Protein 4KQW (pdb70)

Organism: Slackia exigua (strain ATCC 700122 / DSM 15923 / CIP 105133 / JCM 11022 / KCTC 5966 / S-7) (NCBI:txid649764)

Structure (mmCIF, N/CA/C/O backbone):
data_4KQW
#
_entry.id   4KQW
#
_cell.length_a   52.205
_cell.length_b   118.934
_cell.length_c   62.158
_cell.angle_alpha   90.00
_cell.angle_beta   101.17
_cell.angle_gamma   90.00
#
_symmetry.space_group_name_H-M   'P 1 21 1'
#
loop_
_entity.id
_entity.type
_entity.pdbx_description
1 polymer 'Ketol-acid reductoisomerase'
2 non-polymer 'NADP NICOTINAMIDE-ADENINE-DINUCLEOTIDE PHOSPHATE'
3 non-polymer 'L(+)-TARTARIC ACID'
4 non-polymer 'MAGNESIUM ION'
5 water water
#
loop_
_atom_site.group_PDB
_atom_site.id
_atom_site.type_symbol
_atom_site.label_atom_id
_atom_site.label_alt_id
_atom_site.label_comp_id
_atom_site.label_asym_id
_atom_site.label_entity_id
_atom_site.label_seq_id
_atom_site.pdbx_PDB_ins_code
_atom_site.Cartn_x
_atom_site.Cartn_y
_atom_site.Cartn_z
_atom_site.occupancy
_atom_site.B_iso_or_equiv
_atom_site.auth_seq_id
_atom_site.auth_comp_id
_atom_site.auth_asym_id
_atom_site.auth_atom_id
_atom_site.pdbx_PDB_model_num
ATOM 1 N N . THR A 1 13 ? 2.940 -13.606 6.964 1.00 33.17 13 THR A N 1
ATOM 2 C CA . THR A 1 13 ? 3.025 -13.305 5.595 1.00 26.71 13 THR A CA 1
ATOM 3 C C . THR A 1 13 ? 1.494 -12.976 5.279 1.00 22.65 13 THR A C 1
ATOM 4 O O . THR A 1 13 ? 1.255 -11.942 4.650 1.00 27.50 13 THR A O 1
ATOM 8 N N . ILE A 1 14 ? 0.537 -13.894 5.544 1.00 15.59 14 ILE A N 1
ATOM 9 C CA . ILE A 1 14 ? -0.812 -13.591 5.050 1.00 13.96 14 ILE A CA 1
ATOM 10 C C . ILE A 1 14 ? -1.625 -13.222 6.245 1.00 13.37 14 ILE A C 1
ATOM 11 O O . ILE A 1 14 ? -1.591 -13.854 7.340 1.00 15.42 14 ILE A O 1
ATOM 16 N N . LEU A 1 15 ? -2.432 -12.165 6.050 1.00 11.73 15 LEU A N 1
ATOM 17 C CA . LEU A 1 15 ? -3.358 -11.663 7.117 1.00 12.26 15 LEU A CA 1
ATOM 18 C C . LEU A 1 15 ? -4.772 -11.981 6.887 1.00 12.29 15 LEU A C 1
ATOM 19 O O . LEU A 1 15 ? -5.227 -12.026 5.730 1.00 12.69 15 LEU A O 1
ATOM 24 N N . TYR A 1 16 ? -5.539 -12.209 7.930 1.00 12.35 16 TYR A N 1
ATOM 25 C CA . TYR A 1 16 ? -6.924 -12.662 7.894 1.00 12.26 16 TYR A CA 1
ATOM 26 C C . TYR A 1 16 ? -7.796 -11.768 8.787 1.00 13.02 16 TYR A C 1
ATOM 27 O O . TYR A 1 16 ? -7.319 -10.689 9.247 1.00 14.13 16 TYR A O 1
ATOM 36 N N . GLU A 1 17 ? -9.031 -12.166 9.074 1.00 14.89 17 GLU A N 1
ATOM 37 C CA . GLU A 1 17 ? -9.978 -11.312 9.732 1.00 18.33 17 GLU A CA 1
ATOM 38 C C . GLU A 1 17 ? -9.487 -10.885 11.128 1.00 16.48 17 GLU A C 1
ATOM 39 O O . GLU A 1 17 ? -9.574 -9.712 11.489 1.00 17.37 17 GLU A O 1
ATOM 45 N N . GLN A 1 18 ? -8.834 -11.810 11.845 1.00 18.12 18 GLN A N 1
ATOM 46 C CA . GLN A 1 18 ? -8.277 -11.427 13.168 1.00 19.04 18 GLN A CA 1
ATOM 47 C C . GLN A 1 18 ? -7.161 -10.404 13.137 1.00 18.74 18 GLN A C 1
ATOM 48 O O . GLN A 1 18 ? -6.854 -9.758 14.193 1.00 21.25 18 GLN A O 1
ATOM 54 N N . ASP A 1 19 ? -6.543 -10.078 12.009 1.00 15.48 19 ASP A N 1
ATOM 55 C CA . ASP A 1 19 ? -5.503 -9.172 11.867 1.00 16.33 19 ASP A CA 1
ATOM 56 C C . ASP A 1 19 ? -5.918 -7.724 11.411 1.00 15.08 19 ASP A C 1
ATOM 57 O O . ASP A 1 19 ? -5.035 -6.892 11.163 1.00 20.11 19 ASP A O 1
ATOM 62 N N . VAL A 1 20 ? -7.200 -7.589 11.145 1.00 15.04 20 VAL A N 1
ATOM 63 C CA . VAL A 1 20 ? -7.692 -6.307 10.623 1.00 16.47 20 VAL A CA 1
ATOM 64 C C . VAL A 1 20 ? -8.757 -5.744 11.565 1.00 14.76 20 VAL A C 1
ATOM 65 O O . VAL A 1 20 ? -9.317 -6.523 12.367 1.00 17.04 20 VAL A O 1
ATOM 69 N N . ASP A 1 21 ? -9.031 -4.464 11.434 1.00 13.79 21 ASP A N 1
ATOM 70 C CA . ASP A 1 21 ? -10.140 -3.868 12.336 1.00 13.41 21 ASP A CA 1
ATOM 71 C C . ASP A 1 21 ? -11.206 -3.306 11.368 1.00 13.06 21 ASP A C 1
ATOM 72 O O . ASP A 1 21 ? -10.980 -2.179 10.864 1.00 12.33 21 ASP A O 1
ATOM 77 N N . PRO A 1 22 ? -12.390 -3.900 11.259 1.00 12.16 22 PRO A N 1
ATOM 78 C CA . PRO A 1 22 ? -13.463 -3.429 10.370 1.00 13.13 22 PRO A CA 1
ATOM 79 C C . PRO A 1 22 ? -13.902 -2.037 10.747 1.00 12.13 22 PRO A C 1
ATOM 80 O O . PRO A 1 22 ? -14.366 -1.286 9.894 1.00 12.53 22 PRO A O 1
ATOM 84 N N . LYS A 1 23 ? -13.815 -1.695 12.067 1.00 11.97 23 LYS A N 1
ATOM 85 C CA . LYS A 1 23 ? -14.316 -0.378 12.500 1.00 11.77 23 LYS A CA 1
ATOM 86 C C . LYS A 1 23 ? -13.597 0.784 11.883 1.00 13.10 23 LYS A C 1
ATOM 87 O O . LYS A 1 23 ? -14.148 1.910 11.751 1.00 14.17 23 LYS A O 1
ATOM 93 N N . VAL A 1 24 ? -12.341 0.591 11.411 1.00 11.53 24 VAL A N 1
ATOM 94 C CA . VAL A 1 24 ? -11.588 1.727 10.922 1.00 11.82 24 VAL A CA 1
ATOM 95 C C . VAL A 1 24 ? -12.250 2.201 9.624 1.00 11.72 24 VAL A C 1
ATOM 96 O O . VAL A 1 24 ? -12.603 3.405 9.488 1.00 12.62 24 VAL A O 1
ATOM 100 N N . ILE A 1 25 ? -12.518 1.315 8.640 1.00 10.41 25 ILE A N 1
ATOM 101 C CA . ILE A 1 25 ? -13.160 1.775 7.424 1.00 11.79 25 ILE A CA 1
ATOM 102 C C . ILE A 1 25 ? -14.646 2.094 7.597 1.00 11.50 25 ILE A C 1
ATOM 103 O O . ILE A 1 25 ? -15.168 3.031 6.936 1.00 12.15 25 ILE A O 1
ATOM 108 N N . GLN A 1 26 ? -15.270 1.451 8.555 1.00 10.80 26 GLN A N 1
ATOM 109 C CA . GLN A 1 26 ? -16.656 1.765 8.902 1.00 11.87 26 GLN A CA 1
ATOM 110 C C . GLN A 1 26 ? -16.740 3.196 9.447 1.00 13.23 26 GLN A C 1
ATOM 111 O O . GLN A 1 26 ? -17.849 3.719 9.354 1.00 19.64 26 GLN A O 1
ATOM 117 N N . GLY A 1 27 ? -15.690 3.775 9.953 1.00 12.16 27 GLY A N 1
ATOM 118 C CA . GLY A 1 27 ? -15.797 5.139 10.475 1.00 13.49 27 GLY A CA 1
ATOM 119 C C . GLY A 1 27 ? -15.368 6.176 9.464 1.00 14.38 27 GLY A C 1
ATOM 120 O O . GLY A 1 27 ? -15.298 7.337 9.785 1.00 17.56 27 GLY A O 1
ATOM 121 N N . LEU A 1 28 ? -15.141 5.831 8.207 1.00 13.16 28 LEU A N 1
ATOM 122 C CA . LEU A 1 28 ? -14.652 6.802 7.195 1.00 13.46 28 LEU A CA 1
ATOM 123 C C . LEU A 1 28 ? -15.586 6.858 6.027 1.00 13.19 28 LEU A C 1
ATOM 124 O O . LEU A 1 28 ? -16.090 5.833 5.532 1.00 14.43 28 LEU A O 1
ATOM 129 N N . LYS A 1 29 ? -15.802 8.002 5.411 1.00 11.34 29 LYS A N 1
ATOM 130 C CA . LYS A 1 29 ? -16.561 8.102 4.193 1.00 11.16 29 LYS A CA 1
ATOM 131 C C . LYS A 1 29 ? -15.728 7.811 2.977 1.00 10.47 29 LYS A C 1
ATOM 132 O O . LYS A 1 29 ? -14.606 8.317 2.878 1.00 11.60 29 LYS A O 1
ATOM 138 N N . VAL A 1 30 ? -16.199 6.888 2.182 1.00 10.72 30 VAL A N 1
ATOM 139 C CA . VAL A 1 30 ? -15.450 6.453 0.976 1.00 10.20 30 VAL A CA 1
ATOM 140 C C . VAL A 1 30 ? -16.101 7.005 -0.270 1.00 10.94 30 VAL A C 1
ATOM 141 O O . VAL A 1 30 ? -17.337 6.911 -0.406 1.00 11.20 30 VAL A O 1
ATOM 145 N N . GLY A 1 31 ? -15.291 7.542 -1.151 1.00 10.00 31 GLY A N 1
ATOM 146 C CA . GLY A 1 31 ? -15.710 7.973 -2.474 1.00 10.66 31 GLY A CA 1
ATOM 147 C C . GLY A 1 31 ? -15.072 7.058 -3.509 1.00 9.97 31 GLY A C 1
ATOM 148 O O . GLY A 1 31 ? -13.787 6.992 -3.550 1.00 12.26 31 GLY A O 1
ATOM 149 N N . ILE A 1 32 ? -15.882 6.363 -4.285 1.00 10.12 32 ILE A N 1
ATOM 150 C CA . ILE A 1 32 ? -15.325 5.528 -5.379 1.00 9.71 32 ILE A CA 1
ATOM 151 C C . ILE A 1 32 ? -15.496 6.288 -6.642 1.00 9.47 32 ILE A C 1
ATOM 152 O O . ILE A 1 32 ? -16.637 6.623 -7.039 1.00 11.27 32 ILE A O 1
ATOM 157 N N . ILE A 1 33 ? -14.397 6.636 -7.339 1.00 9.74 33 ILE A N 1
ATOM 158 C CA . ILE A 1 33 ? -14.466 7.402 -8.573 1.00 10.69 33 ILE A CA 1
ATOM 159 C C . ILE A 1 33 ? -14.471 6.340 -9.718 1.00 11.20 33 ILE A C 1
ATOM 160 O O . ILE A 1 33 ? -13.480 5.609 -9.902 1.00 12.22 33 ILE A O 1
ATOM 165 N N . GLY A 1 34 ? -15.566 6.352 -10.452 1.00 11.03 34 GLY A N 1
ATOM 166 C CA . GLY A 1 34 ? -15.786 5.330 -11.462 1.00 10.89 34 GLY A CA 1
ATOM 167 C C . GLY A 1 34 ? -16.684 4.257 -11.017 1.00 10.73 34 GLY A C 1
ATOM 168 O O . GLY A 1 34 ? -16.861 3.977 -9.841 1.00 13.08 34 GLY A O 1
ATOM 169 N N . TYR A 1 35 ? -17.277 3.516 -11.976 1.00 10.56 35 TYR A N 1
ATOM 170 C CA . TYR A 1 35 ? -18.172 2.408 -11.697 1.00 10.78 35 TYR A CA 1
ATOM 171 C C . TYR A 1 35 ? -17.993 1.360 -12.744 1.00 11.86 35 TYR A C 1
ATOM 172 O O . TYR A 1 35 ? -19.022 0.838 -13.295 1.00 14.65 35 TYR A O 1
ATOM 181 N N . GLY A 1 36 ? -16.761 1.049 -13.034 1.00 11.51 36 GLY A N 1
ATOM 182 C CA . GLY A 1 36 ? -16.486 -0.080 -14.026 1.00 12.01 36 GLY A CA 1
ATOM 183 C C . GLY A 1 36 ? -16.289 -1.365 -13.258 1.00 10.52 36 GLY A C 1
ATOM 184 O O . GLY A 1 36 ? -16.992 -1.691 -12.281 1.00 11.58 36 GLY A O 1
ATOM 185 N N . SER A 1 37 ? -15.453 -2.202 -13.797 1.00 9.77 37 SER A N 1
ATOM 186 C CA . SER A 1 37 ? -15.289 -3.530 -13.274 1.00 9.54 37 SER A CA 1
ATOM 187 C C . SER A 1 37 ? -14.941 -3.544 -11.812 1.00 10.88 37 SER A C 1
ATOM 188 O O . SER A 1 37 ? -15.598 -4.148 -10.996 1.00 10.51 37 SER A O 1
ATOM 191 N N . GLN A 1 38 ? -13.831 -2.880 -11.416 1.00 9.35 38 GLN A N 1
ATOM 192 C CA . GLN A 1 38 ? -13.521 -2.808 -9.972 1.00 10.06 38 GLN A CA 1
ATOM 193 C C . GLN A 1 38 ? -14.502 -1.865 -9.229 1.00 9.00 38 GLN A C 1
ATOM 194 O O . GLN A 1 38 ? -14.826 -2.085 -8.070 1.00 9.81 38 GLN A O 1
ATOM 200 N N . GLY A 1 39 ? -14.809 -0.693 -9.863 1.00 10.02 39 GLY A N 1
ATOM 201 C CA . GLY A 1 39 ? -15.657 0.294 -9.156 1.00 9.51 39 GLY A CA 1
ATOM 202 C C . GLY A 1 39 ? -16.918 -0.273 -8.641 1.00 9.83 39 GLY A C 1
ATOM 203 O O . GLY A 1 39 ? -17.249 -0.028 -7.451 1.00 10.46 39 GLY A O 1
ATOM 204 N N . HIS A 1 40 ? -17.672 -1.063 -9.435 1.00 9.52 40 HIS A N 1
ATOM 205 C CA . HIS A 1 40 ? -18.906 -1.570 -8.895 1.00 9.06 40 HIS A CA 1
ATOM 206 C C . HIS A 1 40 ? -18.637 -2.546 -7.802 1.00 9.29 40 HIS A C 1
ATOM 207 O O . HIS A 1 40 ? -19.432 -2.655 -6.838 1.00 10.90 40 HIS A O 1
ATOM 214 N N . ALA A 1 41 ? -17.609 -3.391 -7.919 1.00 9.27 41 ALA A N 1
ATOM 215 C CA . ALA A 1 41 ? -17.337 -4.339 -6.875 1.00 8.44 41 ALA A CA 1
ATOM 216 C C . ALA A 1 41 ? -16.939 -3.759 -5.570 1.00 9.82 41 ALA A C 1
ATOM 217 O O . ALA A 1 41 ? -17.430 -4.150 -4.487 1.00 10.56 41 ALA A O 1
ATOM 219 N N . HIS A 1 42 ? -16.050 -2.752 -5.629 1.00 9.39 42 HIS A N 1
ATOM 220 C CA . HIS A 1 42 ? -15.629 -2.094 -4.361 1.00 9.13 42 HIS A CA 1
ATOM 221 C C . HIS A 1 42 ? -16.853 -1.374 -3.728 1.00 8.91 42 HIS A C 1
ATOM 222 O O . HIS A 1 42 ? -17.029 -1.437 -2.519 1.00 9.57 42 HIS A O 1
ATOM 229 N N . ALA A 1 43 ? -17.567 -0.606 -4.573 1.00 9.39 43 ALA A N 1
ATOM 230 C CA . ALA A 1 43 ? -18.669 0.193 -3.986 1.00 9.82 43 ALA A CA 1
ATOM 231 C C . ALA A 1 43 ? -19.687 -0.694 -3.342 1.00 8.85 43 ALA A C 1
ATOM 232 O O . ALA A 1 43 ? -20.128 -0.478 -2.193 1.00 10.92 43 ALA A O 1
ATOM 234 N N . LEU A 1 44 ? -20.094 -1.768 -4.029 1.00 9.14 44 LEU A N 1
ATOM 235 C CA . LEU A 1 44 ? -21.168 -2.625 -3.442 1.00 9.08 44 LEU A CA 1
ATOM 236 C C . LEU A 1 44 ? -20.700 -3.475 -2.287 1.00 9.76 44 LEU A C 1
ATOM 237 O O . LEU A 1 44 ? -21.389 -3.675 -1.315 1.00 11.19 44 LEU A O 1
ATOM 242 N N . ASN A 1 45 ? -19.452 -3.982 -2.323 1.00 9.09 45 ASN A N 1
ATOM 243 C CA . ASN A 1 45 ? -18.962 -4.772 -1.192 1.00 8.59 45 ASN A CA 1
ATOM 244 C C . ASN A 1 45 ? -18.778 -3.884 -0.006 1.00 9.67 45 ASN A C 1
ATOM 245 O O . ASN A 1 45 ? -19.181 -4.286 1.112 1.00 9.38 45 ASN A O 1
ATOM 250 N N . LEU A 1 46 ? -18.266 -2.651 -0.178 1.00 9.36 46 LEU A N 1
ATOM 251 C CA . LEU A 1 46 ? -18.132 -1.741 0.998 1.00 9.79 46 LEU A CA 1
ATOM 252 C C . LEU A 1 46 ? -19.533 -1.345 1.554 1.00 9.97 46 LEU A C 1
ATOM 253 O O . LEU A 1 46 ? -19.689 -1.362 2.769 1.00 10.14 46 LEU A O 1
ATOM 258 N N . MET A 1 47 ? -20.478 -1.068 0.681 1.00 10.41 47 MET A N 1
ATOM 259 C CA A MET A 1 47 ? -21.869 -0.758 1.139 0.60 11.60 47 MET A CA 1
ATOM 260 C CA B MET A 1 47 ? -21.762 -0.730 1.282 0.40 10.98 47 MET A CA 1
ATOM 261 C C . MET A 1 47 ? -22.397 -1.920 1.970 1.00 11.82 47 MET A C 1
ATOM 262 O O . MET A 1 47 ? -22.936 -1.720 3.081 1.00 14.80 47 MET A O 1
ATOM 271 N N . ASP A 1 48 ? -22.219 -3.160 1.458 1.00 11.83 48 ASP A N 1
ATOM 272 C CA . ASP A 1 48 ? -22.729 -4.317 2.214 1.00 13.00 48 ASP A CA 1
ATOM 273 C C . ASP A 1 48 ? -21.970 -4.538 3.500 1.00 13.87 48 ASP A C 1
ATOM 274 O O . ASP A 1 48 ? -22.544 -5.191 4.464 1.00 16.57 48 ASP A O 1
ATOM 279 N N . SER A 1 49 ? -20.733 -4.019 3.654 1.00 11.19 49 SER A N 1
ATOM 280 C CA . SER A 1 49 ? -19.895 -4.152 4.842 1.00 10.90 49 SER A CA 1
ATOM 281 C C . SER A 1 49 ? -20.142 -3.000 5.848 1.00 12.56 49 SER A C 1
ATOM 282 O O . SER A 1 49 ? -19.380 -2.846 6.782 1.00 13.74 49 SER A O 1
ATOM 285 N N . GLY A 1 50 ? -21.152 -2.164 5.598 1.00 11.94 50 GLY A N 1
ATOM 286 C CA . GLY A 1 50 ? -21.565 -1.106 6.532 1.00 13.12 50 GLY A CA 1
ATOM 287 C C . GLY A 1 50 ? -20.796 0.181 6.359 1.00 14.01 50 GLY A C 1
ATOM 288 O O . GLY A 1 50 ? -20.810 1.017 7.261 1.00 15.71 50 GLY A O 1
ATOM 289 N N . VAL A 1 51 ? -20.126 0.357 5.225 1.00 11.88 51 VAL A N 1
ATOM 290 C CA . VAL A 1 51 ? -19.386 1.617 5.013 1.00 11.58 51 VAL A CA 1
ATOM 291 C C . VAL A 1 51 ? -20.298 2.669 4.343 1.00 10.90 51 VAL A C 1
ATOM 292 O O . VAL A 1 51 ? -21.091 2.308 3.473 1.00 12.98 51 VAL A O 1
ATOM 296 N N . ASP A 1 52 ? -20.018 3.924 4.684 1.00 10.09 52 ASP A N 1
ATOM 297 C CA . ASP A 1 52 ? -20.702 5.063 4.011 1.00 10.71 52 ASP A CA 1
ATOM 298 C C . ASP A 1 52 ? -19.959 5.343 2.704 1.00 10.63 52 ASP A C 1
ATOM 299 O O . ASP A 1 52 ? -18.880 5.933 2.735 1.00 12.66 52 ASP A O 1
ATOM 304 N N . VAL A 1 53 ? -20.521 4.886 1.622 1.00 11.41 53 VAL A N 1
ATOM 305 C CA A VAL A 1 53 ? -19.918 4.973 0.237 0.73 11.34 53 VAL A CA 1
ATOM 306 C CA B VAL A 1 53 ? -19.870 5.043 0.334 0.27 11.27 53 VAL A CA 1
ATOM 307 C C . VAL A 1 53 ? -20.694 5.911 -0.631 1.00 12.73 53 VAL A C 1
ATOM 308 O O . VAL A 1 53 ? -21.986 5.939 -0.552 1.00 13.01 53 VAL A O 1
ATOM 315 N N . ARG A 1 54 ? -20.018 6.594 -1.529 1.00 11.64 54 ARG A N 1
ATOM 316 C CA . ARG A 1 54 ? -20.698 7.215 -2.622 1.00 10.83 54 ARG A CA 1
ATOM 317 C C . ARG A 1 54 ? -19.886 7.009 -3.823 1.00 11.49 54 ARG A C 1
ATOM 318 O O . ARG A 1 54 ? -18.659 6.828 -3.711 1.00 13.24 54 ARG A O 1
ATOM 326 N N . VAL A 1 55 ? -20.530 6.962 -4.998 1.00 10.76 55 VAL A N 1
ATOM 327 C CA . VAL A 1 55 ? -19.845 6.750 -6.304 1.00 11.13 55 VAL A CA 1
ATOM 328 C C . VAL A 1 55 ? -19.834 8.073 -7.037 1.00 10.61 55 VAL A C 1
ATOM 329 O O . VAL A 1 55 ? -20.860 8.768 -7.090 1.00 13.01 55 VAL A O 1
ATOM 333 N N . GLY A 1 56 ? -18.703 8.454 -7.533 1.00 10.99 56 GLY A N 1
ATOM 334 C CA . GLY A 1 56 ? -18.603 9.654 -8.347 1.00 11.82 56 GLY A CA 1
ATOM 335 C C . GLY A 1 56 ? -18.459 9.359 -9.861 1.00 12.34 56 GLY A C 1
ATOM 336 O O . GLY A 1 56 ? -17.602 8.544 -10.291 1.00 12.57 56 GLY A O 1
ATOM 337 N N . LEU A 1 57 ? -19.368 9.956 -10.657 1.00 11.61 57 LEU A N 1
ATOM 338 C CA . LEU A 1 57 ? -19.526 9.698 -12.126 1.00 12.85 57 LEU A CA 1
ATOM 339 C C . LEU A 1 57 ? -19.695 11.013 -12.853 1.00 14.88 57 LEU A C 1
ATOM 340 O O . LEU A 1 57 ? -20.103 12.035 -12.241 1.00 15.42 57 LEU A O 1
ATOM 345 N N . ARG A 1 58 ? -19.379 10.989 -14.133 1.00 13.25 58 ARG A N 1
ATOM 346 C CA . ARG A 1 58 ? -19.834 12.155 -14.976 1.00 16.50 58 ARG A CA 1
ATOM 347 C C . ARG A 1 58 ? -21.372 12.207 -15.004 1.00 13.67 58 ARG A C 1
ATOM 348 O O . ARG A 1 58 ? -22.043 11.235 -15.163 1.00 15.68 58 ARG A O 1
ATOM 356 N N . GLU A 1 59 ? -21.891 13.486 -14.879 1.00 19.63 59 GLU A N 1
ATOM 357 C CA . GLU A 1 59 ? -23.293 13.691 -15.174 1.00 21.51 59 GLU A CA 1
ATOM 358 C C . GLU A 1 59 ? -23.757 13.117 -16.492 1.00 22.68 59 GLU A C 1
ATOM 359 O O . GLU A 1 59 ? -23.040 13.210 -17.445 1.00 24.06 59 GLU A O 1
ATOM 365 N N . GLY A 1 60 ? -24.869 12.449 -16.425 1.00 21.97 60 GLY A N 1
ATOM 366 C CA . GLY A 1 60 ? -25.497 11.771 -17.571 1.00 26.71 60 GLY A CA 1
ATOM 367 C C . GLY A 1 60 ? -24.837 10.452 -17.950 1.00 26.36 60 GLY A C 1
ATOM 368 O O . GLY A 1 60 ? -25.196 9.844 -18.942 1.00 26.41 60 GLY A O 1
ATOM 369 N N . SER A 1 61 ? -23.866 9.959 -17.163 1.00 21.62 61 SER A N 1
ATOM 370 C CA . SER A 1 61 ? -23.328 8.618 -17.454 1.00 18.88 61 SER A CA 1
ATOM 371 C C . SER A 1 61 ? -24.370 7.545 -17.417 1.00 16.93 61 SER A C 1
ATOM 372 O O . SER A 1 61 ? -25.242 7.584 -16.538 1.00 18.98 61 SER A O 1
ATOM 375 N N . SER A 1 62 ? -24.290 6.547 -18.322 1.00 21.09 62 SER A N 1
ATOM 376 C CA . SER A 1 62 ? -25.207 5.408 -18.276 1.00 23.91 62 SER A CA 1
ATOM 377 C C . SER A 1 62 ? -25.020 4.566 -17.057 1.00 24.36 62 SER A C 1
ATOM 378 O O . SER A 1 62 ? -25.961 3.849 -16.674 1.00 24.17 62 SER A O 1
ATOM 381 N N . SER A 1 63 ? -23.849 4.717 -16.392 1.00 16.51 63 SER A N 1
ATOM 382 C CA . SER A 1 63 ? -23.668 3.902 -15.198 1.00 16.87 63 SER A CA 1
ATOM 383 C C . SER A 1 63 ? -24.364 4.520 -13.958 1.00 14.81 63 SER A C 1
ATOM 384 O O . SER A 1 63 ? -24.504 3.864 -12.969 1.00 16.75 63 SER A O 1
ATOM 387 N N . TRP A 1 64 ? -24.817 5.763 -14.077 1.00 16.28 64 TRP A N 1
ATOM 388 C CA . TRP A 1 64 ? -25.512 6.437 -12.951 1.00 15.67 64 TRP A CA 1
ATOM 389 C C . TRP A 1 64 ? -26.697 5.702 -12.476 1.00 18.25 64 TRP A C 1
ATOM 390 O O . TRP A 1 64 ? -26.876 5.363 -11.287 1.00 16.75 64 TRP A O 1
ATOM 401 N N . LYS A 1 65 ? -27.573 5.397 -13.432 1.00 20.28 65 LYS A N 1
ATOM 402 C CA . LYS A 1 65 ? -28.756 4.778 -13.045 1.00 20.39 65 LYS A CA 1
ATOM 403 C C . LYS A 1 65 ? -28.496 3.344 -12.538 1.00 18.21 65 LYS A C 1
ATOM 404 O O . LYS A 1 65 ? -29.197 2.821 -11.674 1.00 20.03 65 LYS A O 1
ATOM 410 N N . THR A 1 66 ? -27.480 2.655 -13.117 1.00 17.83 66 THR A N 1
ATOM 411 C CA . THR A 1 66 ? -27.167 1.291 -12.704 1.00 17.77 66 THR A CA 1
ATOM 412 C C . THR A 1 66 ? -26.745 1.253 -11.187 1.00 14.02 66 THR A C 1
ATOM 413 O O . THR A 1 66 ? -27.206 0.463 -10.359 1.00 15.55 66 THR A O 1
ATOM 417 N N . ALA A 1 67 ? -25.861 2.189 -10.865 1.00 14.23 67 ALA A N 1
ATOM 418 C CA . ALA A 1 67 ? -25.408 2.312 -9.473 1.00 13.82 67 ALA A CA 1
ATOM 419 C C . ALA A 1 67 ? -26.502 2.697 -8.505 1.00 13.35 67 ALA A C 1
ATOM 420 O O . ALA A 1 67 ? -26.632 2.099 -7.419 1.00 13.84 67 ALA A O 1
ATOM 422 N N . GLU A 1 68 ? -27.319 3.664 -8.979 1.00 15.55 68 GLU A N 1
ATOM 423 C CA . GLU A 1 68 ? -28.488 4.015 -8.159 1.00 15.04 68 GLU A CA 1
ATOM 424 C C . GLU A 1 68 ? -29.418 2.900 -7.964 1.00 16.31 68 GLU A C 1
ATOM 425 O O . GLU A 1 68 ? -29.935 2.665 -6.835 1.00 16.62 68 GLU A O 1
ATOM 431 N N . GLU A 1 69 ? -29.631 2.138 -9.046 1.00 16.87 69 GLU A N 1
ATOM 432 C CA . GLU A 1 69 ? -30.567 0.994 -8.862 1.00 18.82 69 GLU A CA 1
ATOM 433 C C . GLU A 1 69 ? -30.086 -0.120 -7.998 1.00 20.29 69 GLU A C 1
ATOM 434 O O . GLU A 1 69 ? -30.856 -0.835 -7.346 1.00 23.00 69 GLU A O 1
ATOM 440 N N . ALA A 1 70 ? -28.737 -0.126 -7.809 1.00 16.05 70 ALA A N 1
ATOM 441 C CA . ALA A 1 70 ? -28.122 -1.106 -6.926 1.00 18.73 70 ALA A CA 1
ATOM 442 C C . ALA A 1 70 ? -28.093 -0.603 -5.450 1.00 16.83 70 ALA A C 1
ATOM 443 O O . ALA A 1 70 ? -27.584 -1.320 -4.523 1.00 21.80 70 ALA A O 1
ATOM 445 N N . GLY A 1 71 ? -28.676 0.603 -5.187 1.00 16.51 71 GLY A N 1
ATOM 446 C CA . GLY A 1 71 ? -28.763 1.097 -3.828 1.00 17.12 71 GLY A CA 1
ATOM 447 C C . GLY A 1 71 ? -27.688 2.035 -3.378 1.00 15.79 71 GLY A C 1
ATOM 448 O O . GLY A 1 71 ? -27.646 2.420 -2.222 1.00 17.40 71 GLY A O 1
ATOM 449 N N . LEU A 1 72 ? -26.815 2.416 -4.311 1.00 13.96 72 LEU A N 1
ATOM 450 C CA . LEU A 1 72 ? -25.742 3.300 -3.930 1.00 12.28 72 LEU A CA 1
ATOM 451 C C . LEU A 1 72 ? -26.072 4.790 -4.058 1.00 12.43 72 LEU A C 1
ATOM 452 O O . LEU A 1 72 ? -26.863 5.170 -4.932 1.00 16.94 72 LEU A O 1
ATOM 457 N N . LYS A 1 73 ? -25.433 5.621 -3.248 1.00 11.91 73 LYS A N 1
ATOM 458 C CA . LYS A 1 73 ? -25.466 7.069 -3.429 1.00 13.35 73 LYS A CA 1
ATOM 459 C C . LYS A 1 73 ? -24.526 7.452 -4.601 1.00 12.89 73 LYS A C 1
ATOM 460 O O . LYS A 1 73 ? -23.351 6.930 -4.611 1.00 14.55 73 LYS A O 1
ATOM 466 N N . VAL A 1 74 ? -24.955 8.186 -5.587 1.00 12.12 74 VAL A N 1
ATOM 467 C CA . VAL A 1 74 ? -24.193 8.539 -6.760 1.00 12.31 74 VAL A CA 1
ATOM 468 C C . VAL A 1 74 ? -24.172 10.075 -6.829 1.00 13.98 74 VAL A C 1
ATOM 469 O O . VAL A 1 74 ? -25.258 10.763 -6.611 1.00 16.17 74 VAL A O 1
ATOM 473 N N . THR A 1 75 ? -23.050 10.622 -7.126 1.00 12.44 75 THR A N 1
ATOM 474 C CA . THR A 1 75 ? -22.896 12.072 -7.326 1.00 13.69 75 THR A CA 1
ATOM 475 C C . THR A 1 75 ? -21.863 12.363 -8.360 1.00 12.72 75 THR A C 1
ATOM 476 O O . THR A 1 75 ? -21.255 11.405 -8.919 1.00 13.32 75 THR A O 1
ATOM 480 N N . ASP A 1 76 ? -21.628 13.620 -8.672 1.00 12.95 76 ASP A N 1
ATOM 481 C CA . ASP A 1 76 ? -20.562 13.937 -9.625 1.00 13.73 76 ASP A CA 1
ATOM 482 C C . ASP A 1 76 ? -19.204 13.680 -8.990 1.00 12.18 76 ASP A C 1
ATOM 483 O O . ASP A 1 76 ? -19.090 13.527 -7.709 1.00 13.33 76 ASP A O 1
ATOM 488 N N . MET A 1 77 ? -18.149 13.594 -9.808 1.00 12.63 77 MET A N 1
ATOM 489 C CA . MET A 1 77 ? -16.860 13.156 -9.235 1.00 13.79 77 MET A CA 1
ATOM 490 C C . MET A 1 77 ? -16.342 14.174 -8.275 1.00 12.90 77 MET A C 1
ATOM 491 O O . MET A 1 77 ? -15.694 13.776 -7.258 1.00 13.96 77 MET A O 1
ATOM 496 N N . ASP A 1 78 ? -16.462 15.485 -8.558 1.00 13.80 78 ASP A N 1
ATOM 497 C CA . ASP A 1 78 ? -15.964 16.516 -7.644 1.00 15.82 78 ASP A CA 1
ATOM 498 C C . ASP A 1 78 ? -16.669 16.412 -6.337 1.00 15.07 78 ASP A C 1
ATOM 499 O O . ASP A 1 78 ? -15.972 16.536 -5.302 1.00 15.82 78 ASP A O 1
ATOM 504 N N . THR A 1 79 ? -17.983 16.231 -6.304 1.00 14.90 79 THR A N 1
ATOM 505 C CA . THR A 1 79 ? -18.735 16.128 -5.043 1.00 14.84 79 THR A CA 1
ATOM 506 C C . THR A 1 79 ? -18.278 14.873 -4.258 1.00 13.19 79 THR A C 1
ATOM 507 O O . THR A 1 79 ? -18.076 14.954 -3.016 1.00 14.07 79 THR A O 1
ATOM 511 N N . ALA A 1 80 ? -18.057 13.731 -4.932 1.00 14.97 80 ALA A N 1
ATOM 512 C CA . ALA A 1 80 ? -17.638 12.526 -4.243 1.00 14.37 80 ALA A CA 1
ATOM 513 C C . ALA A 1 80 ? -16.305 12.758 -3.643 1.00 12.68 80 ALA A C 1
ATOM 514 O O . ALA A 1 80 ? -16.098 12.351 -2.486 1.00 13.70 80 ALA A O 1
ATOM 516 N N . ALA A 1 81 ? -15.358 13.391 -4.358 1.00 11.47 81 ALA A N 1
ATOM 517 C CA . ALA A 1 81 ? -14.025 13.670 -3.815 1.00 13.42 81 ALA A CA 1
ATOM 518 C C . ALA A 1 81 ? -14.063 14.670 -2.659 1.00 13.81 81 ALA A C 1
ATOM 519 O O . ALA A 1 81 ? -13.272 14.501 -1.715 1.00 15.16 81 ALA A O 1
ATOM 521 N N . GLU A 1 82 ? -14.947 15.680 -2.706 1.00 13.03 82 GLU A N 1
ATOM 522 C CA . GLU A 1 82 ? -14.998 16.665 -1.618 1.00 14.50 82 GLU A CA 1
ATOM 523 C C . GLU A 1 82 ? -15.613 16.018 -0.387 1.00 15.55 82 GLU A C 1
ATOM 524 O O . GLU A 1 82 ? -15.099 16.277 0.738 1.00 18.09 82 GLU A O 1
ATOM 530 N N . GLU A 1 83 ? -16.564 15.162 -0.500 1.00 13.19 83 GLU A N 1
ATOM 531 C CA . GLU A 1 83 ? -17.275 14.546 0.651 1.00 15.17 83 GLU A CA 1
ATOM 532 C C . GLU A 1 83 ? -16.410 13.482 1.328 1.00 14.50 83 GLU A C 1
ATOM 533 O O . GLU A 1 83 ? -16.545 13.255 2.528 1.00 16.71 83 GLU A O 1
ATOM 539 N N . ALA A 1 84 ? -15.575 12.789 0.568 1.00 13.56 84 ALA A N 1
ATOM 540 C CA . ALA A 1 84 ? -15.009 11.559 1.101 1.00 11.86 84 ALA A CA 1
ATOM 541 C C . ALA A 1 84 ? -13.751 11.813 1.965 1.00 11.39 84 ALA A C 1
ATOM 542 O O . ALA A 1 84 ? -12.974 12.784 1.762 1.00 15.00 84 ALA A O 1
ATOM 544 N N . ASP A 1 85 ? -13.490 10.933 2.921 1.00 10.56 85 ASP A N 1
ATOM 545 C CA . ASP A 1 85 ? -12.184 10.832 3.541 1.00 11.95 85 ASP A CA 1
ATOM 546 C C . ASP A 1 85 ? -11.254 9.939 2.789 1.00 11.51 85 ASP A C 1
ATOM 547 O O . ASP A 1 85 ? -10.048 10.192 2.742 1.00 12.06 85 ASP A O 1
ATOM 552 N N . VAL A 1 86 ? -11.719 8.828 2.171 1.00 10.23 86 VAL A N 1
ATOM 553 C CA . VAL A 1 86 ? -10.913 7.863 1.370 1.00 9.76 86 VAL A CA 1
ATOM 554 C C . VAL A 1 86 ? -11.430 8.006 -0.041 1.00 9.64 86 VAL A C 1
ATOM 555 O O . VAL A 1 86 ? -12.625 7.749 -0.332 1.00 11.23 86 VAL A O 1
ATOM 559 N N . ILE A 1 87 ? -10.577 8.436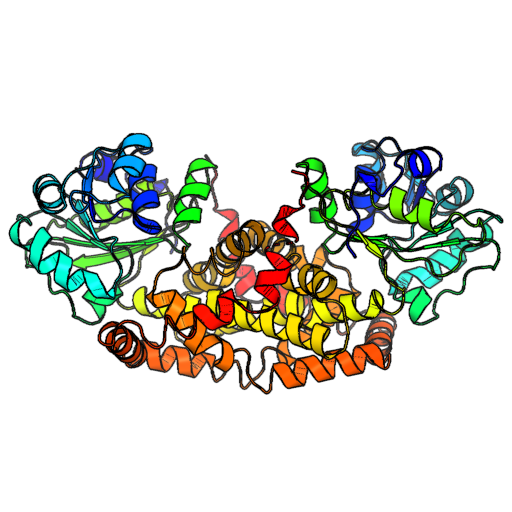 -0.991 1.00 8.49 87 ILE A N 1
ATOM 560 C CA A ILE A 1 87 ? -10.964 8.575 -2.425 0.70 11.28 87 ILE A CA 1
ATOM 561 C CA B ILE A 1 87 ? -10.955 8.589 -2.399 0.30 10.22 87 ILE A CA 1
ATOM 562 C C . ILE A 1 87 ? -10.267 7.475 -3.164 1.00 8.88 87 ILE A C 1
ATOM 563 O O . ILE A 1 87 ? -9.015 7.498 -3.303 1.00 10.40 87 ILE A O 1
ATOM 572 N N . MET A 1 88 ? -11.017 6.543 -3.704 1.00 9.48 88 MET A N 1
ATOM 573 C CA . MET A 1 88 ? -10.437 5.364 -4.420 1.00 7.93 88 MET A CA 1
ATOM 574 C C . MET A 1 88 ? -10.697 5.516 -5.862 1.00 9.21 88 MET A C 1
ATOM 575 O O . MET A 1 88 ? -11.808 5.791 -6.332 1.00 10.69 88 MET A O 1
ATOM 580 N N . VAL A 1 89 ? -9.597 5.460 -6.651 1.00 10.12 89 VAL A N 1
ATOM 581 C CA . VAL A 1 89 ? -9.623 5.899 -8.048 1.00 11.02 89 VAL A CA 1
ATOM 582 C C . VAL A 1 89 ? -9.795 4.681 -8.917 1.00 10.64 89 VAL A C 1
ATOM 583 O O . VAL A 1 89 ? -8.814 3.853 -9.037 1.00 12.12 89 VAL A O 1
ATOM 587 N N . LEU A 1 90 ? -10.961 4.495 -9.524 1.00 9.69 90 LEU A N 1
ATOM 588 C CA . LEU A 1 90 ? -11.232 3.235 -10.275 1.00 9.10 90 LEU A CA 1
ATOM 589 C C . LEU A 1 90 ? -11.778 3.530 -11.636 1.00 9.69 90 LEU A C 1
ATOM 590 O O . LEU A 1 90 ? -12.764 3.074 -12.115 1.00 10.08 90 LEU A O 1
ATOM 595 N N . VAL A 1 91 ? -11.034 4.403 -12.302 1.00 10.87 91 VAL A N 1
ATOM 596 C CA . VAL A 1 91 ? -11.172 4.675 -13.779 1.00 10.76 91 VAL A CA 1
ATOM 597 C C . VAL A 1 91 ? -9.992 4.022 -14.450 1.00 10.23 91 VAL A C 1
ATOM 598 O O . VAL A 1 91 ? -9.056 3.584 -13.742 1.00 10.88 91 VAL A O 1
ATOM 602 N N . PRO A 1 92 ? -9.970 3.854 -15.759 1.00 10.70 92 PRO A N 1
ATOM 603 C CA . PRO A 1 92 ? -8.796 3.166 -16.428 1.00 10.78 92 PRO A CA 1
ATOM 604 C C . PRO A 1 92 ? -7.480 3.831 -16.049 1.00 9.87 92 PRO A C 1
ATOM 605 O O . PRO A 1 92 ? -7.397 5.064 -15.910 1.00 10.92 92 PRO A O 1
ATOM 609 N N . ASP A 1 93 ? -6.409 3.061 -15.958 1.00 10.10 93 ASP A N 1
ATOM 610 C CA . ASP A 1 93 ? -5.102 3.555 -15.545 1.00 11.74 93 ASP A CA 1
ATOM 611 C C . ASP A 1 93 ? -4.656 4.694 -16.417 1.00 11.98 93 ASP A C 1
ATOM 612 O O . ASP A 1 93 ? -4.169 5.704 -15.871 1.00 12.52 93 ASP A O 1
ATOM 617 N N . GLU A 1 94 ? -4.880 4.631 -17.738 1.00 11.51 94 GLU A N 1
ATOM 618 C CA . GLU A 1 94 ? -4.382 5.698 -18.616 1.00 11.89 94 GLU A CA 1
ATOM 619 C C . GLU A 1 94 ? -5.114 7.035 -18.475 1.00 11.37 94 GLU A C 1
ATOM 620 O O . GLU A 1 94 ? -4.541 8.037 -18.755 1.00 16.11 94 GLU A O 1
ATOM 626 N N . ILE A 1 95 ? -6.322 7.022 -17.925 1.00 11.44 95 ILE A N 1
ATOM 627 C CA . ILE A 1 95 ? -7.277 8.170 -17.716 1.00 14.23 95 ILE A CA 1
ATOM 628 C C . ILE A 1 95 ? -7.024 8.765 -16.334 1.00 12.80 95 ILE A C 1
ATOM 629 O O . ILE A 1 95 ? -7.428 9.935 -16.088 1.00 12.30 95 ILE A O 1
ATOM 634 N N . GLN A 1 96 ? -6.467 8.022 -15.387 1.00 12.11 96 GLN A N 1
ATOM 635 C CA . GLN A 1 96 ? -6.391 8.500 -13.959 1.00 11.35 96 GLN A CA 1
ATOM 636 C C . GLN A 1 96 ? -5.668 9.827 -13.803 1.00 12.48 96 GLN A C 1
ATOM 637 O O . GLN A 1 96 ? -6.084 10.643 -13.033 1.00 13.38 96 GLN A O 1
ATOM 643 N N . PRO A 1 97 ? -4.558 10.070 -14.533 1.00 12.09 97 PRO A N 1
ATOM 644 C CA . PRO A 1 97 ? -3.902 11.334 -14.262 1.00 13.31 97 PRO A CA 1
ATOM 645 C C . PRO A 1 97 ? -4.748 12.543 -14.649 1.00 13.61 97 PRO A C 1
ATOM 646 O O . PRO A 1 97 ? -4.848 13.519 -13.843 1.00 15.42 97 PRO A O 1
ATOM 650 N N . LYS A 1 98 ? -5.489 12.451 -15.736 1.00 11.90 98 LYS A N 1
ATOM 651 C CA . LYS A 1 98 ? -6.399 13.535 -16.090 1.00 12.63 98 LYS A CA 1
ATOM 652 C C . LYS A 1 98 ? -7.549 13.648 -15.150 1.00 14.60 98 LYS A C 1
ATOM 653 O O . LYS A 1 98 ? -7.902 14.802 -14.682 1.00 14.09 98 LYS A O 1
ATOM 659 N N . VAL A 1 99 ? -8.204 12.532 -14.775 1.00 12.54 99 VAL A N 1
ATOM 660 C CA . VAL A 1 99 ? -9.284 12.639 -13.833 1.00 11.62 99 VAL A CA 1
ATOM 661 C C . VAL A 1 99 ? -8.785 13.098 -12.466 1.00 12.94 99 VAL A C 1
ATOM 662 O O . VAL A 1 99 ? -9.468 13.913 -11.810 1.00 13.60 99 VAL A O 1
ATOM 666 N N . TYR A 1 100 ? -7.623 12.669 -12.055 1.00 12.29 100 TYR A N 1
ATOM 667 C CA . TYR A 1 100 ? -7.078 13.129 -10.772 1.00 12.47 100 TYR A CA 1
ATOM 668 C C . TYR A 1 100 ? -6.847 14.687 -10.797 1.00 13.66 100 TYR A C 1
ATOM 669 O O . TYR A 1 100 ? -7.297 15.374 -9.897 1.00 14.49 100 TYR A O 1
ATOM 678 N N . GLN A 1 101 ? -6.201 15.174 -11.869 1.00 13.89 101 GLN A N 1
ATOM 679 C CA . GLN A 1 101 ? -5.893 16.583 -11.881 1.00 14.87 101 GLN A CA 1
ATOM 680 C C . GLN A 1 101 ? -7.180 17.386 -11.972 1.00 14.51 101 GLN A C 1
ATOM 681 O O . GLN A 1 101 ? -7.261 18.497 -11.347 1.00 18.25 101 GLN A O 1
ATOM 687 N N . GLU A 1 102 ? -8.186 16.943 -12.697 1.00 13.65 102 GLU A N 1
ATOM 688 C CA . GLU A 1 102 ? -9.350 17.792 -12.965 1.00 14.97 102 GLU A CA 1
ATOM 689 C C . GLU A 1 102 ? -10.445 17.650 -11.941 1.00 17.67 102 GLU A C 1
ATOM 690 O O . GLU A 1 102 ? -11.215 18.595 -11.784 1.00 19.64 102 GLU A O 1
ATOM 696 N N . HIS A 1 103 ? -10.576 16.543 -11.196 1.00 12.98 103 HIS A N 1
ATOM 697 C CA . HIS A 1 103 ? -11.709 16.353 -10.320 1.00 13.96 103 HIS A CA 1
ATOM 698 C C . HIS A 1 103 ? -11.293 15.897 -8.966 1.00 14.00 103 HIS A C 1
ATOM 699 O O . HIS A 1 103 ? -12.273 15.629 -8.187 1.00 17.43 103 HIS A O 1
ATOM 706 N N . ILE A 1 104 ? -10.049 15.565 -8.706 1.00 12.60 104 ILE A N 1
ATOM 707 C CA . ILE A 1 104 ? -9.717 15.009 -7.359 1.00 13.05 104 ILE A CA 1
ATOM 708 C C . ILE A 1 104 ? -8.778 15.890 -6.623 1.00 13.20 104 ILE A C 1
ATOM 709 O O . ILE A 1 104 ? -9.047 16.193 -5.428 1.00 15.48 104 ILE A O 1
ATOM 714 N N . ALA A 1 105 ? -7.659 16.308 -7.190 1.00 13.76 105 ALA A N 1
ATOM 715 C CA . ALA A 1 105 ? -6.597 16.960 -6.451 1.00 14.78 105 ALA A CA 1
ATOM 716 C C . ALA A 1 105 ? -7.069 18.164 -5.651 1.00 16.68 105 ALA A C 1
ATOM 717 O O . ALA A 1 105 ? -6.628 18.298 -4.450 1.00 18.98 105 ALA A O 1
ATOM 719 N N . ALA A 1 106 ? -7.907 18.969 -6.207 1.00 16.65 106 ALA A N 1
ATOM 720 C CA . ALA A 1 106 ? -8.278 20.208 -5.494 1.00 17.15 106 ALA A CA 1
ATOM 721 C C . ALA A 1 106 ? -9.166 19.938 -4.349 1.00 17.81 106 ALA A C 1
ATOM 722 O O . ALA A 1 106 ? -9.429 20.870 -3.513 1.00 20.35 106 ALA A O 1
ATOM 724 N N . HIS A 1 107 ? -9.680 18.742 -4.178 1.00 14.46 107 HIS A N 1
ATOM 725 C CA . HIS A 1 107 ? -10.600 18.467 -3.113 1.00 14.59 107 HIS A CA 1
ATOM 726 C C . HIS A 1 107 ? -9.898 17.702 -2.007 1.00 14.87 107 HIS A C 1
ATOM 727 O O . HIS A 1 107 ? -10.581 17.414 -0.991 1.00 16.68 107 HIS A O 1
ATOM 734 N N . LEU A 1 108 ? -8.628 17.335 -2.131 1.00 13.41 108 LEU A N 1
ATOM 735 C CA . LEU A 1 108 ? -7.933 16.575 -1.064 1.00 13.36 108 LEU A CA 1
ATOM 736 C C . LEU A 1 108 ? -7.559 17.498 0.079 1.00 16.26 108 LEU A C 1
ATOM 737 O O . LEU A 1 108 ? -7.063 18.662 -0.151 1.00 21.59 108 LEU A O 1
ATOM 742 N N . LYS A 1 109 ? -7.879 17.036 1.254 1.00 13.80 109 LYS A N 1
ATOM 743 C CA . LYS A 1 109 ? -7.628 17.875 2.513 1.00 13.79 109 LYS A CA 1
ATOM 744 C C . LYS A 1 109 ? -6.571 17.152 3.254 1.00 13.45 109 LYS A C 1
ATOM 745 O O . LYS A 1 109 ? -6.467 15.884 3.152 1.00 13.65 109 LYS A O 1
ATOM 751 N N . ALA A 1 110 ? -5.768 17.849 4.065 1.00 12.43 110 ALA A N 1
ATOM 752 C CA . ALA A 1 110 ? -4.766 17.100 4.907 1.00 12.51 110 ALA A CA 1
ATOM 753 C C . ALA A 1 110 ? -5.475 16.043 5.742 1.00 13.28 110 ALA A C 1
ATOM 754 O O . ALA A 1 110 ? -6.556 16.276 6.322 1.00 15.12 110 ALA A O 1
ATOM 756 N N . GLY A 1 111 ? -4.974 14.819 5.769 1.00 14.02 111 GLY A N 1
ATOM 757 C CA . GLY A 1 111 ? -5.677 13.804 6.555 1.00 15.28 111 GLY A CA 1
ATOM 758 C C . GLY A 1 111 ? -6.612 12.926 5.726 1.00 14.93 111 GLY A C 1
ATOM 759 O O . GLY A 1 111 ? -7.034 11.831 6.271 1.00 15.72 111 GLY A O 1
ATOM 760 N N . ASN A 1 112 ? -6.887 13.282 4.467 1.00 11.42 112 ASN A N 1
ATOM 761 C CA . ASN A 1 112 ? -7.596 12.300 3.569 1.00 10.73 112 ASN A CA 1
ATOM 762 C C . ASN A 1 112 ? -6.615 11.225 3.129 1.00 10.89 112 ASN A C 1
ATOM 763 O O . ASN A 1 112 ? -5.381 11.254 3.347 1.00 11.52 112 ASN A O 1
ATOM 768 N N . THR A 1 113 ? -7.207 10.191 2.462 1.00 10.51 113 THR A N 1
ATOM 769 C CA . THR A 1 113 ? -6.424 9.081 1.871 1.00 11.06 113 THR A CA 1
ATOM 770 C C . THR A 1 113 ? -6.782 8.980 0.418 1.00 10.52 113 THR A C 1
ATOM 771 O O . THR A 1 113 ? -7.967 8.959 0.096 1.00 11.93 113 THR A O 1
ATOM 775 N N . LEU A 1 114 ? -5.809 8.910 -0.443 1.00 9.63 114 LEU A N 1
ATOM 776 C CA . LEU A 1 114 ? -6.002 8.617 -1.839 1.00 9.49 114 LEU A CA 1
ATOM 777 C C . LEU A 1 114 ? -5.657 7.142 -2.021 1.00 9.88 114 LEU A C 1
ATOM 778 O O . LEU A 1 114 ? -4.526 6.715 -1.660 1.00 10.96 114 LEU A O 1
ATOM 783 N N . ALA A 1 115 ? -6.552 6.394 -2.655 1.00 8.64 115 ALA A N 1
ATOM 784 C CA . ALA A 1 115 ? -6.310 4.950 -2.802 1.00 8.64 115 ALA A CA 1
ATOM 785 C C . ALA A 1 115 ? -6.480 4.582 -4.283 1.00 8.56 115 ALA A C 1
ATOM 786 O O . ALA A 1 115 ? -7.186 5.195 -5.074 1.00 8.65 115 ALA A O 1
ATOM 788 N N . PHE A 1 116 ? -5.797 3.476 -4.567 1.00 8.68 116 PHE A N 1
ATOM 789 C CA . PHE A 1 116 ? -5.770 2.820 -5.891 1.00 7.64 116 PHE A CA 1
ATOM 790 C C . PHE A 1 116 ? -5.978 1.316 -5.727 1.00 8.07 116 PHE A C 1
ATOM 791 O O . PHE A 1 116 ? -5.770 0.792 -4.638 1.00 9.08 116 PHE A O 1
ATOM 799 N N . ALA A 1 117 ? -6.295 0.677 -6.864 1.00 8.35 117 ALA A N 1
ATOM 800 C CA . ALA A 1 117 ? -6.390 -0.768 -6.928 1.00 7.97 117 ALA A CA 1
ATOM 801 C C . ALA A 1 117 ? -5.269 -1.339 -7.772 1.00 8.67 117 ALA A C 1
ATOM 802 O O . ALA A 1 117 ? -5.278 -2.568 -7.982 1.00 8.69 117 ALA A O 1
ATOM 804 N N . HIS A 1 118 ? -4.338 -0.516 -8.233 1.00 9.65 118 HIS A N 1
ATOM 805 C CA . HIS A 1 118 ? -3.172 -0.957 -9.023 1.00 9.02 118 HIS A CA 1
ATOM 806 C C . HIS A 1 118 ? -2.165 0.114 -8.793 1.00 10.56 118 HIS A C 1
ATOM 807 O O . HIS A 1 118 ? -2.520 1.282 -8.879 1.00 11.46 118 HIS A O 1
ATOM 814 N N . GLY A 1 119 ? -0.858 -0.311 -8.743 1.00 10.09 119 GLY A N 1
ATOM 815 C CA . GLY A 1 119 ? 0.140 0.755 -8.478 1.00 12.16 119 GLY A CA 1
ATOM 816 C C . GLY A 1 119 ? 0.678 1.436 -9.684 1.00 10.72 119 GLY A C 1
ATOM 817 O O . GLY A 1 119 ? 1.544 2.333 -9.448 1.00 12.00 119 GLY A O 1
ATOM 818 N N . PHE A 1 120 ? 0.164 1.247 -10.865 1.00 11.10 120 PHE A N 1
ATOM 819 C CA . PHE A 1 120 ? 0.759 1.737 -12.098 1.00 11.92 120 PHE A CA 1
ATOM 820 C C . PHE A 1 120 ? 1.042 3.235 -12.029 1.00 12.10 120 PHE A C 1
ATOM 821 O O . PHE A 1 120 ? 2.200 3.667 -12.316 1.00 12.03 120 PHE A O 1
ATOM 829 N N . ASN A 1 121 ? 0.080 4.074 -11.789 1.00 11.90 121 ASN A N 1
ATOM 830 C CA . ASN A 1 121 ? 0.278 5.548 -11.881 1.00 11.63 121 ASN A CA 1
ATOM 831 C C . ASN A 1 121 ? 1.183 6.078 -10.831 1.00 13.39 121 ASN A C 1
ATOM 832 O O . ASN A 1 121 ? 1.964 7.039 -11.111 1.00 15.11 121 ASN A O 1
ATOM 837 N N . ILE A 1 122 ? 1.115 5.547 -9.609 1.00 11.80 122 ILE A N 1
ATOM 838 C CA . ILE A 1 122 ? 2.030 6.114 -8.560 1.00 12.12 122 ILE A CA 1
ATOM 839 C C . ILE A 1 122 ? 3.410 5.518 -8.837 1.00 13.26 122 ILE A C 1
ATOM 840 O O . ILE A 1 122 ? 4.395 6.333 -8.749 1.00 14.47 122 ILE A O 1
ATOM 845 N N . HIS A 1 123 ? 3.556 4.223 -9.103 1.00 12.22 123 HIS A N 1
ATOM 846 C CA . HIS A 1 123 ? 4.918 3.595 -9.411 1.00 12.71 123 HIS A CA 1
ATOM 847 C C . HIS A 1 123 ? 5.628 4.276 -10.544 1.00 16.53 123 HIS A C 1
ATOM 848 O O . HIS A 1 123 ? 6.813 4.614 -10.381 1.00 16.31 123 HIS A O 1
ATOM 855 N N . TYR A 1 124 ? 4.926 4.543 -11.640 1.00 14.33 124 TYR A N 1
ATOM 856 C CA . TYR A 1 124 ? 5.586 5.071 -12.811 1.00 14.08 124 TYR A CA 1
ATOM 857 C C . TYR A 1 124 ? 5.585 6.563 -12.761 1.00 16.95 124 TYR A C 1
ATOM 858 O O . TYR A 1 124 ? 6.164 7.250 -13.659 1.00 21.97 124 TYR A O 1
ATOM 867 N N . GLY A 1 125 ? 5.045 7.226 -11.785 1.00 17.16 125 GLY A N 1
ATOM 868 C CA . GLY A 1 125 ? 5.167 8.643 -11.609 1.00 16.36 125 GLY A CA 1
ATOM 869 C C . GLY A 1 125 ? 4.228 9.535 -12.405 1.00 17.75 125 GLY A C 1
ATOM 870 O O . GLY A 1 125 ? 4.463 10.774 -12.608 1.00 19.89 125 GLY A O 1
ATOM 871 N N . TYR A 1 126 ? 3.104 8.976 -12.873 1.00 16.57 126 TYR A N 1
ATOM 872 C CA A TYR A 1 126 ? 2.100 9.804 -13.571 0.70 16.23 126 TYR A CA 1
ATOM 873 C CA B TYR A 1 126 ? 2.130 9.761 -13.607 0.30 16.92 126 TYR A CA 1
ATOM 874 C C . TYR A 1 126 ? 1.220 10.609 -12.666 1.00 17.22 126 TYR A C 1
ATOM 875 O O . TYR A 1 126 ? 0.569 11.575 -13.087 1.00 17.32 126 TYR A O 1
ATOM 892 N N . ILE A 1 127 ? 1.118 10.205 -11.375 1.00 16.34 127 ILE A N 1
ATOM 893 C CA . ILE A 1 127 ? 0.375 10.937 -10.348 1.00 16.48 127 ILE A CA 1
ATOM 894 C C . ILE A 1 127 ? 1.370 11.072 -9.205 1.00 17.34 127 ILE A C 1
ATOM 895 O O . ILE A 1 127 ? 1.963 10.102 -8.791 1.00 16.35 127 ILE A O 1
ATOM 900 N N . VAL A 1 128 ? 1.509 12.343 -8.768 1.00 19.21 128 VAL A N 1
ATOM 901 C CA . VAL A 1 128 ? 2.288 12.679 -7.567 1.00 19.25 128 VAL A CA 1
ATOM 902 C C . VAL A 1 128 ? 1.383 13.355 -6.545 1.00 23.08 128 VAL A C 1
ATOM 903 O O . VAL A 1 128 ? 1.104 14.545 -6.599 1.00 24.94 128 VAL A O 1
ATOM 907 N N . PRO A 1 129 ? 0.880 12.627 -5.591 1.00 20.73 129 PRO A N 1
ATOM 908 C CA . PRO A 1 129 ? -0.012 13.242 -4.528 1.00 21.92 129 PRO A CA 1
ATOM 909 C C . PRO A 1 129 ? 0.636 14.246 -3.622 1.00 23.69 129 PRO A C 1
ATOM 910 O O . PRO A 1 129 ? 1.948 14.197 -3.526 1.00 22.24 129 PRO A O 1
ATOM 914 N N . PRO A 1 130 ? -0.192 15.162 -3.008 1.00 24.32 130 PRO A N 1
ATOM 915 C CA . PRO A 1 130 ? 0.358 16.195 -2.053 1.00 26.04 130 PRO A CA 1
ATOM 916 C C . PRO A 1 130 ? 0.802 15.511 -0.820 1.00 28.86 130 PRO A C 1
ATOM 917 O O . PRO A 1 130 ? 0.500 14.324 -0.602 1.00 22.64 130 PRO A O 1
ATOM 921 N N . GLU A 1 131 ? 1.534 16.228 0.048 1.00 27.13 131 GLU A N 1
ATOM 922 C CA . GLU A 1 131 ? 2.301 15.488 1.087 1.00 24.66 131 GLU A CA 1
ATOM 923 C C . GLU A 1 131 ? 1.507 14.995 2.342 1.00 25.36 131 GLU A C 1
ATOM 924 O O . GLU A 1 131 ? 1.886 13.986 2.977 1.00 36.42 131 GLU A O 1
ATOM 930 N N . ASP A 1 132 ? 0.445 15.695 2.663 1.00 21.98 132 ASP A N 1
ATOM 931 C CA . ASP A 1 132 ? -0.367 15.533 3.925 1.00 20.65 132 ASP A CA 1
ATOM 932 C C . ASP A 1 132 ? -1.573 14.583 3.730 1.00 15.32 132 ASP A C 1
ATOM 933 O O . ASP A 1 132 ? -2.456 14.565 4.512 1.00 14.09 132 ASP A O 1
ATOM 938 N N . VAL A 1 133 ? -1.563 13.777 2.676 1.00 15.44 133 VAL A N 1
ATOM 939 C CA . VAL A 1 133 ? -2.607 12.721 2.462 1.00 13.76 133 VAL A CA 1
ATOM 940 C C . VAL A 1 133 ? -1.894 11.349 2.411 1.00 11.64 133 VAL A C 1
ATOM 941 O O . VAL A 1 133 ? -0.783 11.160 1.961 1.00 15.74 133 VAL A O 1
ATOM 945 N N . ASN A 1 134 ? -2.621 10.338 2.873 1.00 11.05 134 ASN A N 1
ATOM 946 C CA . ASN A 1 134 ? -2.119 8.971 2.746 1.00 11.34 134 ASN A CA 1
ATOM 947 C C . ASN A 1 134 ? -2.248 8.549 1.265 1.00 10.36 134 ASN A C 1
ATOM 948 O O . ASN A 1 134 ? -3.176 9.016 0.594 1.00 11.01 134 ASN A O 1
ATOM 953 N N . VAL A 1 135 ? -1.354 7.673 0.861 1.00 9.29 135 VAL A N 1
ATOM 954 C CA . VAL A 1 135 ? -1.498 7.077 -0.530 1.00 8.97 135 VAL A CA 1
ATOM 955 C C . VAL A 1 135 ? -1.402 5.594 -0.228 1.00 8.85 135 VAL A C 1
ATOM 956 O O . VAL A 1 135 ? -0.387 5.084 0.227 1.00 10.00 135 VAL A O 1
ATOM 960 N N . ILE A 1 136 ? -2.507 4.844 -0.561 1.00 7.70 136 ILE A N 1
ATOM 961 C CA . ILE A 1 136 ? -2.643 3.417 -0.243 1.00 7.62 136 ILE A CA 1
ATOM 962 C C . ILE A 1 136 ? -3.146 2.689 -1.478 1.00 8.10 136 ILE A C 1
ATOM 963 O O . ILE A 1 136 ? -3.640 3.310 -2.448 1.00 9.14 136 ILE A O 1
ATOM 968 N N . MET A 1 137 ? -3.057 1.342 -1.379 1.00 8.58 137 MET A N 1
ATOM 969 C CA A MET A 1 137 ? -3.676 0.544 -2.415 0.52 7.58 137 MET A CA 1
ATOM 970 C CA B MET A 1 137 ? -3.552 0.466 -2.431 0.48 8.13 137 MET A CA 1
ATOM 971 C C . MET A 1 137 ? -4.227 -0.742 -1.813 1.00 8.88 137 MET A C 1
ATOM 972 O O . MET A 1 137 ? -3.534 -1.391 -0.964 1.00 8.94 137 MET A O 1
ATOM 981 N N . CYS A 1 138 ? -5.448 -1.040 -2.332 1.00 8.93 138 CYS A N 1
ATOM 982 C CA . CYS A 1 138 ? -6.029 -2.314 -2.102 1.00 10.05 138 CYS A CA 1
ATOM 983 C C . CYS A 1 138 ? -6.218 -2.940 -3.470 1.00 9.15 138 CYS A C 1
ATOM 984 O O . CYS A 1 138 ? -7.069 -2.456 -4.208 1.00 10.15 138 CYS A O 1
ATOM 987 N N . ALA A 1 139 ? -5.373 -3.897 -3.805 1.00 9.66 139 ALA A N 1
ATOM 988 C CA . ALA A 1 139 ? -5.375 -4.511 -5.165 1.00 8.32 139 ALA A CA 1
ATOM 989 C C . ALA A 1 139 ? -5.906 -5.904 -5.066 1.00 9.25 139 ALA A C 1
ATOM 990 O O . ALA A 1 139 ? -5.220 -6.868 -4.677 1.00 10.02 139 ALA A O 1
ATOM 992 N N . PRO A 1 140 ? -7.214 -6.081 -5.424 1.00 9.89 140 PRO A N 1
ATOM 993 C CA . PRO A 1 140 ? -7.733 -7.467 -5.471 1.00 9.18 140 PRO A CA 1
ATOM 994 C C . PRO A 1 140 ? -7.105 -8.220 -6.578 1.00 9.88 140 PRO A C 1
ATOM 995 O O . PRO A 1 140 ? -6.989 -7.737 -7.707 1.00 10.08 140 PRO A O 1
ATOM 999 N N . LYS A 1 141 ? -6.696 -9.450 -6.267 1.00 9.07 141 LYS A N 1
ATOM 1000 C CA . LYS A 1 141 ? -6.168 -10.330 -7.277 1.00 10.44 141 LYS A CA 1
ATOM 1001 C C . LYS A 1 141 ? -7.226 -11.140 -7.984 1.00 10.17 141 LYS A C 1
ATOM 1002 O O . LYS A 1 141 ? -7.428 -12.357 -7.843 1.00 10.72 141 LYS A O 1
ATOM 1008 N N . GLY A 1 142 ? -8.013 -10.412 -8.738 1.00 9.05 142 GLY A N 1
ATOM 1009 C CA . GLY A 1 142 ? -9.123 -10.987 -9.401 1.00 11.70 142 GLY A CA 1
ATOM 1010 C C . GLY A 1 142 ? -9.924 -9.925 -10.189 1.00 11.01 142 GLY A C 1
ATOM 1011 O O . GLY A 1 142 ? -9.821 -8.736 -9.925 1.00 10.73 142 GLY A O 1
ATOM 1012 N N . PRO A 1 143 ? -10.577 -10.293 -11.287 1.00 8.91 143 PRO A N 1
ATOM 1013 C CA . PRO A 1 143 ? -11.327 -9.391 -12.046 1.00 10.29 143 PRO A CA 1
ATOM 1014 C C . PRO A 1 143 ? -12.545 -8.911 -11.296 1.00 9.81 143 PRO A C 1
ATOM 1015 O O . PRO A 1 143 ? -13.125 -9.597 -10.442 1.00 10.38 143 PRO A O 1
ATOM 1019 N N . GLY A 1 144 ? -12.924 -7.634 -11.579 1.00 10.82 144 GLY A N 1
ATOM 1020 C CA . GLY A 1 144 ? -13.960 -6.985 -10.772 1.00 10.22 144 GLY A CA 1
ATOM 1021 C C . GLY A 1 144 ? -15.281 -7.694 -10.578 1.00 10.62 144 GLY A C 1
ATOM 1022 O O . GLY A 1 144 ? -15.846 -7.784 -9.505 1.00 10.96 144 GLY A O 1
ATOM 1023 N N . HIS A 1 145 ? -15.760 -8.320 -11.697 1.00 10.10 145 HIS A N 1
ATOM 1024 C CA . HIS A 1 145 ? -17.043 -9.020 -11.534 1.00 10.39 145 HIS A CA 1
ATOM 1025 C C . HIS A 1 145 ? -16.980 -10.142 -10.577 1.00 10.15 145 HIS A C 1
ATOM 1026 O O . HIS A 1 145 ? -17.988 -10.486 -9.878 1.00 11.61 145 HIS A O 1
ATOM 1033 N N . ILE A 1 146 ? -15.805 -10.783 -10.508 1.00 9.47 146 ILE A N 1
ATOM 1034 C CA . ILE A 1 146 ? -15.625 -11.859 -9.573 1.00 10.29 146 ILE A CA 1
ATOM 1035 C C . ILE A 1 146 ? -15.340 -11.387 -8.118 1.00 9.43 146 ILE A C 1
ATOM 1036 O O . ILE A 1 146 ? -15.707 -12.014 -7.136 1.00 10.16 146 ILE A O 1
ATOM 1041 N N . VAL A 1 147 ? -14.660 -10.194 -7.975 1.00 9.07 147 VAL A N 1
ATOM 1042 C CA . VAL A 1 147 ? -14.472 -9.589 -6.664 1.00 10.08 147 VAL A CA 1
ATOM 1043 C C . VAL A 1 147 ? -15.887 -9.368 -6.058 1.00 9.15 147 VAL A C 1
ATOM 1044 O O . VAL A 1 147 ? -16.151 -9.663 -4.845 1.00 10.00 147 VAL A O 1
ATOM 1048 N N . ARG A 1 148 ? -16.841 -8.965 -6.882 1.00 9.56 148 ARG A N 1
ATOM 1049 C CA . ARG A 1 148 ? -18.208 -8.825 -6.379 1.00 10.37 148 ARG A CA 1
ATOM 1050 C C . ARG A 1 148 ? -18.880 -10.209 -6.143 1.00 10.85 148 ARG A C 1
ATOM 1051 O O . ARG A 1 148 ? -19.480 -10.457 -5.063 1.00 11.63 148 ARG A O 1
ATOM 1059 N N . ARG A 1 149 ? -18.838 -11.088 -7.140 1.00 9.87 149 ARG A N 1
ATOM 1060 C CA . ARG A 1 149 ? -19.511 -12.352 -6.995 1.00 11.64 149 ARG A CA 1
ATOM 1061 C C . ARG A 1 149 ? -19.035 -13.159 -5.825 1.00 12.05 149 ARG A C 1
ATOM 1062 O O . ARG A 1 149 ? -19.874 -13.658 -5.053 1.00 12.74 149 ARG A O 1
ATOM 1070 N N . GLN A 1 150 ? -17.757 -13.311 -5.586 1.00 10.21 150 GLN A N 1
ATOM 1071 C CA . GLN A 1 150 ? -17.276 -14.103 -4.479 1.00 12.11 150 GLN A CA 1
ATOM 1072 C C . GLN A 1 150 ? -17.732 -13.496 -3.188 1.00 11.29 150 GLN A C 1
ATOM 1073 O O . GLN A 1 150 ? -18.120 -14.220 -2.267 1.00 11.86 150 GLN A O 1
ATOM 1079 N N . PHE A 1 151 ? -17.718 -12.133 -3.065 1.00 10.90 151 PHE A N 1
ATOM 1080 C CA . PHE A 1 151 ? -18.098 -11.546 -1.793 1.00 10.68 151 PHE A CA 1
ATOM 1081 C C . PHE A 1 151 ? -19.592 -11.890 -1.506 1.00 11.37 151 PHE A C 1
ATOM 1082 O O . PHE A 1 151 ? -19.901 -12.279 -0.367 1.00 13.37 151 PHE A O 1
ATOM 1090 N N . THR A 1 152 ? -20.454 -11.814 -2.508 1.00 11.57 152 THR A N 1
ATOM 1091 C CA . THR A 1 152 ? -21.879 -12.113 -2.258 1.00 13.90 152 THR A CA 1
ATOM 1092 C C . THR A 1 152 ? -22.057 -13.568 -1.927 1.00 16.02 152 THR A C 1
ATOM 1093 O O . THR A 1 152 ? -23.072 -13.905 -1.240 1.00 19.00 152 THR A O 1
ATOM 1097 N N . GLU A 1 153 ? -21.193 -14.484 -2.368 1.00 14.47 153 GLU A N 1
ATOM 1098 C CA . GLU A 1 153 ? -21.323 -15.912 -2.069 1.00 15.41 153 GLU A CA 1
ATOM 1099 C C . GLU A 1 153 ? -20.678 -16.265 -0.771 1.00 18.01 153 GLU A C 1
ATOM 1100 O O . GLU A 1 153 ? -20.689 -17.402 -0.416 1.00 20.69 153 GLU A O 1
ATOM 1106 N N . GLY A 1 154 ? -20.142 -15.319 -0.009 1.00 15.32 154 GLY A N 1
ATOM 1107 C CA . GLY A 1 154 ? -19.450 -15.623 1.265 1.00 15.97 154 GLY A CA 1
ATOM 1108 C C . GLY A 1 154 ? -17.956 -15.885 1.202 1.00 14.20 154 GLY A C 1
ATOM 1109 O O . GLY A 1 154 ? -17.298 -16.163 2.233 1.00 16.66 154 GLY A O 1
ATOM 1110 N N A SER A 1 155 ? -17.393 -15.797 0.009 0.68 14.93 155 SER A N 1
ATOM 1111 N N B SER A 1 155 ? -17.393 -15.915 -0.002 0.32 13.68 155 SER A N 1
ATOM 1112 C CA A SER A 1 155 ? -15.972 -15.952 -0.142 0.68 14.37 155 SER A CA 1
ATOM 1113 C CA B SER A 1 155 ? -15.942 -15.974 -0.121 0.32 12.65 155 SER A CA 1
ATOM 1114 C C A SER A 1 155 ? -15.362 -14.514 -0.336 0.68 11.73 155 SER A C 1
ATOM 1115 C C B SER A 1 155 ? -15.447 -14.559 -0.505 0.32 11.64 155 SER A C 1
ATOM 1116 O O A SER A 1 155 ? -15.921 -13.522 0.049 0.68 11.21 155 SER A O 1
ATOM 1117 O O B SER A 1 155 ? -16.228 -13.590 -0.397 0.32 10.82 155 SER A O 1
ATOM 1122 N N . GLY A 1 156 ? -14.169 -14.443 -0.934 1.00 12.33 156 GLY A N 1
ATOM 1123 C CA . GLY A 1 156 ? -13.636 -13.075 -1.216 1.00 11.02 156 GLY A CA 1
ATOM 1124 C C . GLY A 1 156 ? -12.343 -13.264 -1.940 1.00 10.45 156 GLY A C 1
ATOM 1125 O O . GLY A 1 156 ? -11.582 -14.190 -1.693 1.00 12.41 156 GLY A O 1
ATOM 1126 N N . VAL A 1 157 ? -12.143 -12.323 -2.854 1.00 9.46 157 VAL A N 1
ATOM 1127 C CA . VAL A 1 157 ? -10.855 -12.326 -3.685 1.00 8.94 157 VAL A CA 1
ATOM 1128 C C . VAL A 1 157 ? -9.708 -11.842 -2.809 1.00 9.57 157 VAL A C 1
ATOM 1129 O O . VAL A 1 157 ? -9.872 -10.850 -2.051 1.00 10.43 157 VAL A O 1
ATOM 1133 N N . PRO A 1 158 ? -8.523 -12.484 -2.824 1.00 9.49 158 PRO A N 1
ATOM 1134 C CA . PRO A 1 158 ? -7.424 -12.031 -1.982 1.00 11.23 158 PRO A CA 1
ATOM 1135 C C . PRO A 1 158 ? -6.907 -10.678 -2.464 1.00 11.33 158 PRO A C 1
ATOM 1136 O O . PRO A 1 158 ? -7.044 -10.305 -3.605 1.00 10.16 158 PRO A O 1
ATOM 1140 N N . ASP A 1 159 ? -6.375 -9.891 -1.483 1.00 10.37 159 ASP A N 1
ATOM 1141 C CA . ASP A 1 159 ? -5.867 -8.555 -1.859 1.00 10.52 159 ASP A CA 1
ATOM 1142 C C . ASP A 1 159 ? -4.387 -8.397 -1.509 1.00 12.07 159 ASP A C 1
ATOM 1143 O O . ASP A 1 159 ? -3.921 -8.941 -0.518 1.00 11.71 159 ASP A O 1
ATOM 1148 N N . LEU A 1 160 ? -3.706 -7.573 -2.259 1.00 9.84 160 LEU A N 1
ATOM 1149 C CA . LEU A 1 160 ? -2.460 -6.955 -1.851 1.00 9.99 160 LEU A CA 1
ATOM 1150 C C . LEU A 1 160 ? -2.730 -5.560 -1.280 1.00 11.49 160 LEU A C 1
ATOM 1151 O O . LEU A 1 160 ? -3.549 -4.741 -1.807 1.00 13.22 160 LEU A O 1
ATOM 1156 N N . ALA A 1 161 ? -2.110 -5.301 -0.150 1.00 11.40 161 ALA A N 1
ATOM 1157 C CA . ALA A 1 161 ? -2.318 -4.048 0.590 1.00 11.22 161 ALA A CA 1
ATOM 1158 C C . ALA A 1 161 ? -0.978 -3.330 0.610 1.00 10.88 161 ALA A C 1
ATOM 1159 O O . ALA A 1 161 ? 0.060 -3.915 1.018 1.00 11.50 161 ALA A O 1
ATOM 1161 N N . CYS A 1 162 ? -0.982 -2.042 0.236 1.00 9.68 162 CYS A N 1
ATOM 1162 C CA . CYS A 1 162 ? 0.254 -1.282 0.177 1.00 11.08 162 CYS A CA 1
ATOM 1163 C C . CYS A 1 162 ? 0.037 0.160 0.676 1.00 10.97 162 CYS A C 1
ATOM 1164 O O . CYS A 1 162 ? -1.097 0.716 0.583 1.00 10.05 162 CYS A O 1
ATOM 1167 N N . VAL A 1 163 ? 1.116 0.740 1.190 1.00 11.22 163 VAL A N 1
ATOM 1168 C CA . VAL A 1 163 ? 1.097 2.144 1.710 1.00 11.75 163 VAL A CA 1
ATOM 1169 C C . VAL A 1 163 ? 2.331 2.795 1.061 1.00 13.10 163 VAL A C 1
ATOM 1170 O O . VAL A 1 163 ? 3.460 2.464 1.457 1.00 14.22 163 VAL A O 1
ATOM 1174 N N . GLN A 1 164 ? 2.115 3.790 0.233 1.00 12.08 164 GLN A N 1
ATOM 1175 C CA A GLN A 1 164 ? 3.191 4.611 -0.363 0.59 15.44 164 GLN A CA 1
ATOM 1176 C CA B GLN A 1 164 ? 3.252 4.529 -0.305 0.41 14.15 164 GLN A CA 1
ATOM 1177 C C . GLN A 1 164 ? 3.512 5.778 0.541 1.00 14.94 164 GLN A C 1
ATOM 1178 O O . GLN A 1 164 ? 4.713 6.187 0.622 1.00 16.60 164 GLN A O 1
ATOM 1189 N N . GLN A 1 165 ? 2.517 6.322 1.210 1.00 13.26 165 GLN A N 1
ATOM 1190 C CA . GLN A 1 165 ? 2.676 7.581 2.076 1.00 13.81 165 GLN A CA 1
ATOM 1191 C C . GLN A 1 165 ? 1.699 7.458 3.189 1.00 12.21 165 GLN A C 1
ATOM 1192 O O . GLN A 1 165 ? 0.504 7.138 3.028 1.00 11.82 165 GLN A O 1
ATOM 1198 N N . ASP A 1 166 ? 2.189 7.692 4.443 1.00 14.40 166 ASP A N 1
ATOM 1199 C CA . ASP A 1 166 ? 1.357 7.576 5.695 1.00 16.39 166 ASP A CA 1
ATOM 1200 C C . ASP A 1 166 ? 1.383 8.928 6.412 1.00 18.79 166 ASP A C 1
ATOM 1201 O O . ASP A 1 166 ? 2.142 9.128 7.434 1.00 22.69 166 ASP A O 1
ATOM 1206 N N . ALA A 1 167 ? 0.537 9.844 6.025 1.00 14.12 167 ALA A N 1
ATOM 1207 C CA . ALA A 1 167 ? 0.395 11.178 6.646 1.00 15.20 167 ALA A CA 1
ATOM 1208 C C . ALA A 1 167 ? -0.372 11.094 7.948 1.00 16.11 167 ALA A C 1
ATOM 1209 O O . ALA A 1 167 ? -0.101 11.855 8.891 1.00 16.43 167 ALA A O 1
ATOM 1211 N N . THR A 1 168 ? -1.349 10.180 8.103 1.00 13.66 168 THR A N 1
ATOM 1212 C CA . THR A 1 168 ? -2.180 10.094 9.332 1.00 11.58 168 THR A CA 1
ATOM 1213 C C . THR A 1 168 ? -1.511 9.253 10.401 1.00 12.30 168 THR A C 1
ATOM 1214 O O . THR A 1 168 ? -1.889 9.226 11.562 1.00 12.38 168 THR A O 1
ATOM 1218 N N . GLY A 1 169 ? -0.503 8.433 10.060 1.00 12.79 169 GLY A N 1
ATOM 1219 C CA . GLY A 1 169 ? 0.128 7.465 10.911 1.00 13.63 169 GLY A CA 1
ATOM 1220 C C . GLY A 1 169 ? -0.700 6.195 11.123 1.00 11.86 169 GLY A C 1
ATOM 1221 O O . GLY A 1 169 ? -0.277 5.379 11.879 1.00 14.18 169 GLY A O 1
ATOM 1222 N N . ASN A 1 170 ? -1.878 6.117 10.500 1.00 11.92 170 ASN A N 1
ATOM 1223 C CA . ASN A 1 170 ? -2.683 4.916 10.558 1.00 10.89 170 ASN A CA 1
ATOM 1224 C C . ASN A 1 170 ? -3.024 4.438 9.161 1.00 9.56 170 ASN A C 1
ATOM 1225 O O . ASN A 1 170 ? -4.074 3.707 9.031 1.00 10.17 170 ASN A O 1
ATOM 1230 N N . ALA A 1 171 ? -2.228 4.798 8.161 1.00 10.56 171 ALA A N 1
ATOM 1231 C CA . ALA A 1 171 ? -2.547 4.276 6.765 1.00 10.60 171 ALA A CA 1
ATOM 1232 C C . ALA A 1 171 ? -2.626 2.794 6.726 1.00 9.11 171 ALA A C 1
ATOM 1233 O O . ALA A 1 171 ? -3.463 2.263 5.934 1.00 10.20 171 ALA A O 1
ATOM 1235 N N . TRP A 1 172 ? -1.813 2.089 7.464 1.00 10.97 172 TRP A N 1
ATOM 1236 C CA . TRP A 1 172 ? -1.867 0.596 7.385 1.00 10.41 172 TRP A CA 1
ATOM 1237 C C . TRP A 1 172 ? -3.168 0.108 7.969 1.00 11.92 172 TRP A C 1
ATOM 1238 O O . TRP A 1 172 ? -3.877 -0.836 7.423 1.00 11.19 172 TRP A O 1
ATOM 1249 N N . ASP A 1 173 ? -3.671 0.712 9.047 1.00 11.64 173 ASP A N 1
ATOM 1250 C CA . ASP A 1 173 ? -4.900 0.287 9.628 1.00 10.51 173 ASP A CA 1
ATOM 1251 C C . ASP A 1 173 ? -6.031 0.543 8.601 1.00 11.78 173 ASP A C 1
ATOM 1252 O O . ASP A 1 173 ? -6.958 -0.288 8.454 1.00 11.20 173 ASP A O 1
ATOM 1257 N N . ILE A 1 174 ? -6.011 1.695 7.963 1.00 9.01 174 ILE A N 1
ATOM 1258 C CA . ILE A 1 174 ? -7.031 2.028 6.995 1.00 9.97 174 ILE A CA 1
ATOM 1259 C C . ILE A 1 174 ? -7.022 1.024 5.781 1.00 9.41 174 ILE A C 1
ATOM 1260 O O . ILE A 1 174 ? -8.112 0.491 5.444 1.00 10.02 174 ILE A O 1
ATOM 1265 N N . VAL A 1 175 ? -5.824 0.762 5.195 1.00 9.26 175 VAL A N 1
ATOM 1266 C CA . VAL A 1 175 ? -5.844 -0.094 3.988 1.00 9.51 175 VAL A CA 1
ATOM 1267 C C . VAL A 1 175 ? -6.242 -1.534 4.379 1.00 8.98 175 VAL A C 1
ATOM 1268 O O . VAL A 1 175 ? -6.962 -2.156 3.566 1.00 9.42 175 VAL A O 1
ATOM 1272 N N . LEU A 1 176 ? -5.815 -2.045 5.510 1.00 8.56 176 LEU A N 1
ATOM 1273 C CA . LEU A 1 176 ? -6.208 -3.414 5.896 1.00 8.95 176 LEU A CA 1
ATOM 1274 C C . LEU A 1 176 ? -7.676 -3.438 6.155 1.00 10.37 176 LEU A C 1
ATOM 1275 O O . LEU A 1 176 ? -8.373 -4.466 5.869 1.00 9.90 176 LEU A O 1
ATOM 1280 N N . SER A 1 177 ? -8.286 -2.412 6.772 1.00 9.92 177 SER A N 1
ATOM 1281 C CA . SER A 1 177 ? -9.714 -2.433 7.050 1.00 8.50 177 SER A CA 1
ATOM 1282 C C . SER A 1 177 ? -10.497 -2.338 5.714 1.00 9.07 177 SER A C 1
ATOM 1283 O O . SER A 1 177 ? -11.532 -2.970 5.516 1.00 9.66 177 SER A O 1
ATOM 1286 N N . TYR A 1 178 ? -9.998 -1.547 4.727 1.00 8.66 178 TYR A N 1
ATOM 1287 C CA . TYR A 1 178 ? -10.617 -1.436 3.417 1.00 7.99 178 TYR A CA 1
ATOM 1288 C C . TYR A 1 178 ? -10.571 -2.833 2.796 1.00 9.50 178 TYR A C 1
ATOM 1289 O O . TYR A 1 178 ? -11.557 -3.256 2.222 1.00 9.15 178 TYR A O 1
ATOM 1298 N N . CYS A 1 179 ? -9.433 -3.544 2.870 1.00 9.17 179 CYS A N 1
ATOM 1299 C CA A CYS A 1 179 ? -9.412 -4.949 2.280 0.81 9.31 179 CYS A CA 1
ATOM 1300 C CA B CYS A 1 179 ? -9.444 -4.834 2.197 0.19 10.82 179 CYS A CA 1
ATOM 1301 C C . CYS A 1 179 ? -10.415 -5.769 2.911 1.00 9.77 179 CYS A C 1
ATOM 1302 O O . CYS A 1 179 ? -11.117 -6.529 2.202 1.00 9.72 179 CYS A O 1
ATOM 1307 N N . TRP A 1 180 ? -10.574 -5.707 4.249 1.00 9.52 180 TRP A N 1
ATOM 1308 C CA . TRP A 1 180 ? -11.673 -6.410 4.878 1.00 9.33 180 TRP A CA 1
ATOM 1309 C C . TRP A 1 180 ? -12.982 -6.085 4.252 1.00 10.00 180 TRP A C 1
ATOM 1310 O O . TRP A 1 180 ? -13.854 -6.986 3.986 1.00 10.88 180 TRP A O 1
ATOM 1321 N N . GLY A 1 181 ? -13.199 -4.815 3.964 1.00 9.92 181 GLY A N 1
ATOM 1322 C CA . GLY A 1 181 ? -14.548 -4.378 3.445 1.00 9.52 181 GLY A CA 1
ATOM 1323 C C . GLY A 1 181 ? -14.863 -4.857 2.053 1.00 10.65 181 GLY A C 1
ATOM 1324 O O . GLY A 1 181 ? -15.971 -4.901 1.649 1.00 12.01 181 GLY A O 1
ATOM 1325 N N . VAL A 1 182 ? -13.835 -5.279 1.316 1.00 9.73 182 VAL A N 1
ATOM 1326 C CA A VAL A 1 182 ? -14.023 -5.792 -0.066 0.77 10.06 182 VAL A CA 1
ATOM 1327 C CA B VAL A 1 182 ? -13.966 -5.753 -0.053 0.23 10.27 182 VAL A CA 1
ATOM 1328 C C . VAL A 1 182 ? -13.844 -7.291 -0.107 1.00 10.33 182 VAL A C 1
ATOM 1329 O O . VAL A 1 182 ? -13.920 -7.872 -1.273 1.00 13.29 182 VAL A O 1
ATOM 1336 N N . GLY A 1 183 ? -13.693 -7.959 1.015 1.00 10.54 183 GLY A N 1
ATOM 1337 C CA . GLY A 1 183 ? -13.670 -9.458 1.065 1.00 11.72 183 GLY A CA 1
ATOM 1338 C C . GLY A 1 183 ? -12.329 -10.071 1.168 1.00 10.35 183 GLY A C 1
ATOM 1339 O O . GLY A 1 183 ? -12.278 -11.305 1.318 1.00 11.63 183 GLY A O 1
ATOM 1340 N N . GLY A 1 184 ? -11.271 -9.299 1.195 1.00 10.02 184 GLY A N 1
ATOM 1341 C CA . GLY A 1 184 ? -9.918 -9.856 1.112 1.00 10.40 184 GLY A CA 1
ATOM 1342 C C . GLY A 1 184 ? -9.516 -10.660 2.346 1.00 12.95 184 GLY A C 1
ATOM 1343 O O . GLY A 1 184 ? -8.727 -11.594 2.247 1.00 13.95 184 GLY A O 1
ATOM 1344 N N . ALA A 1 185 ? -10.046 -10.327 3.519 1.00 11.99 185 ALA A N 1
ATOM 1345 C CA . ALA A 1 185 ? -9.578 -11.036 4.678 1.00 14.29 185 ALA A CA 1
ATOM 1346 C C . ALA A 1 185 ? -10.142 -12.470 4.706 1.00 13.89 185 ALA A C 1
ATOM 1347 O O . ALA A 1 185 ? -9.632 -13.300 5.470 1.00 15.66 185 ALA A O 1
ATOM 1349 N N . ARG A 1 186 ? -11.139 -12.826 3.912 1.00 13.65 186 ARG A N 1
ATOM 1350 C CA . ARG A 1 186 ? -11.662 -14.191 3.798 1.00 15.76 186 ARG A CA 1
ATOM 1351 C C . ARG A 1 186 ? -10.710 -15.113 3.194 1.00 14.53 186 ARG A C 1
ATOM 1352 O O . ARG A 1 186 ? -10.656 -16.310 3.583 1.00 18.84 186 ARG A O 1
ATOM 1360 N N . SER A 1 187 ? -9.870 -14.657 2.267 1.00 12.91 187 SER A N 1
ATOM 1361 C CA A SER A 1 187 ? -8.946 -15.502 1.571 0.34 13.22 187 SER A CA 1
ATOM 1362 C CA B SER A 1 187 ? -8.929 -15.502 1.548 0.66 13.01 187 SER A CA 1
ATOM 1363 C C . SER A 1 187 ? -7.491 -15.226 1.839 1.00 12.57 187 SER A C 1
ATOM 1364 O O . SER A 1 187 ? -6.670 -16.098 1.854 1.00 13.60 187 SER A O 1
ATOM 1369 N N . GLY A 1 188 ? -7.200 -13.950 2.050 1.00 11.76 188 GLY A N 1
ATOM 1370 C CA . GLY A 1 188 ? -5.856 -13.519 2.537 1.00 11.41 188 GLY A CA 1
ATOM 1371 C C . GLY A 1 188 ? -5.509 -12.177 2.016 1.00 10.71 188 GLY A C 1
ATOM 1372 O O . GLY A 1 188 ? -5.752 -11.809 0.843 1.00 11.11 188 GLY A O 1
ATOM 1373 N N . ILE A 1 189 ? -4.862 -11.387 2.869 1.00 10.74 189 ILE A N 1
ATOM 1374 C CA . ILE A 1 189 ? -4.282 -10.039 2.479 1.00 9.42 189 ILE A CA 1
ATOM 1375 C C . ILE A 1 189 ? -2.775 -10.176 2.634 1.00 10.39 189 ILE A C 1
ATOM 1376 O O . ILE A 1 189 ? -2.293 -10.676 3.705 1.00 11.35 189 ILE A O 1
ATOM 1381 N N . ILE A 1 190 ? -1.983 -9.794 1.640 1.00 10.37 190 ILE A N 1
ATOM 1382 C CA . ILE A 1 190 ? -0.518 -9.744 1.711 1.00 11.78 190 ILE A CA 1
ATOM 1383 C C . ILE A 1 190 ? -0.075 -8.282 1.620 1.00 11.59 190 ILE A C 1
ATOM 1384 O O . ILE A 1 190 ? -0.511 -7.527 0.729 1.00 11.26 190 ILE A O 1
ATOM 1389 N N . LYS A 1 191 ? 0.762 -7.854 2.583 1.00 10.91 191 LYS A N 1
ATOM 1390 C CA . LYS A 1 191 ? 1.363 -6.531 2.477 1.00 10.79 191 LYS A CA 1
ATOM 1391 C C . LYS A 1 191 ? 2.401 -6.518 1.436 1.00 12.95 191 LYS A C 1
ATOM 1392 O O . LYS A 1 191 ? 3.255 -7.431 1.339 1.00 14.64 191 LYS A O 1
ATOM 1398 N N . ALA A 1 192 ? 2.403 -5.522 0.594 1.00 12.33 192 ALA A N 1
ATOM 1399 C CA . ALA A 1 192 ? 3.384 -5.391 -0.443 1.00 13.85 192 ALA A CA 1
ATOM 1400 C C . ALA A 1 192 ? 3.712 -3.944 -0.667 1.00 15.23 192 ALA A C 1
ATOM 1401 O O . ALA A 1 192 ? 3.134 -3.068 -0.116 1.00 20.19 192 ALA A O 1
ATOM 1403 N N . THR A 1 193 ? 4.682 -3.702 -1.507 1.00 13.51 193 THR A N 1
ATOM 1404 C CA . THR A 1 193 ? 4.902 -2.290 -1.955 1.00 13.81 193 THR A CA 1
ATOM 1405 C C . THR A 1 193 ? 4.275 -1.970 -3.252 1.00 11.74 193 THR A C 1
ATOM 1406 O O . THR A 1 193 ? 3.889 -2.851 -4.045 1.00 13.12 193 THR A O 1
ATOM 1410 N N . PHE A 1 194 ? 4.053 -0.683 -3.547 1.00 12.34 194 PHE A N 1
ATOM 1411 C CA . PHE A 1 194 ? 3.503 -0.289 -4.862 1.00 11.70 194 PHE A CA 1
ATOM 1412 C C . PHE A 1 194 ? 4.297 -0.823 -6.017 1.00 12.10 194 PHE A C 1
ATOM 1413 O O . PHE A 1 194 ? 3.674 -1.356 -6.932 1.00 12.93 194 PHE A O 1
ATOM 1421 N N . ALA A 1 195 ? 5.639 -0.877 -5.954 1.00 13.14 195 ALA A N 1
ATOM 1422 C CA . ALA A 1 195 ? 6.427 -1.401 -7.057 1.00 12.94 195 ALA A CA 1
ATOM 1423 C C . ALA A 1 195 ? 6.245 -2.875 -7.167 1.00 12.54 195 ALA A C 1
ATOM 1424 O O . ALA A 1 195 ? 6.048 -3.377 -8.323 1.00 13.60 195 ALA A O 1
ATOM 1426 N N A GLU A 1 196 ? 6.239 -3.630 -6.051 0.54 12.56 196 GLU A N 1
ATOM 1427 N N B GLU A 1 196 ? 6.220 -3.653 -6.052 0.46 12.88 196 GLU A N 1
ATOM 1428 C CA A GLU A 1 196 ? 6.000 -5.036 -6.127 0.54 12.95 196 GLU A CA 1
ATOM 1429 C CA B GLU A 1 196 ? 5.962 -5.109 -6.050 0.46 13.39 196 GLU A CA 1
ATOM 1430 C C A GLU A 1 196 ? 4.653 -5.378 -6.721 0.54 12.57 196 GLU A C 1
ATOM 1431 C C B GLU A 1 196 ? 4.584 -5.520 -6.608 0.46 13.01 196 GLU A C 1
ATOM 1432 O O A GLU A 1 196 ? 4.574 -6.232 -7.599 0.54 12.05 196 GLU A O 1
ATOM 1433 O O B GLU A 1 196 ? 4.375 -6.515 -7.384 0.46 11.83 196 GLU A O 1
ATOM 1444 N N . GLU A 1 197 ? 3.600 -4.739 -6.251 1.00 11.54 197 GLU A N 1
ATOM 1445 C CA . GLU A 1 197 ? 2.277 -5.096 -6.782 1.00 12.25 197 GLU A CA 1
ATOM 1446 C C . GLU A 1 197 ? 2.233 -4.779 -8.266 1.00 10.80 197 GLU A C 1
ATOM 1447 O O . GLU A 1 197 ? 1.623 -5.593 -9.042 1.00 10.37 197 GLU A O 1
ATOM 1453 N N . THR A 1 198 ? 2.806 -3.619 -8.707 1.00 10.02 198 THR A N 1
ATOM 1454 C CA . THR A 1 198 ? 2.593 -3.239 -10.074 1.00 10.69 198 THR A CA 1
ATOM 1455 C C . THR A 1 198 ? 3.271 -4.332 -10.915 1.00 10.00 198 THR A C 1
ATOM 1456 O O . THR A 1 198 ? 2.729 -4.806 -11.938 1.00 11.74 198 THR A O 1
ATOM 1460 N N . GLU A 1 199 ? 4.436 -4.782 -10.518 1.00 11.10 199 GLU A N 1
ATOM 1461 C CA . GLU A 1 199 ? 5.207 -5.628 -11.350 1.00 10.92 199 GLU A CA 1
ATOM 1462 C C . GLU A 1 199 ? 4.635 -7.014 -11.351 1.00 11.38 199 GLU A C 1
ATOM 1463 O O . GLU A 1 199 ? 4.563 -7.633 -12.482 1.00 11.61 199 GLU A O 1
ATOM 1469 N N . GLU A 1 200 ? 4.227 -7.516 -10.255 1.00 11.53 200 GLU A N 1
ATOM 1470 C CA . GLU A 1 200 ? 3.700 -8.917 -10.270 1.00 12.24 200 GLU A CA 1
ATOM 1471 C C . GLU A 1 200 ? 2.365 -8.897 -11.001 1.00 12.18 200 GLU A C 1
ATOM 1472 O O . GLU A 1 200 ? 2.054 -9.914 -11.663 1.00 10.71 200 GLU A O 1
ATOM 1478 N N . ASP A 1 201 ? 1.571 -7.845 -10.838 1.00 10.01 201 ASP A N 1
ATOM 1479 C CA . ASP A 1 201 ? 0.236 -7.887 -11.467 1.00 10.51 201 ASP A CA 1
ATOM 1480 C C . ASP A 1 201 ? 0.348 -7.807 -12.980 1.00 8.76 201 ASP A C 1
ATOM 1481 O O . ASP A 1 201 ? -0.302 -8.565 -13.676 1.00 9.23 201 ASP A O 1
ATOM 1486 N N . LEU A 1 202 ? 1.250 -6.980 -13.527 1.00 7.88 202 LEU A N 1
ATOM 1487 C CA . LEU A 1 202 ? 1.482 -6.905 -14.904 1.00 9.64 202 LEU A CA 1
ATOM 1488 C C . LEU A 1 202 ? 2.017 -8.260 -15.406 1.00 9.24 202 LEU A C 1
ATOM 1489 O O . LEU A 1 202 ? 1.571 -8.733 -16.486 1.00 9.76 202 LEU A O 1
ATOM 1494 N N . PHE A 1 203 ? 2.920 -8.865 -14.671 1.00 8.69 203 PHE A N 1
ATOM 1495 C CA . PHE A 1 203 ? 3.455 -10.104 -15.129 1.00 9.61 203 PHE A CA 1
ATOM 1496 C C . PHE A 1 203 ? 2.406 -11.199 -15.198 1.00 9.04 203 PHE A C 1
ATOM 1497 O O . PHE A 1 203 ? 2.296 -11.951 -16.170 1.00 10.51 203 PHE A O 1
ATOM 1505 N N . GLY A 1 204 ? 1.617 -11.296 -14.096 1.00 9.58 204 GLY A N 1
ATOM 1506 C CA . GLY A 1 204 ? 0.613 -12.383 -14.115 1.00 10.39 204 GLY A CA 1
ATOM 1507 C C . GLY A 1 204 ? -0.347 -12.292 -15.231 1.00 10.83 204 GLY A C 1
ATOM 1508 O O . GLY A 1 204 ? -0.720 -13.304 -15.866 1.00 10.48 204 GLY A O 1
ATOM 1509 N N . GLU A 1 205 ? -0.879 -11.090 -15.487 1.00 10.47 205 GLU A N 1
ATOM 1510 C CA . GLU A 1 205 ? -1.901 -10.998 -16.528 1.00 11.28 205 GLU A CA 1
ATOM 1511 C C . GLU A 1 205 ? -1.256 -11.217 -17.915 1.00 12.03 205 GLU A C 1
ATOM 1512 O O . GLU A 1 205 ? -1.923 -11.833 -18.776 1.00 12.53 205 GLU A O 1
ATOM 1518 N N . GLN A 1 206 ? -0.032 -10.825 -18.120 1.00 10.04 206 GLN A N 1
ATOM 1519 C CA . GLN A 1 206 ? 0.629 -11.009 -19.414 1.00 10.24 206 GLN A CA 1
ATOM 1520 C C . GLN A 1 206 ? 1.039 -12.459 -19.622 1.00 11.61 206 GLN A C 1
ATOM 1521 O O . GLN A 1 206 ? 0.593 -13.076 -20.678 1.00 13.35 206 GLN A O 1
ATOM 1527 N N . ALA A 1 207 ? 1.791 -13.021 -18.754 1.00 9.64 207 ALA A N 1
ATOM 1528 C CA . ALA A 1 207 ? 2.394 -14.343 -18.951 1.00 11.17 207 ALA A CA 1
ATOM 1529 C C . ALA A 1 207 ? 1.491 -15.468 -18.769 1.00 10.84 207 ALA A C 1
ATOM 1530 O O . ALA A 1 207 ? 1.660 -16.519 -19.455 1.00 12.36 207 ALA A O 1
ATOM 1532 N N . VAL A 1 208 ? 0.529 -15.338 -17.831 1.00 10.00 208 VAL A N 1
ATOM 1533 C CA . VAL A 1 208 ? -0.193 -16.562 -17.370 1.00 11.52 208 VAL A CA 1
ATOM 1534 C C . VAL A 1 208 ? -1.680 -16.408 -17.517 1.00 11.77 208 VAL A C 1
ATOM 1535 O O . VAL A 1 208 ? -2.340 -17.146 -18.297 1.00 11.58 208 VAL A O 1
ATOM 1539 N N . LEU A 1 209 ? -2.302 -15.443 -16.884 1.00 10.92 209 LEU A N 1
ATOM 1540 C CA . LEU A 1 209 ? -3.738 -15.414 -16.707 1.00 10.74 209 LEU A CA 1
ATOM 1541 C C . LEU A 1 209 ? -4.475 -15.060 -17.950 1.00 12.61 209 LEU A C 1
ATOM 1542 O O . LEU A 1 209 ? -5.596 -15.602 -18.191 1.00 13.20 209 LEU A O 1
ATOM 1547 N N . CYS A 1 210 ? -3.992 -14.101 -18.717 1.00 12.14 210 CYS A N 1
ATOM 1548 C CA . CYS A 1 210 ? -4.805 -13.597 -19.825 1.00 11.42 210 CYS A CA 1
ATOM 1549 C C . CYS A 1 210 ? -3.968 -13.842 -21.065 1.00 10.11 210 CYS A C 1
ATOM 1550 O O . CYS A 1 210 ? -4.430 -14.514 -22.000 1.00 14.53 210 CYS A O 1
ATOM 1553 N N . GLY A 1 211 ? -2.756 -13.328 -21.211 1.00 11.74 211 GLY A N 1
ATOM 1554 C CA . GLY A 1 211 ? -1.893 -13.674 -22.360 1.00 11.87 211 GLY A CA 1
ATOM 1555 C C . GLY A 1 211 ? -1.670 -15.166 -22.626 1.00 10.57 211 GLY A C 1
ATOM 1556 O O . GLY A 1 211 ? -2.110 -15.746 -23.612 1.00 12.13 211 GLY A O 1
ATOM 1557 N N . GLY A 1 212 ? -1.063 -15.746 -21.638 1.00 12.59 212 GLY A N 1
ATOM 1558 C CA . GLY A 1 212 ? -0.718 -17.172 -21.772 1.00 12.96 212 GLY A CA 1
ATOM 1559 C C . GLY A 1 212 ? -1.966 -18.030 -21.980 1.00 10.00 212 GLY A C 1
ATOM 1560 O O . GLY A 1 212 ? -1.977 -18.862 -22.891 1.00 11.77 212 GLY A O 1
ATOM 1561 N N . LEU A 1 213 ? -2.973 -17.873 -21.097 1.00 11.08 213 LEU A N 1
ATOM 1562 C CA . LEU A 1 213 ? -4.106 -18.757 -21.133 1.00 11.68 213 LEU A CA 1
ATOM 1563 C C . LEU A 1 213 ? -4.857 -18.619 -22.429 1.00 10.88 213 LEU A C 1
ATOM 1564 O O . LEU A 1 213 ? -5.222 -19.624 -23.060 1.00 11.78 213 LEU A O 1
ATOM 1569 N N . VAL A 1 214 ? -5.171 -17.419 -22.884 1.00 11.01 214 VAL A N 1
ATOM 1570 C CA . VAL A 1 214 ? -6.023 -17.310 -24.080 1.00 12.90 214 VAL A CA 1
ATOM 1571 C C . VAL A 1 214 ? -5.215 -17.759 -25.301 1.00 10.47 214 VAL A C 1
ATOM 1572 O O . VAL A 1 214 ? -5.820 -18.445 -26.179 1.00 12.37 214 VAL A O 1
ATOM 1576 N N . GLU A 1 215 ? -3.920 -17.518 -25.400 1.00 11.16 215 GLU A N 1
ATOM 1577 C CA . GLU A 1 215 ? -3.204 -18.008 -26.543 1.00 10.80 215 GLU A CA 1
ATOM 1578 C C . GLU A 1 215 ? -3.103 -19.539 -26.462 1.00 11.29 215 GLU A C 1
ATOM 1579 O O . GLU A 1 215 ? -3.104 -20.137 -27.574 1.00 11.59 215 GLU A O 1
ATOM 1585 N N . LEU A 1 216 ? -3.008 -20.161 -25.300 1.00 9.80 216 LEU A N 1
ATOM 1586 C CA . LEU A 1 216 ? -2.858 -21.664 -25.256 1.00 9.51 216 LEU A CA 1
ATOM 1587 C C . LEU A 1 216 ? -4.197 -22.209 -25.748 1.00 10.86 216 LEU A C 1
ATOM 1588 O O . LEU A 1 216 ? -4.173 -23.155 -26.519 1.00 10.50 216 LEU A O 1
ATOM 1593 N N . VAL A 1 217 ? -5.378 -21.721 -25.318 1.00 9.72 217 VAL A N 1
ATOM 1594 C CA . VAL A 1 217 ? -6.633 -22.302 -25.743 1.00 11.04 217 VAL A CA 1
ATOM 1595 C C . VAL A 1 217 ? -6.821 -21.991 -27.217 1.00 10.73 217 VAL A C 1
ATOM 1596 O O . VAL A 1 217 ? -7.274 -22.889 -27.988 1.00 11.88 217 VAL A O 1
ATOM 1600 N N . LYS A 1 218 ? -6.472 -20.797 -27.706 1.00 10.68 218 LYS A N 1
ATOM 1601 C CA . LYS A 1 218 ? -6.546 -20.584 -29.152 1.00 12.70 218 LYS A CA 1
ATOM 1602 C C . LYS A 1 218 ? -5.663 -21.479 -29.932 1.00 12.30 218 LYS A C 1
ATOM 1603 O O . LYS A 1 218 ? -6.180 -22.036 -30.981 1.00 12.13 218 LYS A O 1
ATOM 1609 N N . ALA A 1 219 ? -4.463 -21.751 -29.485 1.00 11.32 219 ALA A N 1
ATOM 1610 C CA . ALA A 1 219 ? -3.539 -22.593 -30.280 1.00 11.89 219 ALA A CA 1
ATOM 1611 C C . ALA A 1 219 ? -4.063 -24.001 -30.295 1.00 11.32 219 ALA A C 1
ATOM 1612 O O . ALA A 1 219 ? -3.952 -24.697 -31.322 1.00 12.70 219 ALA A O 1
ATOM 1614 N N . GLY A 1 220 ? -4.573 -24.465 -29.217 1.00 10.02 220 GLY A N 1
ATOM 1615 C CA . GLY A 1 220 ? -5.103 -25.870 -29.237 1.00 10.86 220 GLY A CA 1
ATOM 1616 C C . GLY A 1 220 ? -6.281 -25.964 -30.139 1.00 12.19 220 GLY A C 1
ATOM 1617 O O . GLY A 1 220 ? -6.426 -26.947 -30.888 1.00 12.17 220 GLY A O 1
ATOM 1618 N N . PHE A 1 221 ? -7.236 -24.999 -30.049 1.00 11.77 221 PHE A N 1
ATOM 1619 C CA . PHE A 1 221 ? -8.400 -25.047 -30.858 1.00 11.10 221 PHE A CA 1
ATOM 1620 C C . PHE A 1 221 ? -8.023 -25.015 -32.352 1.00 11.38 221 PHE A C 1
ATOM 1621 O O . PHE A 1 221 ? -8.595 -25.767 -33.129 1.00 11.43 221 PHE A O 1
ATOM 1629 N N . GLU A 1 222 ? -7.105 -24.118 -32.731 1.00 10.35 222 GLU A N 1
ATOM 1630 C CA . GLU A 1 222 ? -6.604 -23.998 -34.146 1.00 11.85 222 GLU A CA 1
ATOM 1631 C C . GLU A 1 222 ? -5.857 -25.210 -34.544 1.00 13.20 222 GLU A C 1
ATOM 1632 O O . GLU A 1 222 ? -6.030 -25.633 -35.715 1.00 13.51 222 GLU A O 1
ATOM 1638 N N . THR A 1 223 ? -5.134 -25.931 -33.668 1.00 12.89 223 THR A N 1
ATOM 1639 C CA . THR A 1 223 ? -4.498 -27.188 -34.055 1.00 12.30 223 THR A CA 1
ATOM 1640 C C . THR A 1 223 ? -5.545 -28.169 -34.397 1.00 12.93 223 THR A C 1
ATOM 1641 O O . THR A 1 223 ? -5.426 -28.877 -35.459 1.00 14.54 223 THR A O 1
ATOM 1645 N N . LEU A 1 224 ? -6.609 -28.297 -33.637 1.00 11.38 224 LEU A N 1
ATOM 1646 C CA . LEU A 1 224 ? -7.640 -29.273 -33.918 1.00 13.36 224 LEU A CA 1
ATOM 1647 C C . LEU A 1 224 ? -8.403 -28.917 -35.183 1.00 15.52 224 LEU A C 1
ATOM 1648 O O . LEU A 1 224 ? -8.647 -29.777 -36.025 1.00 16.10 224 LEU A O 1
ATOM 1653 N N . THR A 1 225 ? -8.790 -27.649 -35.384 1.00 13.63 225 THR A N 1
ATOM 1654 C CA . THR A 1 225 ? -9.632 -27.363 -36.556 1.00 14.69 225 THR A CA 1
ATOM 1655 C C . THR A 1 225 ? -8.764 -27.490 -37.781 1.00 15.53 225 THR A C 1
ATOM 1656 O O . THR A 1 225 ? -9.337 -27.936 -38.825 1.00 16.13 225 THR A O 1
ATOM 1660 N N . GLU A 1 226 ? -7.524 -27.073 -37.725 1.00 13.88 226 GLU A N 1
ATOM 1661 C CA . GLU A 1 226 ? -6.587 -27.232 -38.917 1.00 17.50 226 GLU A CA 1
ATOM 1662 C C . GLU A 1 226 ? -6.444 -28.657 -39.276 1.00 20.00 226 GLU A C 1
ATOM 1663 O O . GLU A 1 226 ? -6.266 -28.976 -40.521 1.00 22.65 226 GLU A O 1
ATOM 1669 N N . ALA A 1 227 ? -6.508 -29.581 -38.331 1.00 18.55 227 ALA A N 1
ATOM 1670 C CA . ALA A 1 227 ? -6.361 -30.999 -38.557 1.00 19.97 227 ALA A CA 1
ATOM 1671 C C . ALA A 1 227 ? -7.654 -31.610 -38.944 1.00 19.81 227 ALA A C 1
ATOM 1672 O O . ALA A 1 227 ? -7.726 -32.857 -39.077 1.00 24.69 227 ALA A O 1
ATOM 1674 N N . GLY A 1 228 ? -8.709 -30.852 -39.169 1.00 17.90 228 GLY A N 1
ATOM 1675 C CA . GLY A 1 228 ? -9.997 -31.395 -39.624 1.00 20.00 228 GLY A CA 1
ATOM 1676 C C . GLY A 1 228 ? -11.077 -31.693 -38.667 1.00 20.86 228 GLY A C 1
ATOM 1677 O O . GLY A 1 228 ? -12.213 -32.103 -39.028 1.00 24.00 228 GLY A O 1
ATOM 1678 N N . TYR A 1 229 ? -10.795 -31.428 -37.386 1.00 15.57 229 TYR A N 1
ATOM 1679 C CA A TYR A 1 229 ? -11.779 -31.678 -36.399 0.70 18.14 229 TYR A CA 1
ATOM 1680 C CA B TYR A 1 229 ? -11.885 -31.621 -36.416 0.30 17.63 229 TYR A CA 1
ATOM 1681 C C . TYR A 1 229 ? -12.834 -30.517 -36.411 1.00 18.51 229 TYR A C 1
ATOM 1682 O O . TYR A 1 229 ? -12.437 -29.336 -36.637 1.00 18.19 229 TYR A O 1
ATOM 1699 N N . PRO A 1 230 ? -14.135 -30.829 -36.164 1.00 18.08 230 PRO A N 1
ATOM 1700 C CA . PRO A 1 230 ? -15.146 -29.786 -36.158 1.00 18.11 230 PRO A CA 1
ATOM 1701 C C . PRO A 1 230 ? -14.925 -28.681 -35.029 1.00 16.33 230 PRO A C 1
ATOM 1702 O O . PRO A 1 230 ? -14.560 -29.046 -33.951 1.00 16.00 230 PRO A O 1
ATOM 1706 N N . PRO A 1 231 ? -15.235 -27.429 -35.307 1.00 14.84 231 PRO A N 1
ATOM 1707 C CA . PRO A 1 231 ? -14.997 -26.374 -34.332 1.00 13.69 231 PRO A CA 1
ATOM 1708 C C . PRO A 1 231 ? -15.872 -26.537 -33.106 1.00 14.59 231 PRO A C 1
ATOM 1709 O O . PRO A 1 231 ? -15.407 -26.225 -32.016 1.00 13.09 231 PRO A O 1
ATOM 1713 N N . GLU A 1 232 ? -17.021 -27.127 -33.184 1.00 13.99 232 GLU A N 1
ATOM 1714 C CA . GLU A 1 232 ? -17.833 -27.298 -31.917 1.00 13.77 232 GLU A CA 1
ATOM 1715 C C . GLU A 1 232 ? -17.153 -28.285 -30.991 1.00 13.92 232 GLU A C 1
ATOM 1716 O O . GLU A 1 232 ? -17.139 -28.138 -29.736 1.00 13.77 232 GLU A O 1
ATOM 1722 N N . LEU A 1 233 ? -16.665 -29.370 -31.581 1.00 14.49 233 LEU A N 1
ATOM 1723 C CA . LEU A 1 233 ? -15.887 -30.347 -30.812 1.00 14.68 233 LEU A CA 1
ATOM 1724 C C . LEU A 1 233 ? -14.640 -29.682 -30.231 1.00 14.26 233 LEU A C 1
ATOM 1725 O O . LEU A 1 233 ? -14.357 -29.915 -29.039 1.00 13.71 233 LEU A O 1
ATOM 1730 N N . ALA A 1 234 ? -13.901 -28.937 -31.005 1.00 12.29 234 ALA A N 1
ATOM 1731 C CA . ALA A 1 234 ? -12.686 -28.346 -30.527 1.00 12.27 234 ALA A CA 1
ATOM 1732 C C . ALA A 1 234 ? -13.057 -27.357 -29.392 1.00 11.71 234 ALA A C 1
ATOM 1733 O O . ALA A 1 234 ? -12.268 -27.236 -28.423 1.00 12.63 234 ALA A O 1
ATOM 1735 N N . TYR A 1 235 ? -14.198 -26.610 -29.426 1.00 10.75 235 TYR A N 1
ATOM 1736 C CA . TYR A 1 235 ? -14.577 -25.743 -28.350 1.00 10.12 235 TYR A CA 1
ATOM 1737 C C . TYR A 1 235 ? -14.814 -26.559 -27.102 1.00 10.95 235 TYR A C 1
ATOM 1738 O O . TYR A 1 235 ? -14.303 -26.184 -25.998 1.00 11.07 235 TYR A O 1
ATOM 1747 N N . PHE A 1 236 ? -15.552 -27.676 -27.166 1.00 11.16 236 PHE A N 1
ATOM 1748 C CA . PHE A 1 236 ? -15.862 -28.393 -25.899 1.00 11.79 236 PHE A CA 1
ATOM 1749 C C . PHE A 1 236 ? -14.588 -29.016 -25.364 1.00 12.14 236 PHE A C 1
ATOM 1750 O O . PHE A 1 236 ? -14.434 -28.984 -24.102 1.00 14.48 236 PHE A O 1
ATOM 1758 N N . GLU A 1 237 ? -13.586 -29.392 -26.185 1.00 11.91 237 GLU A N 1
ATOM 1759 C CA . GLU A 1 237 ? -12.360 -30.012 -25.687 1.00 13.15 237 GLU A CA 1
ATOM 1760 C C . GLU A 1 237 ? -11.373 -28.996 -25.161 1.00 15.38 237 GLU A C 1
ATOM 1761 O O . GLU A 1 237 ? -10.850 -29.221 -24.053 1.00 18.77 237 GLU A O 1
ATOM 1767 N N . CYS A 1 238 ? -11.144 -27.924 -25.823 1.00 13.74 238 CYS A N 1
ATOM 1768 C CA . CYS A 1 238 ? -10.013 -27.051 -25.410 1.00 15.55 238 CYS A CA 1
ATOM 1769 C C . CYS A 1 238 ? -10.462 -25.860 -24.603 1.00 14.06 238 CYS A C 1
ATOM 1770 O O . CYS A 1 238 ? -9.645 -25.243 -23.862 1.00 16.38 238 CYS A O 1
ATOM 1773 N N . TYR A 1 239 ? -11.733 -25.508 -24.750 1.00 11.32 239 TYR A N 1
ATOM 1774 C CA . TYR A 1 239 ? -12.140 -24.259 -24.103 1.00 10.64 239 TYR A CA 1
ATOM 1775 C C . TYR A 1 239 ? -13.119 -24.545 -22.964 1.00 9.58 239 TYR A C 1
ATOM 1776 O O . TYR A 1 239 ? -12.839 -24.207 -21.801 1.00 10.56 239 TYR A O 1
ATOM 1785 N N . HIS A 1 240 ? -14.266 -25.231 -23.223 1.00 10.22 240 HIS A N 1
ATOM 1786 C CA . HIS A 1 240 ? -15.286 -25.356 -22.192 1.00 9.10 240 HIS A CA 1
ATOM 1787 C C . HIS A 1 240 ? -14.767 -26.216 -21.056 1.00 9.12 240 HIS A C 1
ATOM 1788 O O . HIS A 1 240 ? -15.011 -25.926 -19.884 1.00 9.97 240 HIS A O 1
ATOM 1795 N N . GLU A 1 241 ? -13.986 -27.272 -21.375 1.00 9.03 241 GLU A N 1
ATOM 1796 C CA . GLU A 1 241 ? -13.482 -28.137 -20.301 1.00 9.85 241 GLU A CA 1
ATOM 1797 C C . GLU A 1 241 ? -12.445 -27.472 -19.420 1.00 10.62 241 GLU A C 1
ATOM 1798 O O . GLU A 1 241 ? -12.241 -27.916 -18.245 1.00 11.14 241 GLU A O 1
ATOM 1804 N N A MET A 1 242 ? -11.817 -26.378 -19.877 0.50 9.94 242 MET A N 1
ATOM 1805 N N B MET A 1 242 ? -11.809 -26.402 -19.899 0.50 11.82 242 MET A N 1
ATOM 1806 C CA A MET A 1 242 ? -10.789 -25.723 -19.057 0.50 10.07 242 MET A CA 1
ATOM 1807 C CA B MET A 1 242 ? -10.763 -25.816 -19.086 0.50 13.24 242 MET A CA 1
ATOM 1808 C C A MET A 1 242 ? -11.352 -25.360 -17.672 0.50 10.70 242 MET A C 1
ATOM 1809 C C B MET A 1 242 ? -11.307 -25.326 -17.723 0.50 12.61 242 MET A C 1
ATOM 1810 O O A MET A 1 242 ? -10.706 -25.489 -16.601 0.50 10.29 242 MET A O 1
ATOM 1811 O O B MET A 1 242 ? -10.581 -25.431 -16.711 0.50 12.02 242 MET A O 1
ATOM 1820 N N . LYS A 1 243 ? -12.573 -24.813 -17.632 1.00 11.19 243 LYS A N 1
ATOM 1821 C CA . LYS A 1 243 ? -13.105 -24.371 -16.351 1.00 11.73 243 LYS A CA 1
ATOM 1822 C C . LYS A 1 243 ? -13.198 -25.481 -15.382 1.00 12.00 243 LYS A C 1
ATOM 1823 O O . LYS A 1 243 ? -13.048 -25.270 -14.192 1.00 12.72 243 LYS A O 1
ATOM 1829 N N . MET A 1 244 ? -13.462 -26.655 -15.858 1.00 10.57 244 MET A N 1
ATOM 1830 C CA . MET A 1 244 ? -13.673 -27.784 -14.991 1.00 11.76 244 MET A CA 1
ATOM 1831 C C . MET A 1 244 ? -12.362 -28.285 -14.348 1.00 11.01 244 MET A C 1
ATOM 1832 O O . MET A 1 244 ? -12.294 -28.554 -13.152 1.00 12.03 244 MET A O 1
ATOM 1837 N N . ILE A 1 245 ? -11.297 -28.320 -15.170 1.00 10.02 245 ILE A N 1
ATOM 1838 C CA . ILE A 1 245 ? -9.982 -28.672 -14.694 1.00 10.75 245 ILE A CA 1
ATOM 1839 C C . ILE A 1 245 ? -9.480 -27.619 -13.694 1.00 9.82 245 ILE A C 1
ATOM 1840 O O . ILE A 1 245 ? -9.027 -27.955 -12.588 1.00 9.98 245 ILE A O 1
ATOM 1845 N N . VAL A 1 246 ? -9.704 -26.316 -14.008 1.00 10.24 246 VAL A N 1
ATOM 1846 C CA . VAL A 1 246 ? -9.204 -25.320 -13.109 1.00 10.85 246 VAL A CA 1
ATOM 1847 C C . VAL A 1 246 ? -10.030 -25.251 -11.834 1.00 11.13 246 VAL A C 1
ATOM 1848 O O . VAL A 1 246 ? -9.424 -24.972 -10.786 1.00 11.41 246 VAL A O 1
ATOM 1852 N N . ASP A 1 247 ? -11.266 -25.579 -11.904 1.00 10.04 247 ASP A N 1
ATOM 1853 C CA . ASP A 1 247 ? -12.068 -25.603 -10.657 1.00 10.14 247 ASP A CA 1
ATOM 1854 C C . ASP A 1 247 ? -11.474 -26.639 -9.649 1.00 12.49 247 ASP A C 1
ATOM 1855 O O . ASP A 1 247 ? -11.297 -26.354 -8.448 1.00 11.92 247 ASP A O 1
ATOM 1860 N N . LEU A 1 248 ? -11.097 -27.832 -10.160 1.00 10.15 248 LEU A N 1
ATOM 1861 C CA . LEU A 1 248 ? -10.501 -28.770 -9.244 1.00 9.82 248 LEU A CA 1
ATOM 1862 C C . LEU A 1 248 ? -9.170 -28.272 -8.689 1.00 10.13 248 LEU A C 1
ATOM 1863 O O . LEU A 1 248 ? -8.907 -28.483 -7.534 1.00 10.71 248 LEU A O 1
ATOM 1868 N N . MET A 1 249 ? -8.331 -27.724 -9.537 1.00 9.19 249 MET A N 1
ATOM 1869 C CA . MET A 1 249 ? -7.093 -27.154 -9.019 1.00 10.55 249 MET A CA 1
ATOM 1870 C C . MET A 1 249 ? -7.256 -26.039 -7.989 1.00 9.22 249 MET A C 1
ATOM 1871 O O . MET A 1 249 ? -6.586 -25.997 -6.945 1.00 8.71 249 MET A O 1
ATOM 1876 N N . TYR A 1 250 ? -8.287 -25.191 -8.214 1.00 9.50 250 TYR A N 1
ATOM 1877 C CA . TYR A 1 250 ? -8.592 -24.055 -7.319 1.00 10.19 250 TYR A CA 1
ATOM 1878 C C . TYR A 1 250 ? -9.025 -24.534 -5.986 1.00 9.94 250 TYR A C 1
ATOM 1879 O O . TYR A 1 250 ? -8.695 -23.889 -4.968 1.00 11.43 250 TYR A O 1
ATOM 1888 N N . GLU A 1 251 ? -9.804 -25.586 -6.006 1.00 10.18 251 GLU A N 1
ATOM 1889 C CA . GLU A 1 251 ? -10.439 -26.063 -4.675 1.00 11.00 251 GLU A CA 1
ATOM 1890 C C . GLU A 1 251 ? -9.492 -26.946 -3.958 1.00 10.46 251 GLU A C 1
ATOM 1891 O O . GLU A 1 251 ? -9.370 -26.908 -2.717 1.00 13.60 251 GLU A O 1
ATOM 1897 N N . SER A 1 252 ? -8.720 -27.817 -4.666 1.00 10.78 252 SER A N 1
ATOM 1898 C CA . SER A 1 252 ? -8.127 -28.933 -3.999 1.00 10.55 252 SER A CA 1
ATOM 1899 C C . SER A 1 252 ? -6.702 -29.259 -4.464 1.00 10.82 252 SER A C 1
ATOM 1900 O O . SER A 1 252 ? -6.054 -30.231 -3.976 1.00 13.57 252 SER A O 1
ATOM 1903 N N . GLY A 1 253 ? -6.089 -28.405 -5.297 1.00 10.47 253 GLY A N 1
ATOM 1904 C CA . GLY A 1 253 ? -4.706 -28.605 -5.704 1.00 11.03 253 GLY A CA 1
ATOM 1905 C C . GLY A 1 253 ? -4.517 -29.435 -6.980 1.00 11.61 253 GLY A C 1
ATOM 1906 O O . GLY A 1 253 ? -5.413 -30.199 -7.371 1.00 10.20 253 GLY A O 1
ATOM 1907 N N . ILE A 1 254 ? -3.328 -29.286 -7.547 1.00 10.90 254 ILE A N 1
ATOM 1908 C CA . ILE A 1 254 ? -2.937 -30.128 -8.703 1.00 10.85 254 ILE A CA 1
ATOM 1909 C C . ILE A 1 254 ? -3.014 -31.555 -8.319 1.00 10.48 254 ILE A C 1
ATOM 1910 O O . ILE A 1 254 ? -3.464 -32.369 -9.151 1.00 10.50 254 ILE A O 1
ATOM 1915 N N . HIS A 1 255 ? -2.597 -31.918 -7.135 1.00 11.34 255 HIS A N 1
ATOM 1916 C CA . HIS A 1 255 ? -2.613 -33.364 -6.833 1.00 11.09 255 HIS A CA 1
ATOM 1917 C C . HIS A 1 255 ? -4.054 -33.910 -6.926 1.00 11.18 255 HIS A C 1
ATOM 1918 O O . HIS A 1 255 ? -4.222 -35.098 -7.320 1.00 11.99 255 HIS A O 1
ATOM 1925 N N . PHE A 1 256 ? -5.092 -33.177 -6.520 1.00 10.86 256 PHE A N 1
ATOM 1926 C CA . PHE A 1 256 ? -6.428 -33.696 -6.624 1.00 9.06 256 PHE A CA 1
ATOM 1927 C C . PHE A 1 256 ? -6.929 -33.653 -8.068 1.00 9.40 256 PHE A C 1
ATOM 1928 O O . PHE A 1 256 ? -7.560 -34.611 -8.519 1.00 9.82 256 PHE A O 1
ATOM 1936 N N . MET A 1 257 ? -6.635 -32.624 -8.825 1.00 9.50 257 MET A N 1
ATOM 1937 C CA A MET A 1 257 ? -7.057 -32.648 -10.223 0.77 9.00 257 MET A CA 1
ATOM 1938 C CA B MET A 1 257 ? -6.879 -32.565 -10.273 0.23 10.32 257 MET A CA 1
ATOM 1939 C C . MET A 1 257 ? -6.410 -33.850 -10.899 1.00 10.00 257 MET A C 1
ATOM 1940 O O . MET A 1 257 ? -7.098 -34.541 -11.657 1.00 8.95 257 MET A O 1
ATOM 1949 N N . ASN A 1 258 ? -5.142 -34.127 -10.619 1.00 10.20 258 ASN A N 1
ATOM 1950 C CA . ASN A 1 258 ? -4.468 -35.265 -11.312 1.00 10.43 258 ASN A CA 1
ATOM 1951 C C . ASN A 1 258 ? -5.018 -36.551 -10.789 1.00 11.38 258 ASN A C 1
ATOM 1952 O O . ASN A 1 258 ? -4.946 -37.550 -11.607 1.00 13.24 258 ASN A O 1
ATOM 1957 N N . TYR A 1 259 ? -5.552 -36.642 -9.583 1.00 9.42 259 TYR A N 1
ATOM 1958 C CA . TYR A 1 259 ? -6.240 -37.847 -9.120 1.00 9.59 259 TYR A CA 1
ATOM 1959 C C . TYR A 1 259 ? -7.572 -37.975 -9.842 1.00 10.19 259 TYR A C 1
ATOM 1960 O O . TYR A 1 259 ? -8.005 -39.178 -10.118 1.00 11.16 259 TYR A O 1
ATOM 1969 N N . SER A 1 260 ? -8.291 -36.911 -10.123 1.00 8.13 260 SER A N 1
ATOM 1970 C CA . SER A 1 260 ? -9.539 -37.051 -10.797 1.00 7.89 260 SER A CA 1
ATOM 1971 C C . SER A 1 260 ? -9.456 -37.436 -12.245 1.00 9.33 260 SER A C 1
ATOM 1972 O O . SER A 1 260 ? -10.247 -38.287 -12.718 1.00 10.49 260 SER A O 1
ATOM 1975 N N . ILE A 1 261 ? -8.565 -36.889 -12.976 1.00 8.56 261 ILE A N 1
ATOM 1976 C CA . ILE A 1 261 ? -8.371 -37.218 -14.377 1.00 8.29 261 ILE A CA 1
ATOM 1977 C C . ILE A 1 261 ? -7.813 -38.670 -14.457 1.00 7.84 261 ILE A C 1
ATOM 1978 O O . ILE A 1 261 ? -7.304 -39.256 -13.495 1.00 9.07 261 ILE A O 1
ATOM 1983 N N . SER A 1 262 ? -7.946 -39.249 -15.673 1.00 8.79 262 SER A N 1
ATOM 1984 C CA . SER A 1 262 ? -7.467 -40.605 -15.820 1.00 9.35 262 SER A CA 1
ATOM 1985 C C . SER A 1 262 ? -5.944 -40.725 -15.763 1.00 8.54 262 SER A C 1
ATOM 1986 O O . SER A 1 262 ? -5.239 -39.763 -15.974 1.00 8.20 262 SER A O 1
ATOM 1989 N N . ASN A 1 263 ? -5.476 -41.977 -15.604 1.00 10.00 263 ASN A N 1
ATOM 1990 C CA . ASN A 1 263 ? -3.989 -42.155 -15.716 1.00 8.98 263 ASN A CA 1
ATOM 1991 C C . ASN A 1 263 ? -3.512 -41.842 -17.079 1.00 9.38 263 ASN A C 1
ATOM 1992 O O . ASN A 1 263 ? -2.411 -41.352 -17.162 1.00 8.83 263 ASN A O 1
ATOM 1997 N N . THR A 1 264 ? -4.284 -42.082 -18.111 1.00 9.33 264 THR A N 1
ATOM 1998 C CA . THR A 1 264 ? -3.937 -41.718 -19.479 1.00 8.34 264 THR A CA 1
ATOM 1999 C C . THR A 1 264 ? -3.693 -40.273 -19.594 1.00 8.94 264 THR A C 1
ATOM 2000 O O . THR A 1 264 ? -2.665 -39.795 -20.154 1.00 9.15 264 THR A O 1
ATOM 2004 N N . ALA A 1 265 ? -4.564 -39.447 -19.032 1.00 8.38 265 ALA A N 1
ATOM 2005 C CA . ALA A 1 265 ? -4.438 -37.981 -19.126 1.00 7.92 265 ALA A CA 1
ATOM 2006 C C . ALA A 1 265 ? -3.252 -37.554 -18.275 1.00 9.42 265 ALA A C 1
ATOM 2007 O O . ALA A 1 265 ? -2.630 -36.574 -18.600 1.00 9.57 265 ALA A O 1
ATOM 2009 N N . GLU A 1 266 ? -3.105 -38.091 -17.063 1.00 8.16 266 GLU A N 1
ATOM 2010 C CA . GLU A 1 266 ? -2.084 -37.613 -16.191 1.00 8.82 266 GLU A CA 1
ATOM 2011 C C . GLU A 1 266 ? -0.721 -37.941 -16.794 1.00 8.65 266 GLU A C 1
ATOM 2012 O O . GLU A 1 266 ? 0.146 -37.080 -16.744 1.00 8.45 266 GLU A O 1
ATOM 2018 N N . TYR A 1 267 ? -0.500 -39.119 -17.355 1.00 7.89 267 TYR A N 1
ATOM 2019 C CA . TYR A 1 267 ? 0.770 -39.352 -18.071 1.00 8.98 267 TYR A CA 1
ATOM 2020 C C . TYR A 1 267 ? 0.915 -38.384 -19.179 1.00 8.84 267 TYR A C 1
ATOM 2021 O O . TYR A 1 267 ? 2.032 -37.863 -19.393 1.00 9.49 267 TYR A O 1
ATOM 2030 N N . GLY A 1 268 ? -0.145 -38.143 -19.937 1.00 9.59 268 GLY A N 1
ATOM 2031 C CA . GLY A 1 268 ? -0.073 -37.168 -21.041 1.00 10.27 268 GLY A CA 1
ATOM 2032 C C . GLY A 1 268 ? 0.289 -35.773 -20.523 1.00 9.11 268 GLY A C 1
ATOM 2033 O O . GLY A 1 268 ? 1.118 -35.081 -21.210 1.00 10.19 268 GLY A O 1
ATOM 2034 N N . GLU A 1 269 ? -0.260 -35.345 -19.371 1.00 8.72 269 GLU A N 1
ATOM 2035 C CA . GLU A 1 269 ? 0.116 -34.060 -18.841 1.00 10.00 269 GLU A CA 1
ATOM 2036 C C . GLU A 1 269 ? 1.610 -33.947 -18.641 1.00 10.04 269 GLU A C 1
ATOM 2037 O O . GLU A 1 269 ? 2.247 -32.939 -19.008 1.00 11.11 269 GLU A O 1
ATOM 2043 N N . TYR A 1 270 ? 2.201 -34.934 -17.980 1.00 9.50 270 TYR A N 1
ATOM 2044 C CA . TYR A 1 270 ? 3.589 -34.844 -17.581 1.00 10.08 270 TYR A CA 1
ATOM 2045 C C . TYR A 1 270 ? 4.467 -34.906 -18.822 1.00 10.30 270 TYR A C 1
ATOM 2046 O O . TYR A 1 270 ? 5.544 -34.273 -18.807 1.00 13.85 270 TYR A O 1
ATOM 2055 N N . TYR A 1 271 ? 4.107 -35.664 -19.826 1.00 9.71 271 TYR A N 1
ATOM 2056 C CA . TYR A 1 271 ? 4.861 -35.748 -21.082 1.00 10.84 271 TYR A CA 1
ATOM 2057 C C . TYR A 1 271 ? 4.734 -34.525 -21.937 1.00 11.93 271 TYR A C 1
ATOM 2058 O O . TYR A 1 271 ? 5.777 -34.065 -22.484 1.00 13.63 271 TYR A O 1
ATOM 2067 N N . ALA A 1 272 ? 3.545 -33.927 -22.055 1.00 10.30 272 ALA A N 1
ATOM 2068 C CA . ALA A 1 272 ? 3.350 -32.880 -23.030 1.00 10.59 272 ALA A CA 1
ATOM 2069 C C . ALA A 1 272 ? 3.604 -31.527 -22.478 1.00 11.19 272 ALA A C 1
ATOM 2070 O O . ALA A 1 272 ? 3.918 -30.598 -23.272 1.00 12.69 272 ALA A O 1
ATOM 2072 N N . GLY A 1 273 ? 3.333 -31.273 -21.212 1.00 11.92 273 GLY A N 1
ATOM 2073 C CA . GLY A 1 273 ? 3.483 -29.882 -20.676 1.00 12.25 273 GLY A CA 1
ATOM 2074 C C . GLY A 1 273 ? 4.804 -29.209 -21.021 1.00 12.93 273 GLY A C 1
ATOM 2075 O O . GLY A 1 273 ? 4.691 -28.054 -21.512 1.00 14.02 273 GLY A O 1
ATOM 2076 N N . PRO A 1 274 ? 5.935 -29.813 -20.829 1.00 14.44 274 PRO A N 1
ATOM 2077 C CA . PRO A 1 274 ? 7.215 -29.119 -21.128 1.00 15.01 274 PRO A CA 1
ATOM 2078 C C . PRO A 1 274 ? 7.473 -28.977 -22.589 1.00 14.05 274 PRO A C 1
ATOM 2079 O O . PRO A 1 274 ? 8.368 -28.188 -22.953 1.00 15.42 274 PRO A O 1
ATOM 2083 N N . LYS A 1 275 ? 6.793 -29.686 -23.443 1.00 13.03 275 LYS A N 1
ATOM 2084 C CA . LYS A 1 275 ? 6.898 -29.506 -24.898 1.00 12.41 275 LYS A CA 1
ATOM 2085 C C . LYS A 1 275 ? 6.113 -28.263 -25.313 1.00 12.99 275 LYS A C 1
ATOM 2086 O O . LYS A 1 275 ? 6.589 -27.487 -26.165 1.00 13.05 275 LYS A O 1
ATOM 2092 N N . VAL A 1 276 ? 4.880 -28.023 -24.800 1.00 11.72 276 VAL A N 1
ATOM 2093 C CA . VAL A 1 276 ? 4.072 -26.857 -25.214 1.00 11.71 276 VAL A CA 1
ATOM 2094 C C . VAL A 1 276 ? 4.625 -25.647 -24.494 1.00 12.84 276 VAL A C 1
ATOM 2095 O O . VAL A 1 276 ? 4.743 -24.582 -25.137 1.00 11.99 276 VAL A O 1
ATOM 2099 N N . ILE A 1 277 ? 4.855 -25.695 -23.181 1.00 11.50 277 ILE A N 1
ATOM 2100 C CA . ILE A 1 277 ? 5.423 -24.538 -22.425 1.00 11.67 277 ILE A CA 1
ATOM 2101 C C . ILE A 1 277 ? 6.880 -24.865 -22.267 1.00 13.30 277 ILE A C 1
ATOM 2102 O O . ILE A 1 277 ? 7.347 -25.537 -21.345 1.00 14.11 277 ILE A O 1
ATOM 2107 N N . ASN A 1 278 ? 7.640 -24.458 -23.329 1.00 12.52 278 ASN A N 1
ATOM 2108 C CA . ASN A 1 278 ? 9.037 -24.941 -23.606 1.00 14.11 278 ASN A CA 1
ATOM 2109 C C . ASN A 1 278 ? 10.073 -23.911 -23.123 1.00 13.40 278 ASN A C 1
ATOM 2110 O O . ASN A 1 278 ? 9.770 -22.946 -22.448 1.00 14.02 278 ASN A O 1
ATOM 2115 N N . GLU A 1 279 ? 11.338 -24.223 -23.382 1.00 15.59 279 GLU A N 1
ATOM 2116 C CA . GLU A 1 279 ? 12.376 -23.286 -22.961 1.00 16.05 279 GLU A CA 1
ATOM 2117 C C . GLU A 1 279 ? 12.214 -21.917 -23.562 1.00 15.02 279 GLU A C 1
ATOM 2118 O O . GLU A 1 279 ? 12.534 -20.915 -22.830 1.00 14.31 279 GLU A O 1
ATOM 2124 N N A GLN A 1 280 ? 11.745 -21.847 -24.768 0.62 14.91 280 GLN A N 1
ATOM 2125 N N B GLN A 1 280 ? 11.736 -21.810 -24.823 0.38 14.51 280 GLN A N 1
ATOM 2126 C CA A GLN A 1 280 ? 11.498 -20.560 -25.312 0.62 15.19 280 GLN A CA 1
ATOM 2127 C CA B GLN A 1 280 ? 11.367 -20.505 -25.504 0.38 14.11 280 GLN A CA 1
ATOM 2128 C C A GLN A 1 280 ? 10.374 -19.843 -24.525 0.62 13.46 280 GLN A C 1
ATOM 2129 C C B GLN A 1 280 ? 10.174 -19.792 -24.824 0.38 13.14 280 GLN A C 1
ATOM 2130 O O A GLN A 1 280 ? 10.501 -18.610 -24.247 0.62 11.28 280 GLN A O 1
ATOM 2131 O O B GLN A 1 280 ? 10.086 -18.551 -24.810 0.38 10.70 280 GLN A O 1
ATOM 2142 N N . SER A 1 281 ? 9.235 -20.555 -24.229 1.00 11.94 281 SER A N 1
ATOM 2143 C CA . SER A 1 281 ? 8.150 -19.977 -23.426 1.00 12.03 281 SER A CA 1
ATOM 2144 C C . SER A 1 281 ? 8.727 -19.385 -22.159 1.00 11.91 281 SER A C 1
ATOM 2145 O O . SER A 1 281 ? 8.363 -18.275 -21.728 1.00 12.73 281 SER A O 1
ATOM 2148 N N . ARG A 1 282 ? 9.585 -20.128 -21.478 1.00 12.27 282 ARG A N 1
ATOM 2149 C CA . ARG A 1 282 ? 10.202 -19.646 -20.208 1.00 12.61 282 ARG A CA 1
ATOM 2150 C C . ARG A 1 282 ? 11.098 -18.429 -20.458 1.00 13.03 282 ARG A C 1
ATOM 2151 O O . ARG A 1 282 ? 11.116 -17.491 -19.632 1.00 14.08 282 ARG A O 1
ATOM 2159 N N . GLU A 1 283 ? 11.880 -18.458 -21.559 1.00 12.00 283 GLU A N 1
ATOM 2160 C CA . GLU A 1 283 ? 12.678 -17.292 -21.831 1.00 15.14 283 GLU A CA 1
ATOM 2161 C C . GLU A 1 283 ? 11.759 -16.084 -22.135 1.00 12.56 283 GLU A C 1
ATOM 2162 O O . GLU A 1 283 ? 12.086 -14.923 -21.730 1.00 13.30 283 GLU A O 1
ATOM 2168 N N . ALA A 1 284 ? 10.639 -16.297 -22.822 1.00 12.52 284 ALA A N 1
ATOM 2169 C CA . ALA A 1 284 ? 9.707 -15.199 -23.104 1.00 10.99 284 ALA A CA 1
ATOM 2170 C C . ALA A 1 284 ? 9.130 -14.681 -21.791 1.00 12.56 284 ALA A C 1
ATOM 2171 O O . ALA A 1 284 ? 9.002 -13.455 -21.657 1.00 11.38 284 ALA A O 1
ATOM 2173 N N . MET A 1 285 ? 8.890 -15.519 -20.817 1.00 12.18 285 MET A N 1
ATOM 2174 C CA . MET A 1 285 ? 8.405 -15.017 -19.526 1.00 11.46 285 MET A CA 1
ATOM 2175 C C . MET A 1 285 ? 9.417 -14.172 -18.853 1.00 12.33 285 MET A C 1
ATOM 2176 O O . MET A 1 285 ? 9.108 -13.131 -18.281 1.00 11.48 285 MET A O 1
ATOM 2181 N N . LYS A 1 286 ? 10.696 -14.540 -18.957 1.00 11.89 286 LYS A N 1
ATOM 2182 C CA . LYS A 1 286 ? 11.791 -13.687 -18.360 1.00 13.77 286 LYS A CA 1
ATOM 2183 C C . LYS A 1 286 ? 11.814 -12.347 -19.084 1.00 11.73 286 LYS A C 1
ATOM 2184 O O . LYS A 1 286 ? 12.000 -11.336 -18.412 1.00 12.55 286 LYS A O 1
ATOM 2190 N N . GLU A 1 287 ? 11.669 -12.319 -20.379 1.00 10.93 287 GLU A N 1
ATOM 2191 C CA . GLU A 1 287 ? 11.715 -11.065 -21.106 1.00 13.47 287 GLU A CA 1
ATOM 2192 C C . GLU A 1 287 ? 10.468 -10.190 -20.788 1.00 11.84 287 GLU A C 1
ATOM 2193 O O . GLU A 1 287 ? 10.606 -8.939 -20.615 1.00 12.53 287 GLU A O 1
ATOM 2199 N N . ILE A 1 288 ? 9.293 -10.831 -20.653 1.00 12.11 288 ILE A N 1
ATOM 2200 C CA . ILE A 1 288 ? 8.117 -10.105 -20.207 1.00 10.52 288 ILE A CA 1
ATOM 2201 C C . ILE A 1 288 ? 8.402 -9.428 -18.892 1.00 10.90 288 ILE A C 1
ATOM 2202 O O . ILE A 1 288 ? 8.101 -8.235 -18.709 1.00 10.74 288 ILE A O 1
ATOM 2207 N N . LEU A 1 289 ? 8.954 -10.136 -17.919 1.00 9.92 289 LEU A N 1
ATOM 2208 C CA . LEU A 1 289 ? 9.254 -9.559 -16.648 1.00 10.18 289 LEU A CA 1
ATOM 2209 C C . LEU A 1 289 ? 10.275 -8.427 -16.744 1.00 10.85 289 LEU A C 1
ATOM 2210 O O . LEU A 1 289 ? 10.136 -7.402 -16.121 1.00 12.05 289 LEU A O 1
ATOM 2215 N N . LYS A 1 290 ? 11.286 -8.629 -17.605 1.00 11.81 290 LYS A N 1
ATOM 2216 C CA . LYS A 1 290 ? 12.359 -7.580 -17.761 1.00 12.72 290 LYS A CA 1
ATOM 2217 C C . LYS A 1 290 ? 11.693 -6.287 -18.289 1.00 12.51 290 LYS A C 1
ATOM 2218 O O . LYS A 1 290 ? 12.034 -5.212 -17.808 1.00 13.76 290 LYS A O 1
ATOM 2224 N N . ARG A 1 291 ? 10.810 -6.346 -19.259 1.00 11.88 291 ARG A N 1
ATOM 2225 C CA . ARG A 1 291 ? 10.190 -5.120 -19.796 1.00 13.08 291 ARG A CA 1
ATOM 2226 C C . ARG A 1 291 ? 9.191 -4.520 -18.852 1.00 12.45 291 ARG A C 1
ATOM 2227 O O . ARG A 1 291 ? 8.971 -3.276 -18.847 1.00 13.67 291 ARG A O 1
ATOM 2235 N N . ILE A 1 292 ? 8.648 -5.291 -17.931 1.00 11.72 292 ILE A N 1
ATOM 2236 C CA . ILE A 1 292 ? 7.848 -4.728 -16.890 1.00 12.41 292 ILE A CA 1
ATOM 2237 C C . ILE A 1 292 ? 8.760 -3.956 -15.901 1.00 15.35 292 ILE A C 1
ATOM 2238 O O . ILE A 1 292 ? 8.463 -2.794 -15.543 1.00 15.92 292 ILE A O 1
ATOM 2243 N N . GLN A 1 293 ? 9.842 -4.569 -15.462 1.00 13.70 293 GLN A N 1
ATOM 2244 C CA . GLN A 1 293 ? 10.686 -3.974 -14.440 1.00 13.98 293 GLN A CA 1
ATOM 2245 C C . GLN A 1 293 ? 11.404 -2.769 -15.000 1.00 16.36 293 GLN A C 1
ATOM 2246 O O . GLN A 1 293 ? 11.670 -1.917 -14.133 1.00 21.30 293 GLN A O 1
ATOM 2252 N N . ASP A 1 294 ? 11.726 -2.718 -16.252 1.00 16.85 294 ASP A N 1
ATOM 2253 C CA . ASP A 1 294 ? 12.509 -1.580 -16.783 1.00 18.18 294 ASP A CA 1
ATOM 2254 C C . ASP A 1 294 ? 11.605 -0.411 -17.218 1.00 19.67 294 ASP A C 1
ATOM 2255 O O . ASP A 1 294 ? 12.146 0.623 -17.696 1.00 19.82 294 ASP A O 1
ATOM 2260 N N . GLY A 1 295 ? 10.265 -0.610 -17.142 1.00 15.55 295 GLY A N 1
ATOM 2261 C CA . GLY A 1 295 ? 9.293 0.486 -17.500 1.00 16.28 295 GLY A CA 1
ATOM 2262 C C . GLY A 1 295 ? 8.989 0.478 -19.017 1.00 14.67 295 GLY A C 1
ATOM 2263 O O . GLY A 1 295 ? 8.172 1.335 -19.425 1.00 14.58 295 GLY A O 1
ATOM 2264 N N . SER A 1 296 ? 9.578 -0.364 -19.821 1.00 14.07 296 SER A N 1
ATOM 2265 C CA . SER A 1 296 ? 9.326 -0.331 -21.248 1.00 14.03 296 SER A CA 1
ATOM 2266 C C . SER A 1 296 ? 7.917 -0.777 -21.633 1.00 11.79 296 SER A C 1
ATOM 2267 O O . SER A 1 296 ? 7.319 -0.206 -22.560 1.00 13.12 296 SER A O 1
ATOM 2270 N N . PHE A 1 297 ? 7.367 -1.810 -20.955 1.00 12.02 297 PHE A N 1
ATOM 2271 C CA . PHE A 1 297 ? 6.017 -2.173 -21.257 1.00 10.11 297 PHE A CA 1
ATOM 2272 C C . PHE A 1 297 ? 5.057 -0.979 -20.876 1.00 11.15 297 PHE A C 1
ATOM 2273 O O . PHE A 1 297 ? 4.145 -0.673 -21.672 1.00 10.54 297 PHE A O 1
ATOM 2281 N N . ALA A 1 298 ? 5.264 -0.380 -19.726 1.00 11.02 298 ALA A N 1
ATOM 2282 C CA . ALA A 1 298 ? 4.339 0.702 -19.267 1.00 11.60 298 ALA A CA 1
ATOM 2283 C C . ALA A 1 298 ? 4.412 1.817 -20.376 1.00 11.43 298 ALA A C 1
ATOM 2284 O O . ALA A 1 298 ? 3.377 2.325 -20.754 1.00 12.20 298 ALA A O 1
ATOM 2286 N N . GLN A 1 299 ? 5.605 2.158 -20.884 1.00 12.87 299 GLN A N 1
ATOM 2287 C CA . GLN A 1 299 ? 5.632 3.173 -21.930 1.00 12.00 299 GLN A CA 1
ATOM 2288 C C . GLN A 1 299 ? 4.963 2.752 -23.200 1.00 11.17 299 GLN A C 1
ATOM 2289 O O . GLN A 1 299 ? 4.353 3.573 -23.867 1.00 12.85 299 GLN A O 1
ATOM 2295 N N . GLU A 1 300 ? 5.112 1.494 -23.601 1.00 10.66 300 GLU A N 1
ATOM 2296 C CA . GLU A 1 300 ? 4.415 1.012 -24.792 1.00 10.47 300 GLU A CA 1
ATOM 2297 C C . GLU A 1 300 ? 2.890 1.135 -24.654 1.00 11.14 300 GLU A C 1
ATOM 2298 O O . GLU A 1 300 ? 2.185 1.579 -25.593 1.00 11.78 300 GLU A O 1
ATOM 2304 N N . PHE A 1 301 ? 2.415 0.712 -23.497 1.00 10.61 301 PHE A N 1
ATOM 2305 C CA . PHE A 1 301 ? 1.006 0.743 -23.291 1.00 10.76 301 PHE A CA 1
ATOM 2306 C C . PHE A 1 301 ? 0.496 2.236 -23.270 1.00 10.00 301 PHE A C 1
ATOM 2307 O O . PHE A 1 301 ? -0.496 2.550 -23.960 1.00 10.03 301 PHE A O 1
ATOM 2315 N N . VAL A 1 302 ? 1.169 3.118 -22.523 1.00 10.02 302 VAL A N 1
ATOM 2316 C CA . VAL A 1 302 ? 0.729 4.518 -22.535 1.00 10.90 302 VAL A CA 1
ATOM 2317 C C . VAL A 1 302 ? 0.889 5.101 -23.936 1.00 11.60 302 VAL A C 1
ATOM 2318 O O . VAL A 1 302 ? -0.053 5.854 -24.360 1.00 11.62 302 VAL A O 1
ATOM 2322 N N . ASP A 1 303 ? 1.903 4.740 -24.721 1.00 12.05 303 ASP A N 1
ATOM 2323 C CA . ASP A 1 303 ? 1.980 5.234 -26.107 1.00 12.00 303 ASP A CA 1
ATOM 2324 C C . ASP A 1 303 ? 0.798 4.818 -26.905 1.00 11.80 303 ASP A C 1
ATOM 2325 O O . ASP A 1 303 ? 0.265 5.613 -27.731 1.00 13.78 303 ASP A O 1
ATOM 2330 N N . ASP A 1 304 ? 0.330 3.557 -26.781 1.00 11.77 304 ASP A N 1
ATOM 2331 C CA . ASP A 1 304 ? -0.798 3.159 -27.542 1.00 9.13 304 ASP A CA 1
ATOM 2332 C C . ASP A 1 304 ? -2.074 3.878 -27.107 1.00 11.31 304 ASP A C 1
ATOM 2333 O O . ASP A 1 304 ? -2.949 4.272 -27.887 1.00 11.28 304 ASP A O 1
ATOM 2338 N N . CYS A 1 305 ? -2.207 4.101 -25.785 1.00 10.05 305 CYS A N 1
ATOM 2339 C CA . CYS A 1 305 ? -3.335 4.916 -25.316 1.00 10.95 305 CYS A CA 1
ATOM 2340 C C . CYS A 1 305 ? -3.343 6.346 -25.848 1.00 12.67 305 CYS A C 1
ATOM 2341 O O . CYS A 1 305 ? -4.432 6.825 -26.164 1.00 16.86 305 CYS A O 1
ATOM 2344 N N . ASN A 1 306 ? -2.171 6.888 -26.088 1.00 12.23 306 ASN A N 1
ATOM 2345 C CA . ASN A 1 306 ? -2.092 8.255 -26.641 1.00 11.94 306 ASN A CA 1
ATOM 2346 C C . ASN A 1 306 ? -2.155 8.204 -28.150 1.00 16.23 306 ASN A C 1
ATOM 2347 O O . ASN A 1 306 ? -2.040 9.289 -28.811 1.00 20.59 306 ASN A O 1
ATOM 2352 N N . ASN A 1 307 ? -2.328 7.071 -28.731 1.00 13.03 307 ASN A N 1
ATOM 2353 C CA . ASN A 1 307 ? -2.560 6.930 -30.187 1.00 12.10 307 ASN A CA 1
ATOM 2354 C C . ASN A 1 307 ? -3.943 6.292 -30.372 1.00 11.65 307 ASN A C 1
ATOM 2355 O O . ASN A 1 307 ? -4.132 5.388 -31.217 1.00 12.80 307 ASN A O 1
ATOM 2360 N N . GLY A 1 308 ? -4.954 6.661 -29.599 1.00 12.25 308 GLY A N 1
ATOM 2361 C CA . GLY A 1 308 ? -6.273 6.225 -29.840 1.00 11.62 308 GLY A CA 1
ATOM 2362 C C . GLY A 1 308 ? -6.516 4.699 -29.660 1.00 10.93 308 GLY A C 1
ATOM 2363 O O . GLY A 1 308 ? -7.426 4.147 -30.223 1.00 12.10 308 GLY A O 1
ATOM 2364 N N . HIS A 1 309 ? -5.760 4.129 -28.728 1.00 10.27 309 HIS A N 1
ATOM 2365 C CA . HIS A 1 309 ? -5.829 2.641 -28.506 1.00 10.52 309 HIS A CA 1
ATOM 2366 C C . HIS A 1 309 ? -5.730 1.861 -29.826 1.00 11.71 309 HIS A C 1
ATOM 2367 O O . HIS A 1 309 ? -6.385 0.801 -29.979 1.00 11.57 309 HIS A O 1
ATOM 2374 N N . LYS A 1 310 ? -4.914 2.333 -30.768 1.00 11.53 310 LYS A N 1
ATOM 2375 C CA . LYS A 1 310 ? -4.941 1.751 -32.057 1.00 12.53 310 LYS A CA 1
ATOM 2376 C C . LYS A 1 310 ? -4.636 0.232 -31.989 1.00 11.50 310 LYS A C 1
ATOM 2377 O O . LYS A 1 310 ? -5.412 -0.549 -32.584 1.00 11.21 310 LYS A O 1
ATOM 2383 N N . ARG A 1 311 ? -3.532 -0.145 -31.331 1.00 10.63 311 ARG A N 1
ATOM 2384 C CA . ARG A 1 311 ? -3.168 -1.570 -31.278 1.00 12.46 311 ARG A CA 1
ATOM 2385 C C . ARG A 1 311 ? -4.166 -2.369 -30.481 1.00 12.49 311 ARG A C 1
ATOM 2386 O O . ARG A 1 311 ? -4.523 -3.528 -30.866 1.00 12.01 311 ARG A O 1
ATOM 2394 N N . LEU A 1 312 ? -4.531 -1.834 -29.317 1.00 10.89 312 LEU A N 1
ATOM 2395 C CA . LEU A 1 312 ? -5.494 -2.556 -28.521 1.00 9.83 312 LEU A CA 1
ATOM 2396 C C . LEU A 1 312 ? -6.721 -2.935 -29.286 1.00 9.96 312 LEU A C 1
ATOM 2397 O O . LEU A 1 312 ? -7.249 -4.048 -29.196 1.00 10.82 312 LEU A O 1
ATOM 2402 N N . LEU A 1 313 ? -7.312 -1.956 -29.975 1.00 10.04 313 LEU A N 1
ATOM 2403 C CA . LEU A 1 313 ? -8.559 -2.213 -30.648 1.00 9.76 313 LEU A CA 1
ATOM 2404 C C . LEU A 1 313 ? -8.415 -3.020 -31.947 1.00 9.79 313 LEU A C 1
ATOM 2405 O O . LEU A 1 313 ? -9.359 -3.814 -32.191 1.00 12.29 313 LEU A O 1
ATOM 2410 N N . GLU A 1 314 ? -7.297 -2.914 -32.679 1.00 10.61 314 GLU A N 1
ATOM 2411 C CA A GLU A 1 314 ? -7.234 -3.892 -33.766 0.52 11.28 314 GLU A CA 1
ATOM 2412 C CA B GLU A 1 314 ? -6.991 -3.853 -33.781 0.48 11.87 314 GLU A CA 1
ATOM 2413 C C . GLU A 1 314 ? -7.057 -5.319 -33.251 1.00 11.48 314 GLU A C 1
ATOM 2414 O O . GLU A 1 314 ? -7.681 -6.249 -33.863 1.00 12.90 314 GLU A O 1
ATOM 2425 N N . GLN A 1 315 ? -6.406 -5.518 -32.097 1.00 12.17 315 GLN A N 1
ATOM 2426 C CA A GLN A 1 315 ? -6.325 -6.875 -31.630 0.34 10.56 315 GLN A CA 1
ATOM 2427 C CA B GLN A 1 315 ? -6.246 -6.849 -31.543 0.66 9.99 315 GLN A CA 1
ATOM 2428 C C . GLN A 1 315 ? -7.601 -7.328 -30.941 1.00 10.39 315 GLN A C 1
ATOM 2429 O O . GLN A 1 315 ? -7.973 -8.556 -31.021 1.00 11.66 315 GLN A O 1
ATOM 2440 N N . ARG A 1 316 ? -8.378 -6.433 -30.355 1.00 9.94 316 ARG A N 1
ATOM 2441 C CA . ARG A 1 316 ? -9.695 -6.756 -29.852 1.00 10.66 316 ARG A CA 1
ATOM 2442 C C . ARG A 1 316 ? -10.583 -7.187 -30.974 1.00 11.21 316 ARG A C 1
ATOM 2443 O O . ARG A 1 316 ? -11.291 -8.157 -30.801 1.00 11.19 316 ARG A O 1
ATOM 2451 N N . GLU A 1 317 ? -10.604 -6.464 -32.112 1.00 11.45 317 GLU A N 1
ATOM 2452 C CA . GLU A 1 317 ? -11.430 -6.859 -33.213 1.00 12.49 317 GLU A CA 1
ATOM 2453 C C . GLU A 1 317 ? -11.014 -8.283 -33.730 1.00 11.57 317 GLU A C 1
ATOM 2454 O O . GLU A 1 317 ? -11.957 -9.111 -33.986 1.00 13.53 317 GLU A O 1
ATOM 2460 N N . ALA A 1 318 ? -9.724 -8.524 -33.746 1.00 11.55 318 ALA A N 1
ATOM 2461 C CA . ALA A 1 318 ? -9.278 -9.839 -34.245 1.00 12.87 318 ALA A CA 1
ATOM 2462 C C . ALA A 1 318 ? -9.702 -10.954 -33.350 1.00 12.57 318 ALA A C 1
ATOM 2463 O O . ALA A 1 318 ? -10.230 -11.989 -33.842 1.00 14.69 318 ALA A O 1
ATOM 2465 N N . ILE A 1 319 ? -9.635 -10.797 -32.039 1.00 13.24 319 ILE A N 1
ATOM 2466 C CA . ILE A 1 319 ? -10.051 -11.939 -31.225 1.00 11.87 319 ILE A CA 1
ATOM 2467 C C . ILE A 1 319 ? -11.541 -12.056 -31.157 1.00 11.99 319 ILE A C 1
ATOM 2468 O O . ILE A 1 319 ? -12.105 -13.141 -31.189 1.00 12.87 319 ILE A O 1
ATOM 2473 N N . ASN A 1 320 ? -12.253 -10.950 -31.221 1.00 11.45 320 ASN A N 1
ATOM 2474 C CA . ASN A 1 320 ? -13.731 -10.993 -31.052 1.00 12.71 320 ASN A CA 1
ATOM 2475 C C . ASN A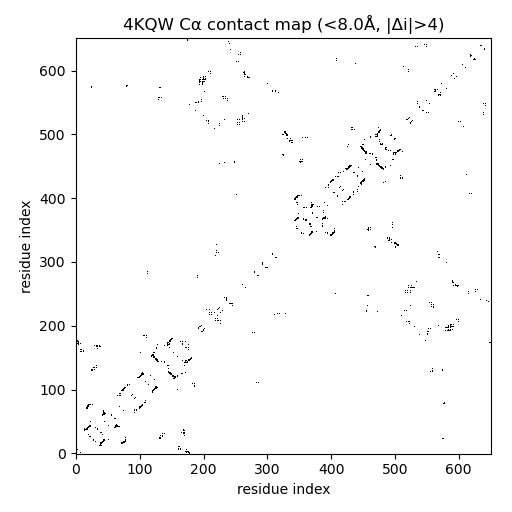 1 320 ? -14.376 -11.638 -32.278 1.00 13.39 320 ASN A C 1
ATOM 2476 O O . ASN A 1 320 ? -15.508 -12.191 -32.129 1.00 15.46 320 ASN A O 1
ATOM 2481 N N . THR A 1 321 ? -13.684 -11.662 -33.402 1.00 13.34 321 THR A N 1
ATOM 2482 C CA . THR A 1 321 ? -14.194 -12.287 -34.629 1.00 13.92 321 THR A CA 1
ATOM 2483 C C . THR A 1 321 ? -13.550 -13.597 -34.939 1.00 15.90 321 THR A C 1
ATOM 2484 O O . THR A 1 321 ? -13.797 -14.213 -36.036 1.00 18.42 321 THR A O 1
ATOM 2488 N N . HIS A 1 322 ? -12.723 -14.069 -34.061 1.00 11.46 322 HIS A N 1
ATOM 2489 C CA . HIS A 1 322 ? -12.057 -15.395 -34.232 1.00 14.77 322 HIS A CA 1
ATOM 2490 C C . HIS A 1 322 ? -13.094 -16.503 -34.190 1.00 14.37 322 HIS A C 1
ATOM 2491 O O . HIS A 1 322 ? -14.117 -16.391 -33.471 1.00 12.71 322 HIS A O 1
ATOM 2498 N N . PRO A 1 323 ? -12.878 -17.592 -34.964 1.00 15.16 323 PRO A N 1
ATOM 2499 C CA . PRO A 1 323 ? -13.808 -18.683 -34.865 1.00 15.14 323 PRO A CA 1
ATOM 2500 C C . PRO A 1 323 ? -14.045 -19.357 -33.489 1.00 15.12 323 PRO A C 1
ATOM 2501 O O . PRO A 1 323 ? -15.177 -19.812 -33.212 1.00 15.29 323 PRO A O 1
ATOM 2505 N N . ILE A 1 324 ? -13.116 -19.241 -32.558 1.00 12.65 324 ILE A N 1
ATOM 2506 C CA . ILE A 1 324 ? -13.432 -19.723 -31.241 1.00 13.18 324 ILE A CA 1
ATOM 2507 C C . ILE A 1 324 ? -14.529 -18.908 -30.584 1.00 14.36 324 ILE A C 1
ATOM 2508 O O . ILE A 1 324 ? -15.323 -19.410 -29.766 1.00 14.01 324 ILE A O 1
ATOM 2513 N N . GLU A 1 325 ? -14.608 -17.580 -30.877 1.00 14.00 325 GLU A N 1
ATOM 2514 C CA . GLU A 1 325 ? -15.658 -16.809 -30.288 1.00 13.01 325 GLU A CA 1
ATOM 2515 C C . GLU A 1 325 ? -16.963 -16.976 -30.976 1.00 13.83 325 GLU A C 1
ATOM 2516 O O . GLU A 1 325 ? -17.973 -16.954 -30.283 1.00 13.77 325 GLU A O 1
ATOM 2522 N N . THR A 1 326 ? -16.978 -17.071 -32.306 1.00 12.89 326 THR A N 1
ATOM 2523 C CA . THR A 1 326 ? -18.277 -17.275 -32.967 1.00 16.10 326 THR A CA 1
ATOM 2524 C C . THR A 1 326 ? -18.862 -18.632 -32.657 1.00 13.59 326 THR A C 1
ATOM 2525 O O . THR A 1 326 ? -20.084 -18.732 -32.354 1.00 14.95 326 THR A O 1
ATOM 2529 N N . THR A 1 327 ? -18.001 -19.631 -32.570 1.00 14.22 327 THR A N 1
ATOM 2530 C CA . THR A 1 327 ? -18.482 -20.977 -32.235 1.00 13.08 327 THR A CA 1
ATOM 2531 C C . THR A 1 327 ? -18.925 -21.021 -30.820 1.00 13.79 327 THR A C 1
ATOM 2532 O O . THR A 1 327 ? -20.065 -21.500 -30.473 1.00 13.40 327 THR A O 1
ATOM 2536 N N . GLY A 1 328 ? -18.151 -20.381 -29.909 1.00 11.60 328 GLY A N 1
ATOM 2537 C CA . GLY A 1 328 ? -18.569 -20.389 -28.472 1.00 12.13 328 GLY A CA 1
ATOM 2538 C C . GLY A 1 328 ? -19.856 -19.653 -28.205 1.00 11.30 328 GLY A C 1
ATOM 2539 O O . GLY A 1 328 ? -20.638 -20.075 -27.433 1.00 12.89 328 GLY A O 1
ATOM 2540 N N . ALA A 1 329 ? -20.068 -18.499 -28.882 1.00 11.98 329 ALA A N 1
ATOM 2541 C CA . ALA A 1 329 ? -21.328 -17.794 -28.565 1.00 13.23 329 ALA A CA 1
ATOM 2542 C C . ALA A 1 329 ? -22.500 -18.650 -28.998 1.00 12.36 329 ALA A C 1
ATOM 2543 O O . ALA A 1 329 ? -23.542 -18.681 -28.293 1.00 12.86 329 ALA A O 1
ATOM 2545 N N . GLN A 1 330 ? -22.421 -19.310 -30.156 1.00 12.44 330 GLN A N 1
ATOM 2546 C CA A GLN A 1 330 ? -23.568 -20.173 -30.542 0.73 15.42 330 GLN A CA 1
ATOM 2547 C CA B GLN A 1 330 ? -23.493 -20.263 -30.631 0.27 13.85 330 GLN A CA 1
ATOM 2548 C C . GLN A 1 330 ? -23.783 -21.321 -29.577 1.00 13.18 330 GLN A C 1
ATOM 2549 O O . GLN A 1 330 ? -24.903 -21.579 -29.105 1.00 14.77 330 GLN A O 1
ATOM 2560 N N . ILE A 1 331 ? -22.688 -22.013 -29.172 1.00 12.14 331 ILE A N 1
ATOM 2561 C CA . ILE A 1 331 ? -22.811 -23.140 -28.197 1.00 11.48 331 ILE A CA 1
ATOM 2562 C C . ILE A 1 331 ? -23.399 -22.707 -26.925 1.00 11.61 331 ILE A C 1
ATOM 2563 O O . ILE A 1 331 ? -24.347 -23.312 -26.385 1.00 12.52 331 ILE A O 1
ATOM 2568 N N . ARG A 1 332 ? -22.885 -21.611 -26.330 1.00 11.23 332 ARG A N 1
ATOM 2569 C CA . ARG A 1 332 ? -23.347 -21.217 -25.041 1.00 11.48 332 ARG A CA 1
ATOM 2570 C C . ARG A 1 332 ? -24.841 -20.796 -25.070 1.00 11.55 332 ARG A C 1
ATOM 2571 O O . ARG A 1 332 ? -25.577 -20.962 -24.096 1.00 13.83 332 ARG A O 1
ATOM 2579 N N .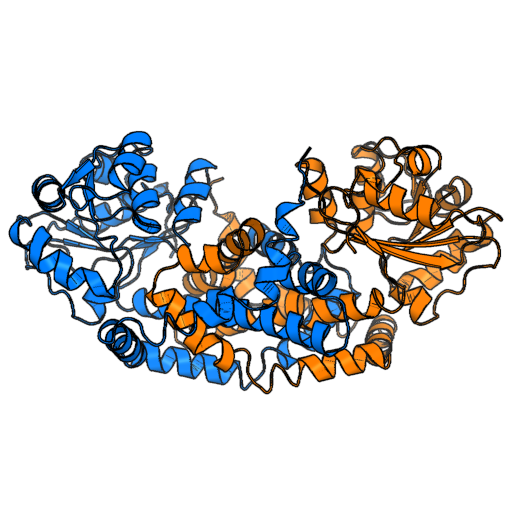 SER A 1 333 ? -25.286 -20.311 -26.249 1.00 13.11 333 SER A N 1
ATOM 2580 C CA . SER A 1 333 ? -26.674 -19.861 -26.346 1.00 14.99 333 SER A CA 1
ATOM 2581 C C . SER A 1 333 ? -27.679 -20.995 -26.239 1.00 15.39 333 SER A C 1
ATOM 2582 O O . SER A 1 333 ? -28.865 -20.731 -25.926 1.00 17.11 333 SER A O 1
ATOM 2585 N N . MET A 1 334 ? -27.212 -22.207 -26.361 1.00 13.84 334 MET A N 1
ATOM 2586 C CA . MET A 1 334 ? -28.086 -23.408 -26.380 1.00 15.65 334 MET A CA 1
ATOM 2587 C C . MET A 1 334 ? -28.010 -24.180 -25.143 1.00 14.57 334 MET A C 1
ATOM 2588 O O . MET A 1 334 ? -28.718 -25.213 -24.959 1.00 17.67 334 MET A O 1
ATOM 2593 N N . PHE A 1 335 ? -27.260 -23.740 -24.137 1.00 13.72 335 PHE A N 1
ATOM 2594 C CA . PHE A 1 335 ? -27.224 -24.459 -22.849 1.00 15.43 335 PHE A CA 1
ATOM 2595 C C . PHE A 1 335 ? -28.568 -24.377 -22.151 1.00 18.98 335 PHE A C 1
ATOM 2596 O O . PHE A 1 335 ? -29.284 -23.308 -22.247 1.00 18.93 335 PHE A O 1
ATOM 2604 N N . SER A 1 336 ? -28.961 -25.400 -21.471 1.00 18.95 336 SER A N 1
ATOM 2605 C CA . SER A 1 336 ? -30.254 -25.356 -20.808 1.00 22.84 336 SER A CA 1
ATOM 2606 C C . SER A 1 336 ? -29.864 -25.712 -19.336 1.00 28.50 336 SER A C 1
ATOM 2607 O O . SER A 1 336 ? -28.921 -26.545 -19.038 1.00 29.86 336 SER A O 1
ATOM 2610 N N . TRP A 1 337 ? -30.470 -25.066 -18.368 1.00 32.02 337 TRP A N 1
ATOM 2611 C CA . TRP A 1 337 ? -30.352 -25.583 -16.985 1.00 35.14 337 TRP A CA 1
ATOM 2612 C C . TRP A 1 337 ? -31.694 -26.113 -16.346 1.00 40.98 337 TRP A C 1
ATOM 2613 O O . TRP A 1 337 ? -32.775 -25.561 -16.642 1.00 34.63 337 TRP A O 1
ATOM 2624 N N . ILE A 1 338 ? -31.659 -27.199 -15.530 1.00 33.53 338 ILE A N 1
ATOM 2625 C CA . ILE A 1 338 ? -32.860 -27.805 -14.862 1.00 43.43 338 ILE A CA 1
ATOM 2626 C C . ILE A 1 338 ? -33.070 -27.151 -13.470 1.00 47.38 338 ILE A C 1
ATOM 2627 O O . ILE A 1 338 ? -32.108 -26.653 -12.842 1.00 47.93 338 ILE A O 1
ATOM 2632 N N . THR B 1 13 ? -25.469 -30.370 -35.698 1.00 29.01 13 THR B N 1
ATOM 2633 C CA . THR B 1 13 ? -24.200 -30.904 -35.378 1.00 29.85 13 THR B CA 1
ATOM 2634 C C . THR B 1 13 ? -24.408 -31.245 -33.862 1.00 24.26 13 THR B C 1
ATOM 2635 O O . THR B 1 13 ? -24.036 -32.327 -33.417 1.00 29.22 13 THR B O 1
ATOM 2639 N N . ILE B 1 14 ? -24.968 -30.336 -33.076 1.00 15.93 14 ILE B N 1
ATOM 2640 C CA . ILE B 1 14 ? -25.098 -30.627 -31.622 1.00 13.07 14 ILE B CA 1
ATOM 2641 C C . ILE B 1 14 ? -26.497 -30.995 -31.336 1.00 14.39 14 ILE B C 1
ATOM 2642 O O . ILE B 1 14 ? -27.506 -30.356 -31.827 1.00 15.74 14 ILE B O 1
ATOM 2647 N N . LEU B 1 15 ? -26.667 -32.054 -30.521 1.00 13.52 15 LEU B N 1
ATOM 2648 C CA . LEU B 1 15 ? -27.986 -32.578 -30.135 1.00 11.80 15 LEU B CA 1
ATOM 2649 C C . LEU B 1 15 ? -28.344 -32.262 -28.734 1.00 12.88 15 LEU B C 1
ATOM 2650 O O . LEU B 1 15 ? -27.450 -32.140 -27.849 1.00 13.12 15 LEU B O 1
ATOM 2655 N N . TYR B 1 16 ? -29.622 -32.017 -28.420 1.00 12.26 16 TYR B N 1
ATOM 2656 C CA . TYR B 1 16 ? -30.112 -31.609 -27.142 1.00 12.35 16 TYR B CA 1
ATOM 2657 C C . TYR B 1 16 ? -31.240 -32.499 -26.701 1.00 14.22 16 TYR B C 1
ATOM 2658 O O . TYR B 1 16 ? -31.473 -33.566 -27.347 1.00 14.70 16 TYR B O 1
ATOM 2667 N N . GLU B 1 17 ? -32.026 -32.123 -25.685 1.00 16.47 17 GLU B N 1
ATOM 2668 C CA . GLU B 1 17 ? -33.006 -33.052 -25.066 1.00 18.23 17 GLU B CA 1
ATOM 2669 C C . GLU B 1 17 ? -34.040 -33.450 -26.136 1.00 17.47 17 GLU B C 1
ATOM 2670 O O . GLU B 1 17 ? -34.462 -34.601 -26.175 1.00 18.13 17 GLU B O 1
ATOM 2676 N N . GLN B 1 18 ? -34.472 -32.531 -26.996 1.00 18.01 18 GLN B N 1
ATOM 2677 C CA . GLN B 1 18 ? -35.533 -32.898 -27.959 1.00 19.61 18 GLN B CA 1
ATOM 2678 C C . GLN B 1 18 ? -35.032 -33.890 -29.012 1.00 19.17 18 GLN B C 1
ATOM 2679 O O . GLN B 1 18 ? -35.797 -34.486 -29.757 1.00 20.71 18 GLN B O 1
ATOM 2685 N N . ASP B 1 19 ? -33.738 -34.216 -29.073 1.00 16.44 19 ASP B N 1
ATOM 2686 C CA . ASP B 1 19 ? -33.171 -35.077 -30.044 1.00 16.40 19 ASP B CA 1
ATOM 2687 C C . ASP B 1 19 ? -32.925 -36.520 -29.491 1.00 15.97 19 ASP B C 1
ATOM 2688 O O . ASP B 1 19 ? -32.402 -37.353 -30.207 1.00 19.82 19 ASP B O 1
ATOM 2693 N N . VAL B 1 20 ? -33.158 -36.695 -28.203 1.00 15.45 20 VAL B N 1
ATOM 2694 C CA . VAL B 1 20 ? -32.878 -37.985 -27.529 1.00 16.89 20 VAL B CA 1
ATOM 2695 C C . VAL B 1 20 ? -34.152 -38.517 -26.901 1.00 15.82 20 VAL B C 1
ATOM 2696 O O . VAL B 1 20 ? -35.172 -37.768 -26.753 1.00 18.41 20 VAL B O 1
ATOM 2700 N N . ASP B 1 21 ? -34.159 -39.804 -26.617 1.00 14.06 21 ASP B N 1
ATOM 2701 C CA . ASP B 1 21 ? -35.377 -40.359 -26.003 1.00 13.73 21 ASP B CA 1
ATOM 2702 C C . ASP B 1 21 ? -34.937 -40.953 -24.627 1.00 13.64 21 ASP B C 1
ATOM 2703 O O . ASP B 1 21 ? -34.434 -42.139 -24.594 1.00 12.41 21 ASP B O 1
ATOM 2708 N N . PRO B 1 22 ? -35.321 -40.348 -23.507 1.00 11.53 22 PRO B N 1
ATOM 2709 C CA . PRO B 1 22 ? -34.947 -40.821 -22.181 1.00 12.47 22 PRO B CA 1
ATOM 2710 C C . PRO B 1 22 ? -35.503 -42.240 -21.905 1.00 12.14 22 PRO B C 1
ATOM 2711 O O . PRO B 1 22 ? -34.914 -42.999 -21.115 1.00 12.79 22 PRO B O 1
ATOM 2715 N N . LYS B 1 23 ? -36.644 -42.579 -22.526 1.00 12.76 23 LYS B N 1
ATOM 2716 C CA . LYS B 1 23 ? -37.270 -43.818 -22.159 1.00 12.60 23 LYS B CA 1
ATOM 2717 C C . LYS B 1 23 ? -36.404 -45.024 -22.571 1.00 12.48 23 LYS B C 1
ATOM 2718 O O . LYS B 1 23 ? -36.548 -46.090 -21.989 1.00 13.04 23 LYS B O 1
ATOM 2724 N N . VAL B 1 24 ? -35.522 -44.875 -23.564 1.00 11.27 24 VAL B N 1
ATOM 2725 C CA . VAL B 1 24 ? -34.690 -46.037 -24.009 1.00 10.60 24 VAL B CA 1
ATOM 2726 C C . VAL B 1 24 ? -33.765 -46.471 -22.867 1.00 10.85 24 VAL B C 1
ATOM 2727 O O . VAL B 1 24 ? -33.804 -47.654 -22.477 1.00 11.26 24 VAL B O 1
ATOM 2731 N N . ILE B 1 25 ? -32.956 -45.539 -22.300 1.00 10.05 25 ILE B N 1
ATOM 2732 C CA . ILE B 1 25 ? -32.063 -46.035 -21.224 1.00 11.34 25 ILE B CA 1
ATOM 2733 C C . ILE B 1 25 ? -32.864 -46.305 -19.977 1.00 10.38 25 ILE B C 1
ATOM 2734 O O . ILE B 1 25 ? -32.447 -47.182 -19.171 1.00 11.40 25 ILE B O 1
ATOM 2739 N N . GLN B 1 26 ? -34.014 -45.662 -19.751 1.00 10.63 26 GLN B N 1
ATOM 2740 C CA . GLN B 1 26 ? -34.807 -45.939 -18.564 1.00 12.46 26 GLN B CA 1
ATOM 2741 C C . GLN B 1 26 ? -35.328 -47.374 -18.679 1.00 12.91 26 GLN B C 1
ATOM 2742 O O . GLN B 1 26 ? -35.672 -47.940 -17.644 1.00 18.44 26 GLN B O 1
ATOM 2748 N N . GLY B 1 27 ? -35.396 -47.966 -19.841 1.00 11.54 27 GLY B N 1
ATOM 2749 C CA . GLY B 1 27 ? -35.874 -49.347 -20.033 1.00 13.56 27 GLY B CA 1
ATOM 2750 C C . GLY B 1 27 ? -34.812 -50.363 -20.014 1.00 12.62 27 GLY B C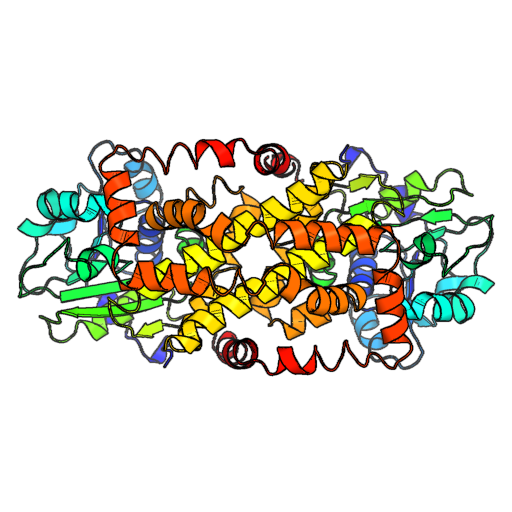 1
ATOM 2751 O O . GLY B 1 27 ? -35.100 -51.568 -20.166 1.00 14.60 27 GLY B O 1
ATOM 2752 N N . LEU B 1 28 ? -33.552 -50.006 -19.729 1.00 12.51 28 LEU B N 1
ATOM 2753 C CA . LEU B 1 28 ? -32.437 -50.995 -19.759 1.00 11.21 28 LEU B CA 1
ATOM 2754 C C . LEU B 1 28 ? -31.734 -51.032 -18.421 1.00 11.60 28 LEU B C 1
ATOM 2755 O O . LEU B 1 28 ? -31.488 -50.015 -17.794 1.00 13.42 28 LEU B O 1
ATOM 2760 N N . LYS B 1 29 ? -31.238 -52.188 -18.016 1.00 10.42 29 LYS B N 1
ATOM 2761 C CA . LYS B 1 29 ? -30.422 -52.328 -16.822 1.00 10.80 29 LYS B CA 1
ATOM 2762 C C . LYS B 1 29 ? -28.961 -52.002 -17.140 1.00 9.26 29 LYS B C 1
ATOM 2763 O O . LYS B 1 29 ? -28.443 -52.526 -18.109 1.00 10.11 29 LYS B O 1
ATOM 2769 N N . VAL B 1 30 ? -28.386 -51.073 -16.394 1.00 9.69 30 VAL B N 1
ATOM 2770 C CA . VAL B 1 30 ? -26.990 -50.656 -16.618 1.00 9.43 30 VAL B CA 1
ATOM 2771 C C . VAL B 1 30 ? -26.139 -51.188 -15.497 1.00 9.89 30 VAL B C 1
ATOM 2772 O O . VAL B 1 30 ? -26.476 -51.089 -14.310 1.00 9.85 30 VAL B O 1
ATOM 2776 N N . GLY B 1 31 ? -24.976 -51.750 -15.893 1.00 8.79 31 GLY B N 1
ATOM 2777 C CA . GLY B 1 31 ? -23.922 -52.203 -14.995 1.00 9.89 31 GLY B CA 1
ATOM 2778 C C . GLY B 1 31 ? -22.724 -51.297 -15.174 1.00 9.84 31 GLY B C 1
ATOM 2779 O O . GLY B 1 31 ? -22.220 -51.220 -16.332 1.00 11.40 31 GLY B O 1
ATOM 2780 N N . ILE B 1 32 ? -22.307 -50.601 -14.154 1.00 9.46 32 ILE B N 1
ATOM 2781 C CA . ILE B 1 32 ? -21.097 -49.764 -14.183 1.00 8.27 32 ILE B CA 1
ATOM 2782 C C . ILE B 1 32 ? -20.005 -50.531 -13.573 1.00 9.75 32 ILE B C 1
ATOM 2783 O O . ILE B 1 32 ? -20.058 -50.895 -12.362 1.00 10.89 32 ILE B O 1
ATOM 2788 N N . ILE B 1 33 ? -18.941 -50.851 -14.327 1.00 9.27 33 ILE B N 1
ATOM 2789 C CA . ILE B 1 33 ? -17.817 -51.627 -13.755 1.00 10.17 33 ILE B CA 1
ATOM 2790 C C . ILE B 1 33 ? -16.778 -50.582 -13.336 1.00 9.85 33 ILE B C 1
ATOM 2791 O O . ILE B 1 33 ? -16.232 -49.852 -14.172 1.00 10.72 33 ILE B O 1
ATOM 2796 N N . GLY B 1 34 ? -16.529 -50.563 -12.032 1.00 9.12 34 GLY B N 1
ATOM 2797 C CA . GLY B 1 34 ? -15.690 -49.558 -11.384 1.00 10.55 34 GLY B CA 1
ATOM 2798 C C . GLY B 1 34 ? -16.445 -48.450 -10.754 1.00 11.96 34 GLY B C 1
ATOM 2799 O O . GLY B 1 34 ? -17.589 -48.152 -11.081 1.00 12.71 34 GLY B O 1
ATOM 2800 N N . TYR B 1 35 ? -15.778 -47.751 -9.836 1.00 10.91 35 TYR B N 1
ATOM 2801 C CA . TYR B 1 35 ? -16.414 -46.663 -9.125 1.00 11.50 35 TYR B CA 1
ATOM 2802 C C . TYR B 1 35 ? -15.376 -45.577 -8.888 1.00 11.94 35 TYR B C 1
ATOM 2803 O O . TYR B 1 35 ? -15.241 -45.051 -7.766 1.00 14.54 35 TYR B O 1
ATOM 2812 N N . GLY B 1 36 ? -14.618 -45.265 -9.910 1.00 10.35 36 GLY B N 1
ATOM 2813 C CA . GLY B 1 36 ? -13.643 -44.152 -9.794 1.00 11.07 36 GLY B CA 1
ATOM 2814 C C . GLY B 1 36 ? -14.233 -42.867 -10.262 1.00 10.47 36 GLY B C 1
ATOM 2815 O O . GLY B 1 36 ? -15.395 -42.555 -10.004 1.00 10.70 36 GLY B O 1
ATOM 2816 N N . SER B 1 37 ? -13.389 -42.038 -10.848 1.00 9.61 37 SER B N 1
ATOM 2817 C CA . SER B 1 37 ? -13.818 -40.681 -11.149 1.00 8.52 37 SER B CA 1
ATOM 2818 C C . SER B 1 37 ? -15.012 -40.668 -12.089 1.00 9.53 37 SER B C 1
ATOM 2819 O O . SER B 1 37 ? -16.045 -40.027 -11.780 1.00 10.11 37 SER B O 1
ATOM 2822 N N . GLN B 1 38 ? -14.968 -41.354 -13.246 1.00 9.31 38 GLN B N 1
ATOM 2823 C CA . GLN B 1 38 ? -16.179 -41.435 -14.086 1.00 9.05 38 GLN B CA 1
ATOM 2824 C C . GLN B 1 38 ? -17.211 -42.380 -13.510 1.00 8.97 38 GLN B C 1
ATOM 2825 O O . GLN B 1 38 ? -18.450 -42.140 -13.631 1.00 9.02 38 GLN B O 1
ATOM 2831 N N . GLY B 1 39 ? -16.715 -43.517 -12.993 1.00 9.47 39 GLY B N 1
ATOM 2832 C CA . GLY B 1 39 ? -17.719 -44.491 -12.504 1.00 9.11 39 GLY B CA 1
ATOM 2833 C C . GLY B 1 39 ? -18.719 -43.955 -11.520 1.00 8.94 39 GLY B C 1
ATOM 2834 O O . GLY B 1 39 ? -19.954 -44.219 -11.628 1.00 9.61 39 GLY B O 1
ATOM 2835 N N . HIS B 1 40 ? -18.261 -43.173 -10.524 1.00 9.04 40 HIS B N 1
ATOM 2836 C CA . HIS B 1 40 ? -19.281 -42.717 -9.542 1.00 8.42 40 HIS B CA 1
ATOM 2837 C C . HIS B 1 40 ? -20.174 -41.728 -10.227 1.00 8.97 40 HIS B C 1
ATOM 2838 O O . HIS B 1 40 ? -21.373 -41.588 -9.873 1.00 11.11 40 HIS B O 1
ATOM 2845 N N . ALA B 1 41 ? -19.677 -40.867 -11.121 1.00 8.15 41 ALA B N 1
ATOM 2846 C CA . ALA B 1 41 ? -20.486 -39.886 -11.800 1.00 8.69 41 ALA B CA 1
ATOM 2847 C C . ALA B 1 41 ? -21.563 -40.520 -12.683 1.00 9.84 41 ALA B C 1
ATOM 2848 O O . ALA B 1 41 ? -22.774 -40.130 -12.648 1.00 10.97 41 ALA B O 1
ATOM 2850 N N . HIS B 1 42 ? -21.201 -41.528 -13.434 1.00 10.40 42 HIS B N 1
ATOM 2851 C CA . HIS B 1 42 ? -22.189 -42.166 -14.355 1.00 10.40 42 HIS B CA 1
ATOM 2852 C C . HIS B 1 42 ? -23.194 -42.912 -13.475 1.00 9.91 42 HIS B C 1
ATOM 2853 O O . HIS B 1 42 ? -24.410 -42.775 -13.763 1.00 10.26 42 HIS B O 1
ATOM 2860 N N . ALA B 1 43 ? -22.742 -43.646 -12.466 1.00 9.78 43 ALA B N 1
ATOM 2861 C CA . ALA B 1 43 ? -23.695 -44.461 -11.655 1.00 11.37 43 ALA B CA 1
ATOM 2862 C C . ALA B 1 43 ? -24.683 -43.573 -10.992 1.00 11.06 43 ALA B C 1
ATOM 2863 O O . ALA B 1 43 ? -25.900 -43.795 -11.046 1.00 10.55 43 ALA B O 1
ATOM 2865 N N . LEU B 1 44 ? -24.172 -42.488 -10.375 1.00 9.42 44 LEU B N 1
ATOM 2866 C CA . LEU B 1 44 ? -25.144 -41.656 -9.591 1.00 9.27 44 LEU B CA 1
ATOM 2867 C C . LEU B 1 44 ? -26.001 -40.792 -10.526 1.00 10.46 44 LEU B C 1
ATOM 2868 O O . LEU B 1 44 ? -27.200 -40.583 -10.244 1.00 11.26 44 LEU B O 1
ATOM 2873 N N . ASN B 1 45 ? -25.496 -40.255 -11.641 1.00 9.43 45 ASN B N 1
ATOM 2874 C CA . ASN B 1 45 ? -26.320 -39.501 -12.501 1.00 9.91 45 ASN B CA 1
ATOM 2875 C C . ASN B 1 45 ? -27.408 -40.398 -13.122 1.00 10.50 45 ASN B C 1
ATOM 2876 O O . ASN B 1 45 ? -28.601 -39.967 -13.217 1.00 9.87 45 ASN B O 1
ATOM 2881 N N . LEU B 1 46 ? -27.074 -41.633 -13.493 1.00 10.08 46 LEU B N 1
ATOM 2882 C CA . LEU B 1 46 ? -28.082 -42.516 -14.139 1.00 10.19 46 LEU B CA 1
ATOM 2883 C C . LEU B 1 46 ? -29.097 -42.875 -13.038 1.00 10.38 46 LEU B C 1
ATOM 2884 O O . LEU B 1 46 ? -30.277 -42.874 -13.398 1.00 10.67 46 LEU B O 1
ATOM 2889 N N . MET B 1 47 ? -28.678 -43.183 -11.797 1.00 10.90 47 MET B N 1
ATOM 2890 C CA A MET B 1 47 ? -29.624 -43.485 -10.673 0.58 12.19 47 MET B CA 1
ATOM 2891 C CA B MET B 1 47 ? -29.720 -43.531 -10.852 0.42 11.92 47 MET B CA 1
ATOM 2892 C C . MET B 1 47 ? -30.610 -42.329 -10.574 1.00 13.96 47 MET B C 1
ATOM 2893 O O . MET B 1 47 ? -31.845 -42.558 -10.489 1.00 15.44 47 MET B O 1
ATOM 2902 N N . ASP B 1 48 ? -30.077 -41.100 -10.596 1.00 11.87 48 ASP B N 1
ATOM 2903 C CA . ASP B 1 48 ? -30.980 -39.924 -10.382 1.00 13.43 48 ASP B CA 1
ATOM 2904 C C . ASP B 1 48 ? -31.848 -39.714 -11.588 1.00 15.01 48 ASP B C 1
ATOM 2905 O O . ASP B 1 48 ? -32.990 -39.129 -11.442 1.00 17.41 48 ASP B O 1
ATOM 2910 N N . SER B 1 49 ? -31.530 -40.231 -12.745 1.00 11.37 49 SER B N 1
ATOM 2911 C CA . SER B 1 49 ? -32.306 -40.089 -14.004 1.00 12.24 49 SER B CA 1
ATOM 2912 C C . SER B 1 49 ? -33.290 -41.254 -14.191 1.00 14.28 49 SER B C 1
ATOM 2913 O O . SER B 1 49 ? -33.848 -41.390 -15.309 1.00 15.12 49 SER B O 1
ATOM 2916 N N . GLY B 1 50 ? -33.426 -42.051 -13.153 1.00 13.57 50 GLY B N 1
ATOM 2917 C CA . GLY B 1 50 ? -34.446 -43.103 -13.190 1.00 15.05 50 GLY B CA 1
ATOM 2918 C C . GLY B 1 50 ? -34.055 -44.397 -13.821 1.00 16.72 50 GLY B C 1
ATOM 2919 O O . GLY B 1 50 ? -34.900 -45.129 -14.294 1.00 18.60 50 GLY B O 1
ATOM 2920 N N . VAL B 1 51 ? -32.731 -44.620 -13.974 1.00 12.68 51 VAL B N 1
ATOM 2921 C CA . VAL B 1 51 ? -32.280 -45.858 -14.578 1.00 12.39 51 VAL B CA 1
ATOM 2922 C C . VAL B 1 51 ? -31.980 -46.872 -13.498 1.00 11.15 51 VAL B C 1
ATOM 2923 O O . VAL B 1 51 ? -31.491 -46.520 -12.445 1.00 12.39 51 VAL B O 1
ATOM 2927 N N . ASP B 1 52 ? -32.223 -48.192 -13.822 1.00 11.56 52 ASP B N 1
ATOM 2928 C CA . ASP B 1 52 ? -31.885 -49.322 -12.972 1.00 10.68 52 ASP B CA 1
ATOM 2929 C C . ASP B 1 52 ? -30.410 -49.610 -13.126 1.00 11.99 52 ASP B C 1
ATOM 2930 O O . ASP B 1 52 ? -30.000 -50.130 -14.147 1.00 12.12 52 ASP B O 1
ATOM 2935 N N . VAL B 1 53 ? -29.634 -49.228 -12.144 1.00 12.11 53 VAL B N 1
ATOM 2936 C CA A VAL B 1 53 ? -28.121 -49.255 -12.175 0.68 10.26 53 VAL B CA 1
ATOM 2937 C CA B VAL B 1 53 ? -28.173 -49.309 -12.271 0.32 10.66 53 VAL B CA 1
ATOM 2938 C C . VAL B 1 53 ? -27.593 -50.137 -11.114 1.00 11.00 53 VAL B C 1
ATOM 2939 O O . VAL B 1 53 ? -28.157 -50.200 -9.969 1.00 13.07 53 VAL B O 1
ATOM 2946 N N . ARG B 1 54 ? -26.494 -50.849 -11.373 1.00 10.82 54 ARG B N 1
ATOM 2947 C CA . ARG B 1 54 ? -25.726 -51.479 -10.330 1.00 9.83 54 ARG B CA 1
ATOM 2948 C C . ARG B 1 54 ? -24.278 -51.163 -10.637 1.00 9.74 54 ARG B C 1
ATOM 2949 O O . ARG B 1 54 ? -23.932 -50.988 -11.818 1.00 10.71 54 ARG B O 1
ATOM 2957 N N . VAL B 1 55 ? -23.461 -51.178 -9.577 1.00 9.83 55 VAL B N 1
ATOM 2958 C CA . VAL B 1 55 ? -21.994 -50.994 -9.705 1.00 10.29 55 VAL B CA 1
ATOM 2959 C C . VAL B 1 55 ? -21.342 -52.315 -9.394 1.00 10.11 55 VAL B C 1
ATOM 2960 O O . VAL B 1 55 ? -21.669 -53.001 -8.411 1.00 11.95 55 VAL B O 1
ATOM 2964 N N . GLY B 1 56 ? -20.382 -52.656 -10.254 1.00 10.55 56 GLY B N 1
ATOM 2965 C CA . GLY B 1 56 ? -19.594 -53.867 -10.053 1.00 10.71 56 GLY B CA 1
ATOM 2966 C C . GLY B 1 56 ? -18.161 -53.557 -9.585 1.00 12.37 56 GLY B C 1
ATOM 2967 O O . GLY B 1 56 ? -17.452 -52.751 -10.225 1.00 12.76 56 GLY B O 1
ATOM 2968 N N . LEU B 1 57 ? -17.816 -54.102 -8.430 1.00 11.49 57 LEU B N 1
ATOM 2969 C CA . LEU B 1 57 ? -16.474 -53.857 -7.784 1.00 12.20 57 LEU B CA 1
ATOM 2970 C C . LEU B 1 57 ? -15.879 -55.198 -7.348 1.00 13.41 57 LEU B C 1
ATOM 2971 O O . LEU B 1 57 ? -16.616 -56.186 -7.196 1.00 14.86 57 LEU B O 1
ATOM 2976 N N . ARG B 1 58 ? -14.596 -55.171 -7.045 1.00 13.38 58 ARG B N 1
ATOM 2977 C CA . ARG B 1 58 ? -14.023 -56.375 -6.328 1.00 15.38 58 ARG B CA 1
ATOM 2978 C C . ARG B 1 58 ? -14.509 -56.409 -4.889 1.00 14.96 58 ARG B C 1
ATOM 2979 O O . ARG B 1 58 ? -14.656 -55.389 -4.211 1.00 17.27 58 ARG B O 1
ATOM 2987 N N . GLU B 1 59 ? -14.871 -57.664 -4.453 1.00 19.98 59 GLU B N 1
ATOM 2988 C CA . GLU B 1 59 ? -15.182 -57.905 -3.042 1.00 20.16 59 GLU B CA 1
ATOM 2989 C C . GLU B 1 59 ? -14.145 -57.343 -2.130 1.00 22.09 59 GLU B C 1
ATOM 2990 O O . GLU B 1 59 ? -13.008 -57.469 -2.448 1.00 23.78 59 GLU B O 1
ATOM 2996 N N . GLY B 1 60 ? -14.562 -56.602 -1.116 1.00 22.55 60 GLY B N 1
ATOM 2997 C CA . GLY B 1 60 ? -13.553 -55.998 -0.204 1.00 24.86 60 GLY B CA 1
ATOM 2998 C C . GLY B 1 60 ? -13.004 -54.675 -0.647 1.00 27.97 60 GLY B C 1
ATOM 2999 O O . GLY B 1 60 ? -12.243 -54.033 0.081 1.00 26.01 60 GLY B O 1
ATOM 3000 N N . SER B 1 61 ? -13.394 -54.170 -1.835 1.00 23.03 61 SER B N 1
ATOM 3001 C CA . SER B 1 61 ? -13.015 -52.799 -2.158 1.00 18.02 61 SER B CA 1
ATOM 3002 C C . SER B 1 61 ? -13.457 -51.699 -1.200 1.00 18.14 61 SER B C 1
ATOM 3003 O O . SER B 1 61 ? -14.635 -51.708 -0.678 1.00 19.44 61 SER B O 1
ATOM 3006 N N . SER B 1 62 ? -12.542 -50.684 -0.962 1.00 21.93 62 SER B N 1
ATOM 3007 C CA . SER B 1 62 ? -12.964 -49.520 -0.162 1.00 21.41 62 SER B CA 1
ATOM 3008 C C . SER B 1 62 ? -13.964 -48.680 -0.815 1.00 22.23 62 SER B C 1
ATOM 3009 O O . SER B 1 62 ? -14.702 -47.959 -0.142 1.00 28.31 62 SER B O 1
ATOM 3012 N N . SER B 1 63 ? -14.220 -48.913 -2.128 1.00 16.25 63 SER B N 1
ATOM 3013 C CA . SER B 1 63 ? -15.261 -48.156 -2.737 1.00 16.18 63 SER B CA 1
ATOM 3014 C C . SER B 1 63 ? -16.671 -48.765 -2.512 1.00 13.87 63 SER B C 1
ATOM 3015 O O . SER B 1 63 ? -17.645 -48.124 -2.746 1.00 16.64 63 SER B O 1
ATOM 3018 N N . TRP B 1 64 ? -16.695 -50.023 -2.067 1.00 16.13 64 TRP B N 1
ATOM 3019 C CA . TRP B 1 64 ? -18.011 -50.710 -1.965 1.00 15.30 64 TRP B CA 1
ATOM 3020 C C . TRP B 1 64 ? -18.933 -49.969 -1.013 1.00 17.80 64 TRP B C 1
ATOM 3021 O O . TRP B 1 64 ? -20.089 -49.639 -1.301 1.00 17.73 64 TRP B O 1
ATOM 3032 N N . LYS B 1 65 ? -18.393 -49.638 0.174 1.00 18.90 65 LYS B N 1
ATOM 3033 C CA . LYS B 1 65 ? -19.273 -49.059 1.140 1.00 19.44 65 LYS B CA 1
ATOM 3034 C C . LYS B 1 65 ? -19.610 -47.637 0.750 1.00 17.36 65 LYS B C 1
ATOM 3035 O O . LYS B 1 65 ? -20.710 -47.191 0.970 1.00 19.10 65 LYS B O 1
ATOM 3041 N N . THR B 1 66 ? -18.716 -46.872 0.054 1.00 16.76 66 THR B N 1
ATOM 3042 C CA . THR B 1 66 ? -19.018 -45.560 -0.370 1.00 16.60 66 THR B CA 1
ATOM 3043 C C . THR B 1 66 ? -20.200 -45.561 -1.406 1.00 13.93 66 THR B C 1
ATOM 3044 O O . THR B 1 66 ? -21.113 -44.728 -1.284 1.00 15.18 66 THR B O 1
ATOM 3048 N N . ALA B 1 67 ? -20.134 -46.551 -2.330 1.00 14.23 67 ALA B N 1
ATOM 3049 C CA . ALA B 1 67 ? -21.247 -46.603 -3.307 1.00 13.46 67 ALA B CA 1
ATOM 3050 C C . ALA B 1 67 ? -22.567 -47.035 -2.677 1.00 11.82 67 ALA B C 1
ATOM 3051 O O . ALA B 1 67 ? -23.564 -46.415 -2.980 1.00 13.72 67 ALA B O 1
ATOM 3053 N N . GLU B 1 68 ? -22.448 -47.954 -1.718 1.00 14.21 68 GLU B N 1
ATOM 3054 C CA . GLU B 1 68 ? -23.749 -48.326 -1.013 1.00 13.24 68 GLU B CA 1
ATOM 3055 C C . GLU B 1 68 ? -24.230 -47.199 -0.233 1.00 16.20 68 GLU B C 1
ATOM 3056 O O . GLU B 1 68 ? -25.464 -46.970 -0.189 1.00 17.26 68 GLU B O 1
ATOM 3062 N N . GLU B 1 69 ? -23.312 -46.483 0.429 1.00 15.82 69 GLU B N 1
ATOM 3063 C CA . GLU B 1 69 ? -23.850 -45.378 1.207 1.00 19.43 69 GLU B CA 1
ATOM 3064 C C . GLU B 1 69 ? -24.493 -44.292 0.363 1.00 22.06 69 GLU B C 1
ATOM 3065 O O . GLU B 1 69 ? -25.416 -43.551 0.793 1.00 21.09 69 GLU B O 1
ATOM 3071 N N . ALA B 1 70 ? -24.056 -44.150 -0.916 1.00 14.24 70 ALA B N 1
ATOM 3072 C CA . ALA B 1 70 ? -24.673 -43.148 -1.811 1.00 17.73 70 ALA B CA 1
ATOM 3073 C C . ALA B 1 70 ? -26.049 -43.666 -2.414 1.00 17.29 70 ALA B C 1
ATOM 3074 O O . ALA B 1 70 ? -26.682 -42.931 -3.157 1.00 23.71 70 ALA B O 1
ATOM 3076 N N . GLY B 1 71 ? -26.415 -44.910 -2.008 1.00 17.88 71 GLY B N 1
ATOM 3077 C CA . GLY B 1 71 ? -27.734 -45.458 -2.375 1.00 19.34 71 GLY B CA 1
ATOM 3078 C C . GLY B 1 71 ? -27.738 -46.331 -3.588 1.00 20.21 71 GLY B C 1
ATOM 3079 O O . GLY B 1 71 ? -28.832 -46.597 -4.106 1.00 21.13 71 GLY B O 1
ATOM 3080 N N . LEU B 1 72 ? -26.529 -46.796 -3.993 1.00 15.43 72 LEU B N 1
ATOM 3081 C CA . LEU B 1 72 ? -26.450 -47.678 -5.231 1.00 13.55 72 LEU B CA 1
ATOM 3082 C C . LEU B 1 72 ? -26.473 -49.098 -4.830 1.00 11.81 72 LEU B C 1
ATOM 3083 O O . LEU B 1 72 ? -26.064 -49.522 -3.737 1.00 16.18 72 LEU B O 1
ATOM 3088 N N . LYS B 1 73 ? -27.019 -49.935 -5.700 1.00 11.57 73 LYS B N 1
ATOM 3089 C CA . LYS B 1 73 ? -26.817 -51.338 -5.651 1.00 11.53 73 LYS B CA 1
ATOM 3090 C C . LYS B 1 73 ? -25.362 -51.747 -6.035 1.00 11.15 73 LYS B C 1
ATOM 3091 O O . LYS B 1 73 ? -24.954 -51.275 -7.121 1.00 13.81 73 LYS B O 1
ATOM 3097 N N . VAL B 1 74 ? -24.640 -52.460 -5.243 1.00 11.50 74 VAL B N 1
ATOM 3098 C CA . VAL B 1 74 ? -23.256 -52.808 -5.487 1.00 10.64 74 VAL B CA 1
ATOM 3099 C C . VAL B 1 74 ? -23.139 -54.292 -5.465 1.00 13.62 74 VAL B C 1
ATOM 3100 O O . VAL B 1 74 ? -23.674 -55.001 -4.534 1.00 15.30 74 VAL B O 1
ATOM 3104 N N . THR B 1 75 ? -22.495 -54.840 -6.453 1.00 12.37 75 THR B N 1
ATOM 3105 C CA A THR B 1 75 ? -22.215 -56.262 -6.519 0.44 12.95 75 THR B CA 1
ATOM 3106 C CA B THR B 1 75 ? -22.251 -56.270 -6.547 0.56 13.70 75 THR B CA 1
ATOM 3107 C C . THR B 1 75 ? -20.834 -56.540 -7.059 1.00 13.19 75 THR B C 1
ATOM 3108 O O . THR B 1 75 ? -20.104 -55.569 -7.349 1.00 11.84 75 THR B O 1
ATOM 3115 N N . ASP B 1 76 ? -20.416 -57.795 -7.140 1.00 13.18 76 ASP B N 1
ATOM 3116 C CA . ASP B 1 76 ? -19.174 -58.122 -7.730 1.00 12.60 76 ASP B CA 1
ATOM 3117 C C . ASP B 1 76 ? -19.197 -57.879 -9.261 1.00 11.93 76 ASP B C 1
ATOM 3118 O O . ASP B 1 76 ? -20.309 -57.679 -9.848 1.00 13.60 76 ASP B O 1
ATOM 3123 N N . MET B 1 77 ? -18.044 -57.849 -9.951 1.00 11.90 77 MET B N 1
ATOM 3124 C CA . MET B 1 77 ? -18.046 -57.371 -11.326 1.00 12.78 77 MET B CA 1
ATOM 3125 C C . MET B 1 77 ? -18.750 -58.404 -12.177 1.00 13.09 77 MET B C 1
ATOM 3126 O O . MET B 1 77 ? -19.496 -58.013 -13.155 1.00 13.05 77 MET B O 1
ATOM 3131 N N . ASP B 1 78 ? -18.632 -59.708 -11.926 1.00 14.54 78 ASP B N 1
ATOM 3132 C CA . ASP B 1 78 ? -19.255 -60.713 -12.771 1.00 13.82 78 ASP B CA 1
ATOM 3133 C C . ASP B 1 78 ? -20.721 -60.622 -12.596 1.00 12.92 78 ASP B C 1
ATOM 3134 O O . ASP B 1 78 ? -21.440 -60.762 -13.630 1.00 13.76 78 ASP B O 1
ATOM 3139 N N . THR B 1 79 ? -21.257 -60.420 -11.374 1.00 13.11 79 THR B N 1
ATOM 3140 C CA . THR B 1 79 ? -22.717 -60.313 -11.222 1.00 14.16 79 THR B CA 1
ATOM 3141 C C . THR B 1 79 ? -23.232 -59.063 -11.949 1.00 12.00 79 THR B C 1
ATOM 3142 O O . THR B 1 79 ? -24.283 -59.151 -12.605 1.00 12.82 79 THR B O 1
ATOM 3146 N N . ALA B 1 80 ? -22.514 -57.918 -11.888 1.00 12.38 80 ALA B N 1
ATOM 3147 C CA . ALA B 1 80 ? -23.044 -56.712 -12.504 1.00 11.67 80 ALA B CA 1
ATOM 3148 C C . ALA B 1 80 ? -23.052 -56.960 -13.983 1.00 11.92 80 ALA B C 1
ATOM 3149 O O . ALA B 1 80 ? -24.010 -56.533 -14.627 1.00 13.92 80 ALA B O 1
ATOM 3151 N N . ALA B 1 81 ? -22.039 -57.603 -14.627 1.00 11.14 81 ALA B N 1
ATOM 3152 C CA . ALA B 1 81 ? -22.059 -57.800 -16.050 1.00 11.76 81 ALA B CA 1
ATOM 3153 C C . ALA B 1 81 ? -23.125 -58.824 -16.439 1.00 13.99 81 ALA B C 1
ATOM 3154 O O . ALA B 1 81 ? -23.740 -58.666 -17.503 1.00 14.82 81 ALA B O 1
ATOM 3156 N N . GLU B 1 82 ? -23.421 -59.838 -15.595 1.00 12.43 82 GLU B N 1
ATOM 3157 C CA . GLU B 1 82 ? -24.504 -60.766 -15.922 1.00 13.54 82 GLU B CA 1
ATOM 3158 C C . GLU B 1 82 ? -25.866 -60.134 -15.742 1.00 12.54 82 GLU B C 1
ATOM 3159 O O . GLU B 1 82 ? -26.716 -60.417 -16.616 1.00 16.34 82 GLU B O 1
ATOM 3165 N N . GLU B 1 83 ? -26.104 -59.278 -14.824 1.00 12.34 83 GLU B N 1
ATOM 3166 C CA . GLU B 1 83 ? -27.454 -58.678 -14.616 1.00 12.58 83 GLU B CA 1
ATOM 3167 C C . GLU B 1 83 ? -27.730 -57.650 -15.718 1.00 12.18 83 GLU B C 1
ATOM 3168 O O . GLU B 1 83 ? -28.902 -57.427 -16.026 1.00 14.00 83 GLU B O 1
ATOM 3174 N N . ALA B 1 84 ? -26.698 -56.998 -16.254 1.00 11.67 84 ALA B N 1
ATOM 3175 C CA . ALA B 1 84 ? -26.939 -55.804 -17.035 1.00 9.52 84 ALA B CA 1
ATOM 3176 C C . ALA B 1 84 ? -27.303 -56.020 -18.498 1.00 9.95 84 ALA B C 1
ATOM 3177 O O . ALA B 1 84 ? -26.798 -56.990 -19.108 1.00 14.09 84 ALA B O 1
ATOM 3179 N N . ASP B 1 85 ? -28.031 -55.109 -19.094 1.00 10.52 85 ASP B N 1
ATOM 3180 C CA . ASP B 1 85 ? -28.145 -55.035 -20.557 1.00 11.03 85 ASP B CA 1
ATOM 3181 C C . ASP B 1 85 ? -27.057 -54.142 -21.171 1.00 11.41 85 ASP B C 1
ATOM 3182 O O . ASP B 1 85 ? -26.567 -54.417 -22.253 1.00 12.13 85 ASP B O 1
ATOM 3187 N N . VAL B 1 86 ? -26.635 -53.089 -20.481 1.00 10.14 86 VAL B N 1
ATOM 3188 C CA . VAL B 1 86 ? -25.629 -52.130 -20.920 1.00 9.67 86 VAL B CA 1
ATOM 3189 C C . VAL B 1 86 ? -24.528 -52.254 -19.888 1.00 9.13 86 VAL B C 1
ATOM 3190 O O . VAL B 1 86 ? -24.726 -51.962 -18.690 1.00 9.67 86 VAL B O 1
ATOM 3194 N N . ILE B 1 87 ? -23.313 -52.674 -20.315 1.00 8.73 87 ILE B N 1
ATOM 3195 C CA . ILE B 1 87 ? -22.128 -52.818 -19.398 1.00 10.25 87 ILE B CA 1
ATOM 3196 C C . ILE B 1 87 ? -21.177 -51.723 -19.741 1.00 9.01 87 ILE B C 1
ATOM 3197 O O . ILE B 1 87 ? -20.620 -51.728 -20.855 1.00 9.90 87 ILE B O 1
ATOM 3202 N N . MET B 1 88 ? -21.014 -50.770 -18.831 1.00 9.13 88 MET B N 1
ATOM 3203 C CA . MET B 1 88 ? -20.135 -49.571 -19.077 1.00 7.79 88 MET B CA 1
ATOM 3204 C C . MET B 1 88 ? -18.864 -49.752 -18.307 1.00 10.16 88 MET B C 1
ATOM 3205 O O . MET B 1 88 ? -18.874 -50.036 -17.068 1.00 9.93 88 MET B O 1
ATOM 3210 N N . VAL B 1 89 ? -17.745 -49.715 -19.007 1.00 9.50 89 VAL B N 1
ATOM 3211 C CA . VAL B 1 89 ? -16.454 -50.126 -18.432 1.00 9.99 89 VAL B CA 1
ATOM 3212 C C . VAL B 1 89 ? -15.672 -48.909 -17.954 1.00 10.64 89 VAL B C 1
ATOM 3213 O O . VAL B 1 89 ? -15.193 -48.077 -18.798 1.00 11.08 89 VAL B O 1
ATOM 3217 N N . LEU B 1 90 ? -15.616 -48.675 -16.639 1.00 9.67 90 LEU B N 1
ATOM 3218 C CA . LEU B 1 90 ? -15.047 -47.445 -16.099 1.00 8.51 90 LEU B CA 1
ATOM 3219 C C . LEU B 1 90 ? -13.986 -47.754 -15.044 1.00 8.24 90 LEU B C 1
ATOM 3220 O O . LEU B 1 90 ? -13.957 -47.308 -13.932 1.00 10.12 90 LEU B O 1
ATOM 3225 N N . VAL B 1 91 ? -13.086 -48.664 -15.457 1.00 10.24 91 VAL B N 1
ATOM 3226 C CA . VAL B 1 91 ? -11.755 -48.959 -14.780 1.00 9.62 91 VAL B CA 1
ATOM 3227 C C . VAL B 1 91 ? -10.658 -48.238 -15.585 1.00 9.95 91 VAL B C 1
ATOM 3228 O O . VAL B 1 91 ? -10.931 -47.823 -16.738 1.00 9.96 91 VAL B O 1
ATOM 3232 N N . PRO B 1 92 ? -9.448 -48.089 -15.088 1.00 10.22 92 PRO B N 1
ATOM 3233 C CA . PRO B 1 92 ? -8.352 -47.416 -15.945 1.00 10.41 92 PRO B CA 1
ATOM 3234 C C . PRO B 1 92 ? -8.195 -48.087 -17.291 1.00 10.21 92 PRO B C 1
ATOM 3235 O O . PRO B 1 92 ? -8.302 -49.326 -17.411 1.00 10.16 92 PRO B O 1
ATOM 3239 N N . ASP B 1 93 ? -7.879 -47.273 -18.315 1.00 9.40 93 ASP B N 1
ATOM 3240 C CA . ASP B 1 93 ? -7.761 -47.765 -19.686 1.00 11.26 93 ASP B CA 1
ATOM 3241 C C . ASP B 1 93 ? -6.795 -48.914 -19.738 1.00 11.48 93 ASP B C 1
ATOM 3242 O O . ASP B 1 93 ? -7.098 -49.937 -20.419 1.00 12.79 93 ASP B O 1
ATOM 3247 N N . GLU B 1 94 ? -5.675 -48.877 -19.016 1.00 10.93 94 GLU B N 1
ATOM 3248 C CA . GLU B 1 94 ? -4.666 -49.945 -19.186 1.00 10.83 94 GLU B CA 1
ATOM 3249 C C . GLU B 1 94 ? -5.064 -51.261 -18.600 1.00 12.03 94 GLU B C 1
ATOM 3250 O O . GLU B 1 94 ? -4.533 -52.250 -18.951 1.00 14.72 94 GLU B O 1
ATOM 3256 N N . ILE B 1 95 ? -6.015 -51.218 -17.673 1.00 11.66 95 ILE B N 1
ATOM 3257 C CA . ILE B 1 95 ? -6.484 -52.475 -17.083 1.00 15.25 95 ILE B CA 1
ATOM 3258 C C . ILE B 1 95 ? -7.821 -52.966 -17.667 1.00 13.63 95 ILE B C 1
ATOM 3259 O O . ILE B 1 95 ? -8.216 -54.152 -17.401 1.00 12.56 95 ILE B O 1
ATOM 3264 N N . GLN B 1 96 ? -8.479 -52.228 -18.544 1.00 11.61 96 GLN B N 1
ATOM 3265 C CA . GLN B 1 96 ? -9.715 -52.739 -19.170 1.00 11.69 96 GLN B CA 1
ATOM 3266 C C . GLN B 1 96 ? -9.571 -54.061 -19.888 1.00 12.71 96 GLN B C 1
ATOM 3267 O O . GLN B 1 96 ? -10.467 -54.859 -19.754 1.00 12.86 96 GLN B O 1
ATOM 3273 N N . PRO B 1 97 ? -8.480 -54.318 -20.629 1.00 11.57 97 PRO B N 1
ATOM 3274 C CA . PRO B 1 97 ? -8.488 -55.616 -21.313 1.00 12.02 97 PRO B CA 1
ATOM 3275 C C . PRO B 1 97 ? -8.498 -56.770 -20.357 1.00 13.87 97 PRO B C 1
ATOM 3276 O O . PRO B 1 97 ? -9.260 -57.749 -20.604 1.00 15.00 97 PRO B O 1
ATOM 3280 N N . LYS B 1 98 ? -7.814 -56.656 -19.235 1.00 12.27 98 LYS B N 1
ATOM 3281 C CA . LYS B 1 98 ? -7.770 -57.765 -18.283 1.00 12.13 98 LYS B CA 1
ATOM 3282 C C . LYS B 1 98 ? -9.092 -57.881 -17.581 1.00 14.30 98 LYS B C 1
ATOM 3283 O O . LYS B 1 98 ? -9.636 -59.044 -17.474 1.00 13.53 98 LYS B O 1
ATOM 3289 N N . VAL B 1 99 ? -9.743 -56.785 -17.128 1.00 12.81 99 VAL B N 1
ATOM 3290 C CA . VAL B 1 99 ? -11.002 -56.894 -16.438 1.00 11.52 99 VAL B CA 1
ATOM 3291 C C . VAL B 1 99 ? -12.057 -57.388 -17.456 1.00 14.66 99 VAL B C 1
ATOM 3292 O O . VAL B 1 99 ? -12.942 -58.190 -17.080 1.00 15.07 99 VAL B O 1
ATOM 3296 N N . TYR B 1 100 ? -12.030 -56.886 -18.693 1.00 12.38 100 TYR B N 1
ATOM 3297 C CA . TYR B 1 100 ? -12.977 -57.376 -19.727 1.00 11.48 100 TYR B CA 1
ATOM 3298 C C . TYR B 1 100 ? -12.819 -58.898 -19.927 1.00 13.46 100 TYR B C 1
ATOM 3299 O O . TYR B 1 100 ? -13.849 -59.577 -19.886 1.00 12.91 100 TYR B O 1
ATOM 3308 N N . GLN B 1 101 ? -11.613 -59.396 -20.147 1.00 12.83 101 GLN B N 1
ATOM 3309 C CA . GLN B 1 101 ? -11.523 -60.818 -20.405 1.00 14.28 101 GLN B CA 1
ATOM 3310 C C . GLN B 1 101 ? -11.889 -61.587 -19.179 1.00 13.99 101 GLN B C 1
ATOM 3311 O O . GLN B 1 101 ? -12.525 -62.690 -19.325 1.00 16.43 101 GLN B O 1
ATOM 3317 N N . GLU B 1 102 ? -11.578 -61.153 -17.960 1.00 14.55 102 GLU B N 1
ATOM 3318 C CA . GLU B 1 102 ? -11.801 -62.020 -16.794 1.00 15.43 102 GLU B CA 1
ATOM 3319 C C . GLU B 1 102 ? -13.191 -61.892 -16.209 1.00 16.25 102 GLU B C 1
ATOM 3320 O O . GLU B 1 102 ? -13.619 -62.826 -15.508 1.00 18.13 102 GLU B O 1
ATOM 3326 N N . HIS B 1 103 ? -13.895 -60.757 -16.369 1.00 12.76 103 HIS B N 1
ATOM 3327 C CA . HIS B 1 103 ? -15.155 -60.552 -15.627 1.00 13.45 103 HIS B CA 1
ATOM 3328 C C . HIS B 1 103 ? -16.277 -60.127 -16.493 1.00 14.05 103 HIS B C 1
ATOM 3329 O O . HIS B 1 103 ? -17.377 -59.900 -15.926 1.00 17.62 103 HIS B O 1
ATOM 3336 N N . ILE B 1 104 ? -16.063 -59.742 -17.730 1.00 12.82 104 ILE B N 1
ATOM 3337 C CA . ILE B 1 104 ? -17.170 -59.205 -18.580 1.00 12.94 104 ILE B CA 1
ATOM 3338 C C . ILE B 1 104 ? -17.488 -60.103 -19.773 1.00 13.06 104 ILE B C 1
ATOM 3339 O O . ILE B 1 104 ? -18.689 -60.480 -19.965 1.00 14.58 104 ILE B O 1
ATOM 3344 N N . ALA B 1 105 ? -16.508 -60.489 -20.578 1.00 12.53 105 ALA B N 1
ATOM 3345 C CA . ALA B 1 105 ? -16.770 -61.141 -21.841 1.00 12.66 105 ALA B CA 1
ATOM 3346 C C . ALA B 1 105 ? -17.682 -62.368 -21.739 1.00 15.37 105 ALA B C 1
ATOM 3347 O O . ALA B 1 105 ? -18.596 -62.528 -22.582 1.00 17.24 105 ALA B O 1
ATOM 3349 N N . ALA B 1 106 ? -17.445 -63.210 -20.788 1.00 16.03 106 ALA B N 1
ATOM 3350 C CA . ALA B 1 106 ? -18.260 -64.436 -20.727 1.00 15.98 106 ALA B CA 1
ATOM 3351 C C . ALA B 1 106 ? -19.720 -64.184 -20.352 1.00 19.32 106 ALA B C 1
ATOM 3352 O O . ALA B 1 106 ? -20.597 -65.057 -20.533 1.00 19.15 106 ALA B O 1
ATOM 3354 N N . HIS B 1 107 ? -20.059 -63.017 -19.929 1.00 14.41 107 HIS B N 1
ATOM 3355 C CA . HIS B 1 107 ? -21.410 -62.697 -19.447 1.00 13.97 107 HIS B CA 1
ATOM 3356 C C . HIS B 1 107 ? -22.164 -61.899 -20.510 1.00 13.46 107 HIS B C 1
ATOM 3357 O O . HIS B 1 107 ? -23.373 -61.654 -20.262 1.00 15.76 107 HIS B O 1
ATOM 3364 N N . LEU B 1 108 ? -21.551 -61.583 -21.624 1.00 12.56 108 LEU B N 1
ATOM 3365 C CA . LEU B 1 108 ? -22.275 -60.823 -22.658 1.00 15.55 108 LEU B CA 1
ATOM 3366 C C . LEU B 1 108 ? -23.183 -61.749 -23.439 1.00 16.10 108 LEU B C 1
ATOM 3367 O O . LEU B 1 108 ? -22.796 -62.914 -23.781 1.00 19.13 108 LEU B O 1
ATOM 3372 N N . LYS B 1 109 ? -24.399 -61.297 -23.653 1.00 13.19 109 LYS B N 1
ATOM 3373 C CA . LYS B 1 109 ? -25.427 -62.118 -24.424 1.00 12.69 109 LYS B CA 1
ATOM 3374 C C . LYS B 1 109 ? -25.698 -61.322 -25.662 1.00 13.93 109 LYS B C 1
ATOM 3375 O O . LYS B 1 109 ? -25.597 -60.109 -25.689 1.00 13.62 109 LYS B O 1
ATOM 3381 N N . ALA B 1 110 ? -26.129 -62.041 -26.701 1.00 11.56 110 ALA B N 1
ATOM 3382 C CA . ALA B 1 110 ? -26.533 -61.319 -27.952 1.00 12.38 110 ALA B CA 1
ATOM 3383 C C . ALA B 1 110 ? -27.597 -60.284 -27.573 1.00 13.72 110 ALA B C 1
ATOM 3384 O O . ALA B 1 110 ? -28.537 -60.553 -26.819 1.00 15.10 110 ALA B O 1
ATOM 3386 N N . GLY B 1 111 ? -27.413 -59.043 -28.076 1.00 13.64 111 GLY B N 1
ATOM 3387 C CA . GLY B 1 111 ? -28.412 -58.025 -27.750 1.00 13.82 111 GLY B CA 1
ATOM 3388 C C . GLY B 1 111 ? -27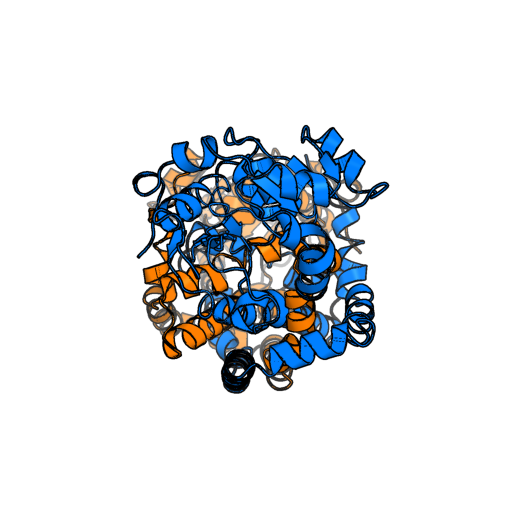.970 -57.110 -26.562 1.00 13.27 111 GLY B C 1
ATOM 3389 O O . GLY B 1 111 ? -28.593 -56.025 -26.401 1.00 14.44 111 GLY B O 1
ATOM 3390 N N . ASN B 1 112 ? -26.940 -57.515 -25.834 1.00 10.91 112 ASN B N 1
ATOM 3391 C CA . ASN B 1 112 ? -26.346 -56.553 -24.828 1.00 10.22 112 ASN B CA 1
ATOM 3392 C C . ASN B 1 112 ? -25.611 -55.446 -25.586 1.00 9.41 112 ASN B C 1
ATOM 3393 O O . ASN B 1 112 ? -25.281 -55.488 -26.792 1.00 10.96 112 ASN B O 1
ATOM 3398 N N . THR B 1 113 ? -25.172 -54.453 -24.791 1.00 9.07 113 THR B N 1
ATOM 3399 C CA . THR B 1 113 ? -24.357 -53.318 -25.246 1.00 10.44 113 THR B CA 1
ATOM 3400 C C . THR B 1 113 ? -23.173 -53.206 -24.339 1.00 9.19 113 THR B C 1
ATOM 3401 O O . THR B 1 113 ? -23.348 -53.216 -23.111 1.00 11.15 113 THR B O 1
ATOM 3405 N N . LEU B 1 114 ? -21.997 -53.117 -24.909 1.00 9.06 114 LEU B N 1
ATOM 3406 C CA . LEU B 1 114 ? -20.718 -52.847 -24.189 1.00 9.33 114 LEU B CA 1
ATOM 3407 C C . LEU B 1 114 ? -20.420 -51.368 -24.417 1.00 9.76 114 LEU B C 1
ATOM 3408 O O . LEU B 1 114 ? -20.368 -50.947 -25.596 1.00 10.25 114 LEU B O 1
ATOM 3413 N N . ALA B 1 115 ? -20.157 -50.626 -23.369 1.00 8.10 115 ALA B N 1
ATOM 3414 C CA . ALA B 1 115 ? -19.964 -49.218 -23.532 1.00 8.09 115 ALA B CA 1
ATOM 3415 C C . ALA B 1 115 ? -18.684 -48.818 -22.839 1.00 7.47 115 ALA B C 1
ATOM 3416 O O . ALA B 1 115 ? -18.201 -49.404 -21.848 1.00 7.65 115 ALA B O 1
ATOM 3418 N N . PHE B 1 116 ? -18.145 -47.694 -23.357 1.00 8.66 116 PHE B N 1
ATOM 3419 C CA . PHE B 1 116 ? -16.945 -47.067 -22.822 1.00 7.57 116 PHE B CA 1
ATOM 3420 C C . PHE B 1 116 ? -17.152 -45.612 -22.735 1.00 6.98 116 PHE B C 1
ATOM 3421 O O . PHE B 1 116 ? -18.086 -45.052 -23.311 1.00 8.46 116 PHE B O 1
ATOM 3429 N N . ALA B 1 117 ? -16.249 -44.930 -21.955 1.00 7.58 117 ALA B N 1
ATOM 3430 C CA . ALA B 1 117 ? -16.200 -43.476 -21.869 1.00 7.46 117 ALA B CA 1
ATOM 3431 C C . ALA B 1 117 ? -14.993 -42.854 -22.533 1.00 8.01 117 ALA B C 1
ATOM 3432 O O . ALA B 1 117 ? -14.818 -41.631 -22.488 1.00 8.32 117 ALA B O 1
ATOM 3434 N N . HIS B 1 118 ? -14.206 -43.679 -23.260 1.00 9.12 118 HIS B N 1
ATOM 3435 C CA . HIS B 1 118 ? -13.024 -43.232 -24.043 1.00 9.02 118 HIS B CA 1
ATOM 3436 C C . HIS B 1 118 ? -12.800 -44.318 -25.013 1.00 11.07 118 HIS B C 1
ATOM 3437 O O . HIS B 1 118 ? -12.892 -45.462 -24.619 1.00 11.35 118 HIS B O 1
ATOM 3444 N N . GLY B 1 119 ? -12.334 -43.929 -26.242 1.00 9.63 119 GLY B N 1
ATOM 3445 C CA . GLY B 1 119 ? -12.248 -45.005 -27.274 1.00 11.53 119 GLY B CA 1
ATOM 3446 C C . GLY B 1 119 ? -10.941 -45.703 -27.270 1.00 10.19 119 GLY B C 1
ATOM 3447 O O . GLY B 1 119 ? -10.765 -46.561 -28.153 1.00 11.59 119 GLY B O 1
ATOM 3448 N N . PHE B 1 120 ? -10.043 -45.460 -26.335 1.00 10.64 120 PHE B N 1
ATOM 3449 C CA . PHE B 1 120 ? -8.648 -45.938 -26.415 1.00 10.75 120 PHE B CA 1
ATOM 3450 C C . PHE B 1 120 ? -8.608 -47.445 -26.678 1.00 11.03 120 PHE B C 1
ATOM 3451 O O . PHE B 1 120 ? -7.852 -47.910 -27.656 1.00 12.15 120 PHE B O 1
ATOM 3459 N N . ASN B 1 121 ? -9.208 -48.294 -25.881 1.00 11.06 121 ASN B N 1
ATOM 3460 C CA . ASN B 1 121 ? -9.020 -49.772 -26.078 1.00 11.28 121 ASN B CA 1
ATOM 3461 C C . ASN B 1 121 ? -9.687 -50.319 -27.302 1.00 12.43 121 ASN B C 1
ATOM 3462 O O . ASN B 1 121 ? -9.109 -51.246 -27.935 1.00 13.60 121 ASN B O 1
ATOM 3467 N N . ILE B 1 122 ? -10.840 -49.845 -27.725 1.00 10.43 122 ILE B N 1
ATOM 3468 C CA . ILE B 1 122 ? -11.443 -50.347 -28.942 1.00 11.06 122 ILE B CA 1
ATOM 3469 C C . ILE B 1 122 ? -10.630 -49.746 -30.134 1.00 11.09 122 ILE B C 1
ATOM 3470 O O . ILE B 1 122 ? -10.325 -50.519 -31.087 1.00 12.55 122 ILE B O 1
ATOM 3475 N N . HIS B 1 123 ? -10.303 -48.458 -30.186 1.00 10.68 123 HIS B N 1
ATOM 3476 C CA . HIS B 1 123 ? -9.482 -47.861 -31.294 1.00 10.55 123 HIS B CA 1
ATOM 3477 C C . HIS B 1 123 ? -8.187 -48.523 -31.478 1.00 13.65 123 HIS B C 1
ATOM 3478 O O . HIS B 1 123 ? -7.840 -48.792 -32.660 1.00 14.97 123 HIS B O 1
ATOM 3485 N N . TYR B 1 124 ? -7.441 -48.781 -30.449 1.00 12.69 124 TYR B N 1
ATOM 3486 C CA . TYR B 1 124 ? -6.106 -49.275 -30.632 1.00 13.19 124 TYR B CA 1
ATOM 3487 C C . TYR B 1 124 ? -6.160 -50.759 -30.624 1.00 15.17 124 TYR B C 1
ATOM 3488 O O . TYR B 1 124 ? -5.081 -51.425 -30.775 1.00 21.12 124 TYR B O 1
ATOM 3497 N N . GLY B 1 125 ? -7.280 -51.458 -30.485 1.00 15.10 125 GLY B N 1
ATOM 3498 C CA . GLY B 1 125 ? -7.347 -52.841 -30.652 1.00 16.38 125 GLY B CA 1
ATOM 3499 C C . GLY B 1 125 ? -7.053 -53.745 -29.502 1.00 16.73 125 GLY B C 1
ATOM 3500 O O . GLY B 1 125 ? -6.871 -54.963 -29.656 1.00 19.47 125 GLY B O 1
ATOM 3501 N N . TYR B 1 126 ? -6.998 -53.207 -28.278 1.00 15.57 126 TYR B N 1
ATOM 3502 C CA . TYR B 1 126 ? -6.761 -53.991 -27.120 1.00 14.70 126 TYR B CA 1
ATOM 3503 C C . TYR B 1 126 ? -7.950 -54.826 -26.673 1.00 15.72 126 TYR B C 1
ATOM 3504 O O . TYR B 1 126 ? -7.811 -55.791 -25.906 1.00 17.69 126 TYR B O 1
ATOM 3513 N N . ILE B 1 127 ? -9.187 -54.432 -27.038 1.00 13.60 127 ILE B N 1
ATOM 3514 C CA . ILE B 1 127 ? -10.411 -55.173 -26.799 1.00 15.27 127 ILE B CA 1
ATOM 3515 C C . ILE B 1 127 ? -11.067 -55.309 -28.175 1.00 17.06 127 ILE B C 1
ATOM 3516 O O . ILE B 1 127 ? -11.286 -54.295 -28.882 1.00 15.43 127 ILE B O 1
ATOM 3521 N N . VAL B 1 128 ? -11.484 -56.562 -28.432 1.00 17.39 128 VAL B N 1
ATOM 3522 C CA . VAL B 1 128 ? -12.266 -56.912 -29.653 1.00 18.95 128 VAL B CA 1
ATOM 3523 C C . VAL B 1 128 ? -13.570 -57.602 -29.118 1.00 20.07 128 VAL B C 1
ATOM 3524 O O . VAL B 1 128 ? -13.582 -58.790 -28.859 1.00 24.89 128 VAL B O 1
ATOM 3528 N N . PRO B 1 129 ? -14.686 -56.941 -29.031 1.00 19.74 129 PRO B N 1
ATOM 3529 C CA . PRO B 1 129 ? -15.959 -57.527 -28.575 1.00 24.27 129 PRO B CA 1
ATOM 3530 C C . PRO B 1 129 ? -16.538 -58.440 -29.602 1.00 24.62 129 PRO B C 1
ATOM 3531 O O . PRO B 1 129 ? -16.071 -58.348 -30.835 1.00 22.24 129 PRO B O 1
ATOM 3535 N N . PRO B 1 130 ? -17.408 -59.347 -29.117 1.00 21.53 130 PRO B N 1
ATOM 3536 C CA . PRO B 1 130 ? -18.052 -60.384 -29.963 1.00 27.35 130 PRO B CA 1
ATOM 3537 C C . PRO B 1 130 ? -19.034 -59.722 -30.869 1.00 28.25 130 PRO B C 1
ATOM 3538 O O . PRO B 1 130 ? -19.370 -58.554 -30.664 1.00 20.31 130 PRO B O 1
ATOM 3542 N N . GLU B 1 131 ? -19.629 -60.471 -31.824 1.00 25.72 131 GLU B N 1
ATOM 3543 C CA A GLU B 1 131 ? -20.266 -59.841 -32.975 0.57 26.08 131 GLU B CA 1
ATOM 3544 C CA B GLU B 1 131 ? -20.228 -59.728 -32.963 0.43 24.28 131 GLU B CA 1
ATOM 3545 C C . GLU B 1 131 ? -21.730 -59.310 -32.757 1.00 23.73 131 GLU B C 1
ATOM 3546 O O . GLU B 1 131 ? -22.217 -58.414 -33.464 1.00 35.94 131 GLU B O 1
ATOM 3557 N N . ASP B 1 132 ? -22.409 -59.934 -31.851 1.00 20.12 132 ASP B N 1
ATOM 3558 C CA . ASP B 1 132 ? -23.898 -59.709 -31.624 1.00 18.97 132 ASP B CA 1
ATOM 3559 C C . ASP B 1 132 ? -24.200 -58.779 -30.437 1.00 13.52 132 ASP B C 1
ATOM 3560 O O . ASP B 1 132 ? -25.275 -58.795 -29.920 1.00 14.27 132 ASP B O 1
ATOM 3565 N N . VAL B 1 133 ? -23.214 -57.993 -30.046 1.00 15.31 133 VAL B N 1
ATOM 3566 C CA . VAL B 1 133 ? -23.385 -56.956 -29.025 1.00 13.98 133 VAL B CA 1
ATOM 3567 C C . VAL B 1 133 ? -23.088 -55.609 -29.586 1.00 12.06 133 VAL B C 1
ATOM 3568 O O . VAL B 1 133 ? -22.264 -55.409 -30.475 1.00 13.42 133 VAL B O 1
ATOM 3572 N N . ASN B 1 134 ? -23.803 -54.604 -29.117 1.00 9.58 134 ASN B N 1
ATOM 3573 C CA . ASN B 1 134 ? -23.447 -53.205 -29.511 1.00 9.78 134 ASN B CA 1
ATOM 3574 C C . ASN B 1 134 ? -22.194 -52.789 -28.838 1.00 8.79 134 ASN B C 1
ATOM 3575 O O . ASN B 1 134 ? -21.898 -53.258 -27.730 1.00 10.03 134 ASN B O 1
ATOM 3580 N N . VAL B 1 135 ? -21.440 -51.906 -29.490 1.00 8.55 135 VAL B N 1
ATOM 3581 C CA . VAL B 1 135 ? -20.241 -51.333 -28.841 1.00 8.07 135 VAL B CA 1
ATOM 3582 C C . VAL B 1 135 ? -20.393 -49.829 -29.059 1.00 8.27 135 VAL B C 1
ATOM 3583 O O . VAL B 1 135 ? -20.471 -49.344 -30.169 1.00 8.52 135 VAL B O 1
ATOM 3587 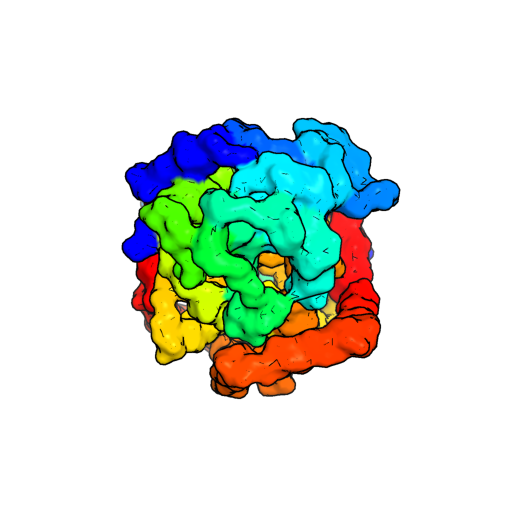N N . ILE B 1 136 ? -20.545 -49.106 -27.915 1.00 7.40 136 ILE B N 1
ATOM 3588 C CA . ILE B 1 136 ? -20.908 -47.671 -27.949 1.00 7.73 136 ILE B CA 1
ATOM 3589 C C . ILE B 1 136 ? -19.971 -46.950 -26.971 1.00 8.08 136 ILE B C 1
ATOM 3590 O O . ILE B 1 136 ? -19.274 -47.556 -26.141 1.00 8.47 136 ILE B O 1
ATOM 3595 N N . MET B 1 137 ? -20.000 -45.601 -27.085 1.00 8.30 137 MET B N 1
ATOM 3596 C CA . MET B 1 137 ? -19.263 -44.757 -26.141 1.00 7.94 137 MET B CA 1
ATOM 3597 C C . MET B 1 137 ? -20.074 -43.499 -25.861 1.00 9.48 137 MET B C 1
ATOM 3598 O O . MET B 1 137 ? -20.607 -42.845 -26.797 1.00 9.16 137 MET B O 1
ATOM 3603 N N . CYS B 1 138 ? -20.043 -43.230 -24.536 1.00 8.23 138 CYS B N 1
ATOM 3604 C CA . CYS B 1 138 ? -20.508 -41.882 -24.117 1.00 8.67 138 CYS B CA 1
ATOM 3605 C C . CYS B 1 138 ? -19.320 -41.333 -23.380 1.00 8.65 138 CYS B C 1
ATOM 3606 O O . CYS B 1 138 ? -18.977 -41.799 -22.302 1.00 9.57 138 CYS B O 1
ATOM 3609 N N . ALA B 1 139 ? -18.742 -40.333 -23.991 1.00 8.86 139 ALA B N 1
ATOM 3610 C CA . ALA B 1 139 ? -17.439 -39.756 -23.452 1.00 8.46 139 ALA B CA 1
ATOM 3611 C C . ALA B 1 139 ? -17.766 -38.330 -23.004 1.00 9.57 139 ALA B C 1
ATOM 3612 O O . ALA B 1 139 ? -17.831 -37.354 -23.782 1.00 9.27 139 ALA B O 1
ATOM 3614 N N . PRO B 1 140 ? -17.937 -38.145 -21.660 1.00 9.71 140 PRO B N 1
ATOM 3615 C CA . PRO B 1 140 ? -18.088 -36.775 -21.172 1.00 9.22 140 PRO B CA 1
ATOM 3616 C C . PRO B 1 140 ? -16.791 -36.026 -21.313 1.00 9.33 140 PRO B C 1
ATOM 3617 O O . PRO B 1 140 ? -15.741 -36.500 -20.989 1.00 10.41 140 PRO B O 1
ATOM 3621 N N . LYS B 1 141 ? -16.955 -34.786 -21.800 1.00 8.32 141 LYS B N 1
ATOM 3622 C CA . LYS B 1 141 ? -15.815 -33.888 -21.931 1.00 9.66 141 LYS B CA 1
ATOM 3623 C C . LYS B 1 141 ? -15.566 -33.116 -20.688 1.00 9.14 141 LYS B C 1
ATOM 3624 O O . LYS B 1 141 ? -15.756 -31.853 -20.544 1.00 10.60 141 LYS B O 1
ATOM 3630 N N . GLY B 1 142 ? -15.204 -33.858 -19.662 1.00 9.08 142 GLY B N 1
ATOM 3631 C CA . GLY B 1 142 ? -15.007 -33.250 -18.342 1.00 11.63 142 GLY B CA 1
ATOM 3632 C C . GLY B 1 142 ? -14.530 -34.336 -17.343 1.00 10.40 142 GLY B C 1
ATOM 3633 O O . GLY B 1 142 ? -14.800 -35.518 -17.520 1.00 10.54 142 GLY B O 1
ATOM 3634 N N . PRO B 1 143 ? -13.848 -33.931 -16.291 1.00 8.75 143 PRO B N 1
ATOM 3635 C CA . PRO B 1 143 ? -13.386 -34.827 -15.296 1.00 9.59 143 PRO B CA 1
ATOM 3636 C C . PRO B 1 143 ? -14.584 -35.351 -14.466 1.00 10.07 143 PRO B C 1
ATOM 3637 O O . PRO B 1 143 ? -15.602 -34.638 -14.263 1.00 10.03 143 PRO B O 1
ATOM 3641 N N . GLY B 1 144 ? -14.473 -36.647 -14.022 1.00 10.42 144 GLY B N 1
ATOM 3642 C CA . GLY B 1 144 ? -15.664 -37.290 -13.365 1.00 10.81 144 GLY B CA 1
ATOM 3643 C C . GLY B 1 144 ? -16.297 -36.572 -12.234 1.00 10.09 144 GLY B C 1
ATOM 3644 O O . GLY B 1 144 ? -17.533 -36.447 -12.149 1.00 10.22 144 GLY B O 1
ATOM 3645 N N . HIS B 1 145 ? -15.466 -35.940 -11.368 1.00 9.81 145 HIS B N 1
ATOM 3646 C CA . HIS B 1 145 ? -16.090 -35.278 -10.253 1.00 10.03 145 HIS B CA 1
ATOM 3647 C C . HIS B 1 145 ? -16.923 -34.139 -10.724 1.00 9.92 145 HIS B C 1
ATOM 3648 O O . HIS B 1 145 ? -17.945 -33.740 -10.035 1.00 11.36 145 HIS B O 1
ATOM 3655 N N . ILE B 1 146 ? -16.593 -33.496 -11.843 1.00 9.39 146 ILE B N 1
ATOM 3656 C CA . ILE B 1 146 ? -17.359 -32.393 -12.322 1.00 10.64 146 ILE B CA 1
ATOM 3657 C C . ILE B 1 146 ? -18.559 -32.858 -13.174 1.00 10.71 146 ILE B C 1
ATOM 3658 O O . ILE B 1 146 ? -19.645 -32.250 -13.199 1.00 11.09 146 ILE B O 1
ATOM 3663 N N . VAL B 1 147 ? -18.457 -34.021 -13.861 1.00 9.38 147 VAL B N 1
ATOM 3664 C CA . VAL B 1 147 ? -19.642 -34.617 -14.481 1.00 10.00 147 VAL B CA 1
ATOM 3665 C C . VAL B 1 147 ? -20.740 -34.832 -13.426 1.00 9.26 147 VAL B C 1
ATOM 3666 O O . VAL B 1 147 ? -21.918 -34.591 -13.699 1.00 10.19 147 VAL B O 1
ATOM 3670 N N . ARG B 1 148 ? -20.336 -35.262 -12.241 1.00 9.45 148 ARG B N 1
ATOM 3671 C CA . ARG B 1 148 ? -21.377 -35.411 -11.162 1.00 10.04 148 ARG B CA 1
ATOM 3672 C C . ARG B 1 148 ? -21.804 -34.046 -10.631 1.00 10.84 148 ARG B C 1
ATOM 3673 O O . ARG B 1 148 ? -23.004 -33.782 -10.548 1.00 10.97 148 ARG B O 1
ATOM 3681 N N . ARG B 1 149 ? -20.855 -33.158 -10.351 1.00 9.95 149 ARG B N 1
ATOM 3682 C CA . ARG B 1 149 ? -21.266 -31.897 -9.686 1.00 10.88 149 ARG B CA 1
ATOM 3683 C C . ARG B 1 149 ? -22.155 -31.124 -10.621 1.00 13.57 149 ARG B C 1
ATOM 3684 O O . ARG B 1 149 ? -23.184 -30.585 -10.163 1.00 13.60 149 ARG B O 1
ATOM 3692 N N . GLN B 1 150 ? -21.850 -30.978 -11.903 1.00 11.27 150 GLN B N 1
ATOM 3693 C CA . GLN B 1 150 ? -22.700 -30.163 -12.796 1.00 11.65 150 GLN B CA 1
ATOM 3694 C C . GLN B 1 150 ? -24.064 -30.785 -12.875 1.00 12.79 150 GLN B C 1
ATOM 3695 O O . GLN B 1 150 ? -25.062 -30.024 -12.906 1.00 13.33 150 GLN B O 1
ATOM 3701 N N . PHE B 1 151 ? -24.172 -32.130 -12.947 1.00 11.04 151 PHE B N 1
ATOM 3702 C CA . PHE B 1 151 ? -25.518 -32.698 -13.029 1.00 11.72 151 PHE B CA 1
ATOM 3703 C C . PHE B 1 151 ? -26.344 -32.353 -11.771 1.00 13.38 151 PHE B C 1
ATOM 3704 O O . PHE B 1 151 ? -27.538 -32.002 -11.911 1.00 14.37 151 PHE B O 1
ATOM 3712 N N . THR B 1 152 ? -25.705 -32.441 -10.579 1.00 12.97 152 THR B N 1
ATOM 3713 C CA . THR B 1 152 ? -26.502 -32.153 -9.342 1.00 14.09 152 THR B CA 1
ATOM 3714 C C . THR B 1 152 ? -26.909 -30.664 -9.305 1.00 16.67 152 THR B C 1
ATOM 3715 O O . THR B 1 152 ? -27.934 -30.321 -8.665 1.00 19.59 152 THR B O 1
ATOM 3719 N N . GLU B 1 153 ? -26.196 -29.769 -9.964 1.00 15.21 153 GLU B N 1
ATOM 3720 C CA . GLU B 1 153 ? -26.514 -28.306 -10.015 1.00 16.96 153 GLU B CA 1
ATOM 3721 C C . GLU B 1 153 ? -27.509 -28.000 -11.108 1.00 18.28 153 GLU B C 1
ATOM 3722 O O . GLU B 1 153 ? -27.883 -26.850 -11.243 1.00 21.02 153 GLU B O 1
ATOM 3728 N N . GLY B 1 154 ? -27.966 -28.950 -11.908 1.00 15.71 154 GLY B N 1
ATOM 3729 C CA . GLY B 1 154 ? -28.901 -28.701 -12.985 1.00 17.46 154 GLY B CA 1
ATOM 3730 C C . GLY B 1 154 ? -28.297 -28.405 -14.334 1.00 16.72 154 GLY B C 1
ATOM 3731 O O . GLY B 1 154 ? -29.023 -28.152 -15.307 1.00 17.23 154 GLY B O 1
ATOM 3732 N N . SER B 1 155 ? -26.941 -28.510 -14.408 1.00 14.81 155 SER B N 1
ATOM 3733 C CA . SER B 1 155 ? -26.261 -28.406 -15.671 1.00 14.91 155 SER B CA 1
ATOM 3734 C C . SER B 1 155 ? -25.830 -29.819 -16.117 1.00 13.31 155 SER B C 1
ATOM 3735 O O . SER B 1 155 ? -26.363 -30.794 -15.689 1.00 14.37 155 SER B O 1
ATOM 3738 N N . GLY B 1 156 ? -24.823 -29.834 -16.996 1.00 11.82 156 GLY B N 1
ATOM 3739 C CA . GLY B 1 156 ? -24.312 -31.186 -17.458 1.00 10.62 156 GLY B CA 1
ATOM 3740 C C . GLY B 1 156 ? -23.128 -30.958 -18.319 1.00 10.20 156 GLY B C 1
ATOM 3741 O O . GLY B 1 156 ? -23.064 -30.030 -19.105 1.00 12.77 156 GLY B O 1
ATOM 3742 N N . VAL B 1 157 ? -22.223 -31.895 -18.128 1.00 9.75 157 VAL B N 1
ATOM 3743 C CA . VAL B 1 157 ? -20.968 -31.896 -18.999 1.00 9.12 157 VAL B CA 1
ATOM 3744 C C . VAL B 1 157 ? -21.314 -32.402 -20.404 1.00 9.01 157 VAL B C 1
ATOM 3745 O O . VAL B 1 157 ? -22.076 -33.419 -20.554 1.00 10.63 157 VAL B O 1
ATOM 3749 N N . PRO B 1 158 ? -20.870 -31.747 -21.469 1.00 9.17 158 PRO B N 1
ATOM 3750 C CA . PRO B 1 158 ? -21.236 -32.193 -22.798 1.00 10.54 158 PRO B CA 1
ATOM 3751 C C . PRO B 1 158 ? -20.596 -33.555 -23.103 1.00 10.46 158 PRO B C 1
ATOM 3752 O O . PRO B 1 158 ? -19.572 -33.954 -22.509 1.00 10.31 158 PRO B O 1
ATOM 3756 N N . ASP B 1 159 ? -21.251 -34.347 -23.979 1.00 10.26 159 ASP B N 1
ATOM 3757 C CA . ASP B 1 159 ? -20.685 -35.683 -24.289 1.00 10.48 159 ASP B CA 1
ATOM 3758 C C . ASP B 1 159 ? -20.466 -35.846 -25.789 1.00 10.91 159 ASP B C 1
ATOM 3759 O O . ASP B 1 159 ? -21.219 -35.280 -26.603 1.00 11.65 159 ASP B O 1
ATOM 3764 N N . LEU B 1 160 ? -19.478 -36.692 -26.124 1.00 10.17 160 LEU B N 1
ATOM 3765 C CA . LEU B 1 160 ? -19.357 -37.283 -27.470 1.00 9.44 160 LEU B CA 1
ATOM 3766 C C . LEU B 1 160 ? -20.066 -38.613 -27.421 1.00 10.02 160 LEU B C 1
ATOM 3767 O O . LEU B 1 160 ? -19.850 -39.411 -26.482 1.00 12.03 160 LEU B O 1
ATOM 3772 N N . ALA B 1 161 ? -20.813 -38.908 -28.428 1.00 10.50 161 ALA B N 1
ATOM 3773 C CA . ALA B 1 161 ? -21.526 -40.208 -28.526 1.00 9.88 161 ALA B CA 1
ATOM 3774 C C . ALA B 1 161 ? -21.015 -40.901 -29.777 1.00 10.19 161 ALA B C 1
ATOM 3775 O O . ALA B 1 161 ? -21.024 -40.340 -30.875 1.00 10.97 161 ALA B O 1
ATOM 3777 N N . CYS B 1 162 ? -20.704 -42.216 -29.629 1.00 9.51 162 CYS B N 1
ATOM 3778 C CA . CYS B 1 162 ? -20.149 -43.003 -30.720 1.00 10.51 162 CYS B CA 1
ATOM 3779 C C . CYS B 1 162 ? -20.716 -44.402 -30.761 1.00 9.66 162 CYS B C 1
ATOM 3780 O O . CYS B 1 162 ? -21.043 -44.969 -29.675 1.00 9.45 162 CYS B O 1
ATOM 3783 N N . VAL B 1 163 ? -20.753 -44.973 -31.954 1.00 10.29 163 VAL B N 1
ATOM 3784 C CA . VAL B 1 163 ? -21.220 -46.373 -32.141 1.00 9.81 163 VAL B CA 1
ATOM 3785 C C . VAL B 1 163 ? -20.161 -47.047 -33.029 1.00 11.77 163 VAL B C 1
ATOM 3786 O O . VAL B 1 163 ? -20.110 -46.700 -34.255 1.00 13.85 163 VAL B O 1
ATOM 3790 N N . GLN B 1 164 ? -19.531 -48.068 -32.489 1.00 11.53 164 GLN B N 1
ATOM 3791 C CA . GLN B 1 164 ? -18.547 -48.837 -33.294 1.00 13.35 164 GLN B CA 1
ATOM 3792 C C . GLN B 1 164 ? -19.250 -50.031 -33.884 1.00 13.77 164 GLN B C 1
ATOM 3793 O O . GLN B 1 164 ? -18.875 -50.447 -35.012 1.00 15.94 164 GLN B O 1
ATOM 3799 N N . GLN B 1 165 ? -20.236 -50.589 -33.225 1.00 13.52 165 GLN B N 1
ATOM 3800 C CA . GLN B 1 165 ? -20.929 -51.794 -33.743 1.00 12.87 165 GLN B CA 1
ATOM 3801 C C . GLN B 1 165 ? -22.353 -51.705 -33.246 1.00 11.23 165 GLN B C 1
ATOM 3802 O O . GLN B 1 165 ? -22.662 -51.432 -32.090 1.00 11.26 165 GLN B O 1
ATOM 3808 N N . ASP B 1 166 ? -23.301 -51.974 -34.178 1.00 14.60 166 ASP B N 1
ATOM 3809 C CA . ASP B 1 166 ? -24.757 -51.820 -33.937 1.00 14.76 166 ASP B CA 1
ATOM 3810 C C . ASP B 1 166 ? -25.388 -53.184 -34.223 1.00 16.91 166 ASP B C 1
ATOM 3811 O O . ASP B 1 166 ? -26.005 -53.359 -35.335 1.00 21.69 166 ASP B O 1
ATOM 3816 N N . ALA B 1 167 ? -25.374 -54.109 -33.287 1.00 13.47 167 ALA B N 1
ATOM 3817 C CA . ALA B 1 167 ? -26.032 -55.423 -33.406 1.00 14.79 167 ALA B CA 1
ATOM 3818 C C . ALA B 1 167 ? -27.578 -55.327 -33.257 1.00 14.96 167 ALA B C 1
ATOM 3819 O O . ALA B 1 167 ? -28.398 -56.124 -33.799 1.00 14.52 167 ALA B O 1
ATOM 3821 N N . THR B 1 168 ? -28.045 -54.412 -32.377 1.00 13.16 168 THR B N 1
ATOM 3822 C CA . THR B 1 168 ? -29.476 -54.322 -32.162 1.00 10.94 168 THR B CA 1
ATOM 3823 C C . THR B 1 168 ? -30.241 -53.447 -33.195 1.00 11.11 168 THR B C 1
ATOM 3824 O O . THR B 1 168 ? -31.507 -53.486 -33.225 1.00 12.24 168 THR B O 1
ATOM 3828 N N . GLY B 1 169 ? -29.490 -52.642 -33.951 1.00 12.76 169 GLY B N 1
ATOM 3829 C CA . GLY B 1 169 ? -30.045 -51.744 -34.884 1.00 12.23 169 GLY B CA 1
ATOM 3830 C C . GLY B 1 169 ? -30.567 -50.471 -34.207 1.00 11.80 169 GLY B C 1
ATOM 3831 O O . GLY B 1 169 ? -31.114 -49.574 -34.876 1.00 13.50 169 GLY B O 1
ATOM 3832 N N . ASN B 1 170 ? -30.511 -50.397 -32.845 1.00 11.10 170 ASN B N 1
ATOM 3833 C CA . ASN B 1 170 ? -30.866 -49.174 -32.138 1.00 10.59 170 ASN B CA 1
ATOM 3834 C C . ASN B 1 170 ? -29.731 -48.671 -31.242 1.00 9.60 170 ASN B C 1
ATOM 3835 O O . ASN B 1 170 ? -30.036 -47.931 -30.249 1.00 10.03 170 ASN B O 1
ATOM 3840 N N . ALA B 1 171 ? -28.514 -49.023 -31.582 1.00 9.73 171 ALA B N 1
ATOM 3841 C CA . ALA B 1 171 ? -27.342 -48.525 -30.727 1.00 10.13 171 ALA B CA 1
ATOM 3842 C C . ALA B 1 171 ? -27.307 -46.994 -30.684 1.00 9.50 171 ALA B C 1
ATOM 3843 O O . ALA B 1 171 ? -26.910 -46.506 -29.613 1.00 9.87 171 ALA B O 1
ATOM 3845 N N . TRP B 1 172 ? -27.685 -46.282 -31.713 1.00 10.56 172 TRP B N 1
ATOM 3846 C CA . TRP B 1 172 ? -27.684 -44.814 -31.622 1.00 10.01 172 TRP B CA 1
ATOM 3847 C C . TRP B 1 172 ? -28.686 -44.364 -30.611 1.00 11.10 172 TRP B C 1
ATOM 3848 O O . TRP B 1 172 ? -28.448 -43.432 -29.806 1.00 10.88 172 TRP B O 1
ATOM 3859 N N . ASP B 1 173 ? -29.891 -44.932 -30.581 1.00 10.66 173 ASP B N 1
ATOM 3860 C CA . ASP B 1 173 ? -30.927 -44.543 -29.660 1.00 11.17 173 ASP B CA 1
ATOM 3861 C C . ASP B 1 173 ? -30.414 -44.801 -28.263 1.00 11.34 173 ASP B C 1
ATOM 3862 O O . ASP B 1 173 ? -30.619 -43.955 -27.361 1.00 11.19 173 ASP B O 1
ATOM 3867 N N . ILE B 1 174 ? -29.761 -45.917 -28.018 1.00 8.74 174 ILE B N 1
ATOM 3868 C CA . ILE B 1 174 ? -29.268 -46.247 -26.693 1.00 9.03 174 ILE B CA 1
ATOM 3869 C C . ILE B 1 174 ? -28.163 -45.267 -26.223 1.00 8.19 174 ILE B C 1
ATOM 3870 O O . ILE B 1 174 ? -28.268 -44.724 -25.112 1.00 9.02 174 ILE B O 1
ATOM 3875 N N . VAL B 1 175 ? -27.178 -45.005 -27.118 1.00 8.70 175 VAL B N 1
ATOM 3876 C CA . VAL B 1 175 ? -26.123 -44.106 -26.614 1.00 9.09 175 VAL B CA 1
ATOM 3877 C C . VAL B 1 175 ? -26.586 -42.718 -26.418 1.00 8.67 175 VAL B C 1
ATOM 3878 O O . VAL B 1 175 ? -26.134 -42.092 -25.428 1.00 9.63 175 VAL B O 1
ATOM 3882 N N . LEU B 1 176 ? -27.476 -42.218 -27.247 1.00 8.55 176 LEU B N 1
ATOM 3883 C CA . LEU B 1 176 ? -27.975 -40.841 -27.018 1.00 8.40 176 LEU B CA 1
ATOM 3884 C C . LEU B 1 176 ? -28.811 -40.826 -25.770 1.00 9.49 176 LEU B C 1
ATOM 3885 O O . LEU B 1 176 ? -28.747 -39.790 -25.026 1.00 9.29 176 LEU B O 1
ATOM 3890 N N . SER B 1 177 ? -29.603 -41.820 -25.495 1.00 9.24 177 SER B N 1
ATOM 3891 C CA . SER B 1 177 ? -30.373 -41.831 -24.267 1.00 9.15 177 SER B CA 1
ATOM 3892 C C . SER B 1 177 ? -29.447 -41.893 -23.020 1.00 8.57 177 SER B C 1
ATOM 3893 O O . SER B 1 177 ? -29.673 -41.283 -21.976 1.00 9.61 177 SER B O 1
ATOM 3896 N N . TYR B 1 178 ? -28.364 -42.706 -23.097 1.00 7.94 178 TYR B N 1
ATOM 3897 C CA . TYR B 1 178 ? -27.422 -42.796 -22.026 1.00 7.50 178 TYR B CA 1
ATOM 3898 C C . TYR B 1 178 ? -26.782 -41.399 -21.778 1.00 8.61 178 TYR B C 1
ATOM 3899 O O . TYR B 1 178 ? -26.657 -40.995 -20.647 1.00 8.92 178 TYR B O 1
ATOM 3908 N N . CYS B 1 179 ? -26.391 -40.741 -22.873 1.00 9.23 179 CYS B N 1
ATOM 3909 C CA . CYS B 1 1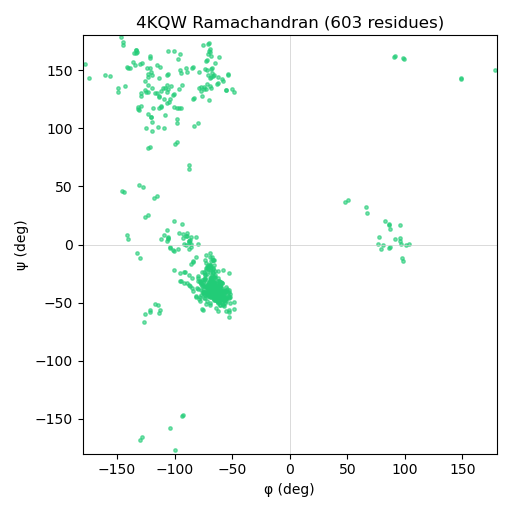79 ? -25.844 -39.317 -22.699 1.00 9.44 179 CYS B CA 1
ATOM 3910 C C . CYS B 1 179 ? -26.870 -38.459 -22.017 1.00 10.48 179 CYS B C 1
ATOM 3911 O O . CYS B 1 179 ? -26.457 -37.727 -21.085 1.00 10.33 179 CYS B O 1
ATOM 3914 N N . TRP B 1 180 ? -28.157 -38.535 -22.375 1.00 9.93 180 TRP B N 1
ATOM 3915 C CA . TRP B 1 180 ? -29.168 -37.826 -21.603 1.00 9.16 180 TRP B CA 1
ATOM 3916 C C . TRP B 1 180 ? -29.073 -38.141 -20.160 1.00 9.53 180 TRP B C 1
ATOM 3917 O O . TRP B 1 180 ? -29.201 -37.240 -19.252 1.00 10.98 180 TRP B O 1
ATOM 3928 N N . GLY B 1 181 ? -28.916 -39.409 -19.789 1.00 9.91 181 GLY B N 1
ATOM 3929 C CA . GLY B 1 181 ? -28.928 -39.857 -18.436 1.00 10.78 181 GLY B CA 1
ATOM 3930 C C . GLY B 1 181 ? -27.758 -39.376 -17.590 1.00 9.39 181 GLY B C 1
ATOM 3931 O O . GLY B 1 181 ? -27.872 -39.368 -16.382 1.00 12.39 181 GLY B O 1
ATOM 3932 N N . VAL B 1 182 ? -26.664 -38.966 -18.231 1.00 9.96 182 VAL B N 1
ATOM 3933 C CA . VAL B 1 182 ? -25.515 -38.442 -17.495 1.00 10.50 182 VAL B CA 1
ATOM 3934 C C . VAL B 1 182 ? -25.413 -36.939 -17.634 1.00 12.09 182 VAL B C 1
ATOM 3935 O O . VAL B 1 182 ? -24.371 -36.408 -17.155 1.00 14.00 182 VAL B O 1
ATOM 3939 N N . GLY B 1 183 ? -26.378 -36.294 -18.252 1.00 11.42 183 GLY B N 1
ATOM 3940 C CA . GLY B 1 183 ? -26.442 -34.789 -18.227 1.00 12.21 183 GLY B CA 1
ATOM 3941 C C . GLY B 1 183 ? -26.002 -34.191 -19.498 1.00 12.49 183 GLY B C 1
ATOM 3942 O O . GLY B 1 183 ? -26.133 -32.983 -19.660 1.00 12.38 183 GLY B O 1
ATOM 3943 N N . GLY B 1 184 ? -25.620 -34.960 -20.515 1.00 11.32 184 GLY B N 1
ATOM 3944 C CA . GLY B 1 184 ? -25.062 -34.362 -21.724 1.00 12.31 184 GLY B CA 1
ATOM 3945 C C . GLY B 1 184 ? -25.996 -33.525 -22.572 1.00 12.78 184 GLY B C 1
ATOM 3946 O O . GLY B 1 184 ? -25.601 -32.599 -23.247 1.00 14.15 184 GLY B O 1
ATOM 3947 N N . ALA B 1 185 ? -27.298 -33.856 -22.516 1.00 12.41 185 ALA B N 1
ATOM 3948 C CA . ALA B 1 185 ? -28.216 -33.112 -23.356 1.00 14.70 185 ALA B CA 1
ATOM 3949 C C . ALA B 1 185 ? -28.396 -31.693 -22.855 1.00 15.12 185 ALA B C 1
ATOM 3950 O O . ALA B 1 185 ? -28.912 -30.885 -23.614 1.00 18.42 185 ALA B O 1
ATOM 3952 N N . ARG B 1 186 ? -28.047 -31.373 -21.599 1.00 14.91 186 ARG B N 1
ATOM 3953 C CA . ARG B 1 186 ? -28.162 -30.022 -21.076 1.00 15.66 186 ARG B CA 1
ATOM 3954 C C . ARG B 1 186 ? -27.198 -29.097 -21.726 1.00 16.54 186 ARG B C 1
ATOM 3955 O O . ARG B 1 186 ? -27.455 -27.908 -21.873 1.00 20.94 186 ARG B O 1
ATOM 3963 N N . SER B 1 187 ? -26.034 -29.551 -22.214 1.00 13.25 187 SER B N 1
ATOM 3964 C CA A SER B 1 187 ? -25.069 -28.695 -22.790 0.49 14.01 187 SER B CA 1
ATOM 3965 C CA B SER B 1 187 ? -25.027 -28.685 -22.781 0.51 13.18 187 SER B CA 1
ATOM 3966 C C . SER B 1 187 ? -24.747 -29.006 -24.268 1.00 13.30 187 SER B C 1
ATOM 3967 O O . SER B 1 187 ? -24.399 -28.165 -25.039 1.00 13.97 187 SER B O 1
ATOM 3972 N N . GLY B 1 188 ? -24.803 -30.283 -24.631 1.00 12.32 188 GLY B N 1
ATOM 3973 C CA . GLY B 1 188 ? -24.760 -30.733 -26.048 1.00 11.90 188 GLY B CA 1
ATOM 3974 C C . GLY B 1 188 ? -24.120 -32.057 -26.140 1.00 11.27 188 GLY B C 1
ATOM 3975 O O . GLY B 1 188 ? -23.200 -32.446 -25.382 1.00 11.22 188 GLY B O 1
ATOM 3976 N N . ILE B 1 189 ? -24.673 -32.851 -27.064 1.00 10.70 189 ILE B N 1
ATOM 3977 C CA . ILE B 1 189 ? -24.117 -34.198 -27.458 1.00 9.54 189 ILE B CA 1
ATOM 3978 C C . ILE B 1 189 ? -23.650 -34.084 -28.916 1.00 11.77 189 ILE B C 1
ATOM 3979 O O . ILE B 1 189 ? -24.418 -33.552 -29.778 1.00 12.39 189 ILE B O 1
ATOM 3984 N N . ILE B 1 190 ? -22.394 -34.440 -29.233 1.00 10.56 190 ILE B N 1
ATOM 3985 C CA . ILE B 1 190 ? -21.945 -34.516 -30.611 1.00 11.83 190 ILE B CA 1
ATOM 3986 C C . ILE B 1 190 ? -21.671 -35.963 -30.987 1.00 11.67 190 ILE B C 1
ATOM 3987 O O . ILE B 1 190 ? -20.989 -36.691 -30.257 1.00 11.70 190 ILE B O 1
ATOM 3992 N N . LYS B 1 191 ? -22.207 -36.391 -32.157 1.00 11.40 191 LYS B N 1
ATOM 3993 C CA . LYS B 1 191 ? -21.844 -37.697 -32.620 1.00 11.21 191 LYS B CA 1
ATOM 3994 C C . LYS B 1 191 ? -20.500 -37.713 -33.221 1.00 11.85 191 LYS B C 1
ATOM 3995 O O . LYS B 1 191 ? -20.089 -36.789 -33.939 1.00 14.92 191 LYS B O 1
ATOM 4001 N N . ALA B 1 192 ? -19.732 -38.718 -32.866 1.00 11.79 192 ALA B N 1
ATOM 4002 C CA . ALA B 1 192 ? -18.385 -38.867 -33.347 1.00 12.67 192 ALA B CA 1
ATOM 4003 C C . ALA B 1 192 ? -18.022 -40.304 -33.550 1.00 13.54 192 ALA B C 1
ATOM 4004 O O . ALA B 1 192 ? -18.784 -41.181 -33.234 1.00 20.13 192 ALA B O 1
ATOM 4006 N N . THR B 1 193 ? -16.883 -40.562 -34.143 1.00 13.03 193 THR B N 1
ATOM 4007 C CA . THR B 1 193 ? -16.406 -41.961 -34.202 1.00 12.98 193 THR B CA 1
ATOM 4008 C C . THR B 1 193 ? -15.434 -42.278 -33.059 1.00 11.82 193 THR B C 1
ATOM 4009 O O . THR B 1 193 ? -14.863 -41.380 -32.397 1.00 12.74 193 THR B O 1
ATOM 4013 N N . PHE B 1 194 ? -15.204 -43.581 -32.822 1.00 11.52 194 PHE B N 1
ATOM 4014 C CA . PHE B 1 194 ? -14.271 -43.946 -31.757 1.00 11.69 194 PHE B CA 1
ATOM 4015 C C . PHE B 1 194 ? -12.873 -43.399 -32.012 1.00 12.06 194 PHE B C 1
ATOM 4016 O O . PHE B 1 194 ? -12.246 -42.877 -31.083 1.00 12.05 194 PHE B O 1
ATOM 4024 N N . ALA B 1 195 ? -12.451 -43.350 -33.263 1.00 12.01 195 ALA B N 1
ATOM 4025 C CA . ALA B 1 195 ? -11.114 -42.789 -33.576 1.00 11.21 195 ALA B CA 1
ATOM 4026 C C . ALA B 1 195 ? -11.102 -41.320 -33.344 1.00 12.32 195 ALA B C 1
ATOM 4027 O O . ALA B 1 195 ? -10.110 -40.815 -32.741 1.00 13.43 195 ALA B O 1
ATOM 4029 N N A GLU B 1 196 ? -12.117 -40.601 -33.774 0.56 11.24 196 GLU B N 1
ATOM 4030 N N B GLU B 1 196 ? -12.143 -40.573 -33.754 0.44 11.73 196 GLU B N 1
ATOM 4031 C CA A GLU B 1 196 ? -12.058 -39.210 -33.576 0.56 11.93 196 GLU B CA 1
ATOM 4032 C CA B GLU B 1 196 ? -12.193 -39.115 -33.565 0.44 12.70 196 GLU B CA 1
ATOM 4033 C C A GLU B 1 196 ? -12.084 -38.876 -32.083 0.56 11.25 196 GLU B C 1
ATOM 4034 C C B GLU B 1 196 ? -12.265 -38.680 -32.077 0.44 11.91 196 GLU B C 1
ATOM 4035 O O A GLU B 1 196 ? -11.285 -38.050 -31.679 0.56 9.90 196 GLU B O 1
ATOM 4036 O O B GLU B 1 196 ? -11.643 -37.662 -31.635 0.44 11.47 196 GLU B O 1
ATOM 4047 N N . GLU B 1 197 ? -12.987 -39.451 -31.283 1.00 10.97 197 GLU B N 1
ATOM 4048 C CA . GLU B 1 197 ? -12.975 -39.145 -29.856 1.00 11.50 197 GLU B CA 1
ATOM 4049 C C . GLU B 1 197 ? -11.636 -39.432 -29.252 1.00 10.28 197 GLU B C 1
ATOM 4050 O O . GLU B 1 197 ? -11.108 -38.606 -28.394 1.00 9.84 197 GLU B O 1
ATOM 4056 N N . THR B 1 198 ? -11.028 -40.595 -29.574 1.00 9.81 198 THR B N 1
ATOM 4057 C CA . THR B 1 198 ? -9.816 -40.987 -28.880 1.00 10.53 198 THR B CA 1
ATOM 4058 C C . THR B 1 198 ? -8.745 -39.953 -29.165 1.00 9.75 198 THR B C 1
ATOM 4059 O O . THR B 1 198 ? -8.030 -39.483 -28.254 1.00 11.39 198 THR B O 1
ATOM 4063 N N . GLU B 1 199 ? -8.666 -39.489 -30.411 1.00 10.57 199 GLU B N 1
ATOM 4064 C CA . GLU B 1 199 ? -7.553 -38.591 -30.804 1.00 11.01 199 GLU B CA 1
ATOM 4065 C C . GLU B 1 199 ? -7.773 -37.199 -30.240 1.00 10.74 199 GLU B C 1
ATOM 4066 O O . GLU B 1 199 ? -6.802 -36.563 -29.748 1.00 10.97 199 GLU B O 1
ATOM 4072 N N . GLU B 1 200 ? -8.949 -36.707 -30.306 1.00 11.43 200 GLU B N 1
ATOM 4073 C CA . GLU B 1 200 ? -9.187 -35.339 -29.826 1.00 11.23 200 GLU B CA 1
ATOM 4074 C C . GLU B 1 200 ? -9.078 -35.285 -28.326 1.00 10.37 200 GLU B C 1
ATOM 4075 O O . GLU B 1 200 ? -8.576 -34.280 -27.792 1.00 9.70 200 GLU B O 1
ATOM 4081 N N . ASP B 1 201 ? -9.498 -36.357 -27.653 1.00 9.26 201 ASP B N 1
ATOM 4082 C CA . ASP B 1 201 ? -9.460 -36.372 -26.190 1.00 8.72 201 ASP B CA 1
ATOM 4083 C C . ASP B 1 201 ? -7.987 -36.430 -25.686 1.00 9.66 201 ASP B C 1
ATOM 4084 O O . ASP B 1 201 ? -7.629 -35.676 -24.789 1.00 8.62 201 ASP B O 1
ATOM 4089 N N . LEU B 1 202 ? -7.151 -37.249 -26.319 1.00 8.52 202 LEU B N 1
ATOM 4090 C CA . LEU B 1 202 ? -5.779 -37.324 -25.935 1.00 8.86 202 LEU B CA 1
ATOM 4091 C C . LEU B 1 202 ? -5.113 -35.969 -26.241 1.00 9.22 202 LEU B C 1
ATOM 4092 O O . LEU B 1 202 ? -4.276 -35.515 -25.421 1.00 10.06 202 LEU B O 1
ATOM 4097 N N . PHE B 1 203 ? -5.456 -35.338 -27.383 1.00 8.53 203 PHE B N 1
ATOM 4098 C CA . PHE B 1 203 ? -4.827 -34.088 -27.681 1.00 9.76 203 PHE B CA 1
ATOM 4099 C C . PHE B 1 203 ? -5.177 -33.019 -26.697 1.00 9.19 203 PHE B C 1
ATOM 4100 O O . PHE B 1 203 ? -4.297 -32.308 -26.209 1.00 10.29 203 PHE B O 1
ATOM 4108 N N . GLY B 1 204 ? -6.487 -32.912 -26.360 1.00 9.88 204 GLY B N 1
ATOM 4109 C CA . GLY B 1 204 ? -6.841 -31.843 -25.469 1.00 10.05 204 GLY B CA 1
ATOM 4110 C C . GLY B 1 204 ? -6.264 -31.933 -24.114 1.00 9.60 204 GLY B C 1
ATOM 4111 O O . GLY B 1 204 ? -5.751 -30.931 -23.559 1.00 10.45 204 GLY B O 1
ATOM 4112 N N . GLU B 1 205 ? -6.193 -33.140 -23.538 1.00 10.32 205 GLU B N 1
ATOM 4113 C CA . GLU B 1 205 ? -5.618 -33.225 -22.205 1.00 10.50 205 GLU B CA 1
ATOM 4114 C C . GLU B 1 205 ? -4.104 -32.974 -22.277 1.00 11.88 205 GLU B C 1
ATOM 4115 O O . GLU B 1 205 ? -3.584 -32.370 -21.323 1.00 13.72 205 GLU B O 1
ATOM 4121 N N . GLN B 1 206 ? -3.415 -33.391 -23.307 1.00 9.70 206 GLN B N 1
ATOM 4122 C CA . GLN B 1 206 ? -1.982 -33.233 -23.342 1.00 10.95 206 GLN B CA 1
ATOM 4123 C C . GLN B 1 206 ? -1.654 -31.763 -23.665 1.00 12.15 206 GLN B C 1
ATOM 4124 O O . GLN B 1 206 ? -0.841 -31.185 -22.877 1.00 13.15 206 GLN B O 1
ATOM 4130 N N . ALA B 1 207 ? -2.142 -31.225 -24.725 1.00 9.31 207 ALA B N 1
ATOM 4131 C CA . ALA B 1 207 ? -1.678 -29.916 -25.238 1.00 10.82 207 ALA B CA 1
ATOM 4132 C C . ALA B 1 207 ? -2.222 -28.760 -24.468 1.00 11.12 207 ALA B C 1
ATOM 4133 O O . ALA B 1 207 ? -1.558 -27.678 -24.341 1.00 12.06 207 ALA B O 1
ATOM 4135 N N . VAL B 1 208 ? -3.469 -28.864 -23.907 1.00 10.19 208 VAL B N 1
ATOM 4136 C CA . VAL B 1 208 ? -4.207 -27.623 -23.398 1.00 11.44 208 VAL B CA 1
ATOM 4137 C C . VAL B 1 208 ? -4.601 -27.876 -22.000 1.00 11.78 208 VAL B C 1
ATOM 4138 O O . VAL B 1 208 ? -4.181 -27.081 -21.118 1.00 11.44 208 VAL B O 1
ATOM 4142 N N . LEU B 1 209 ? -5.482 -28.781 -21.700 1.00 10.69 209 LEU B N 1
ATOM 4143 C CA . LEU B 1 209 ? -6.139 -28.806 -20.454 1.00 10.56 209 LEU B CA 1
ATOM 4144 C C . LEU B 1 209 ? -5.365 -29.193 -19.292 1.00 11.30 209 LEU B C 1
ATOM 4145 O O . LEU B 1 209 ? -5.569 -28.657 -18.162 1.00 14.23 209 LEU B O 1
ATOM 4150 N N . CYS B 1 210 ? -4.452 -30.131 -19.443 1.00 11.42 210 CYS B N 1
ATOM 4151 C CA . CYS B 1 210 ? -3.713 -30.619 -18.270 1.00 13.09 210 CYS B CA 1
ATOM 4152 C C . CYS B 1 210 ? -2.266 -30.358 -18.552 1.00 10.79 210 CYS B C 1
ATOM 4153 O O . CYS B 1 210 ? -1.595 -29.682 -17.743 1.00 13.41 210 CYS B O 1
ATOM 4156 N N . GLY B 1 211 ? -1.629 -30.829 -19.631 1.00 11.35 211 GLY B N 1
ATOM 4157 C CA . GLY B 1 211 ? -0.226 -30.542 -19.843 1.00 12.28 211 GLY B CA 1
ATOM 4158 C C . GLY B 1 211 ? 0.079 -29.057 -20.002 1.00 11.02 211 GLY B C 1
ATOM 4159 O O . GLY B 1 211 ? 0.844 -28.517 -19.238 1.00 12.95 211 GLY B O 1
ATOM 4160 N N . GLY B 1 212 ? -0.600 -28.491 -20.987 1.00 12.27 212 GLY B N 1
ATOM 4161 C CA . GLY B 1 212 ? -0.317 -27.042 -21.209 1.00 12.41 212 GLY B CA 1
ATOM 4162 C C . GLY B 1 212 ? -0.642 -26.151 -20.023 1.00 9.89 212 GLY B C 1
ATOM 4163 O O . GLY B 1 212 ? 0.184 -25.349 -19.649 1.00 11.06 212 GLY B O 1
ATOM 4164 N N . LEU B 1 213 ? -1.848 -26.300 -19.461 1.00 10.74 213 LEU B N 1
ATOM 4165 C CA . LEU B 1 213 ? -2.246 -25.471 -18.369 1.00 10.54 213 LEU B CA 1
ATOM 4166 C C . LEU B 1 213 ? -1.399 -25.623 -17.149 1.00 9.84 213 LEU B C 1
ATOM 4167 O O . LEU B 1 213 ? -0.939 -24.594 -16.580 1.00 11.52 213 LEU B O 1
ATOM 4172 N N . VAL B 1 214 ? -1.065 -26.797 -16.692 1.00 10.10 214 VAL B N 1
ATOM 4173 C CA . VAL B 1 214 ? -0.314 -26.934 -15.466 1.00 10.54 214 VAL B CA 1
ATOM 4174 C C . VAL B 1 214 ? 1.146 -26.419 -15.753 1.00 10.97 214 VAL B C 1
ATOM 4175 O O . VAL B 1 214 ? 1.695 -25.773 -14.833 1.00 11.27 214 VAL B O 1
ATOM 4179 N N . GLU B 1 215 ? 1.767 -26.709 -16.901 1.00 10.67 215 GLU B N 1
ATOM 4180 C CA . GLU B 1 215 ? 3.079 -26.181 -17.071 1.00 11.60 215 GLU B CA 1
ATOM 4181 C C . GLU B 1 215 ? 3.074 -24.658 -17.209 1.00 11.37 215 GLU B C 1
ATOM 4182 O O . GLU B 1 215 ? 4.056 -24.058 -16.733 1.00 11.23 215 GLU B O 1
ATOM 4188 N N . LEU B 1 216 ? 2.024 -24.061 -17.775 1.00 10.12 216 LEU B N 1
ATOM 4189 C CA . LEU B 1 216 ? 1.937 -22.587 -17.867 1.00 9.39 216 LEU B CA 1
ATOM 4190 C C . LEU B 1 216 ? 1.920 -22.014 -16.457 1.00 11.18 216 LEU B C 1
ATOM 4191 O O . LEU B 1 216 ? 2.641 -21.029 -16.202 1.00 10.23 216 LEU B O 1
ATOM 4196 N N . VAL B 1 217 ? 1.079 -22.507 -15.557 1.00 10.42 217 VAL B N 1
ATOM 4197 C CA . VAL B 1 217 ? 0.975 -21.931 -14.266 1.00 12.30 217 VAL B CA 1
ATOM 4198 C C . VAL B 1 217 ? 2.254 -22.212 -13.511 1.00 11.58 217 VAL B C 1
ATOM 4199 O O . VAL B 1 217 ? 2.792 -21.293 -12.827 1.00 12.08 217 VAL B O 1
ATOM 4203 N N . LYS B 1 218 ? 2.830 -23.425 -13.585 1.00 10.99 218 LYS B N 1
ATOM 4204 C CA . LYS B 1 218 ? 4.155 -23.648 -12.975 1.00 12.38 218 LYS B CA 1
ATOM 4205 C C . LYS B 1 218 ? 5.211 -22.710 -13.464 1.00 11.74 218 LYS B C 1
ATOM 4206 O O . LYS B 1 218 ? 6.005 -22.170 -12.604 1.00 11.55 218 LYS B O 1
ATOM 4212 N N . ALA B 1 219 ? 5.280 -22.493 -14.736 1.00 11.68 219 ALA B N 1
ATOM 4213 C CA . ALA B 1 219 ? 6.377 -21.665 -15.292 1.00 11.56 219 ALA B CA 1
ATOM 4214 C C . ALA B 1 219 ? 6.139 -20.234 -14.826 1.00 10.74 219 ALA B C 1
ATOM 4215 O O . ALA B 1 219 ? 7.142 -19.555 -14.476 1.00 12.17 219 ALA B O 1
ATOM 4217 N N . GLY B 1 220 ? 4.943 -19.738 -14.763 1.00 10.82 220 GLY B N 1
ATOM 4218 C CA . GLY B 1 220 ? 4.765 -18.332 -14.273 1.00 12.15 220 GLY B CA 1
ATOM 4219 C C . GLY B 1 220 ? 5.115 -18.229 -12.829 1.00 12.45 220 GLY B C 1
ATOM 4220 O O . GLY B 1 220 ? 5.790 -17.278 -12.418 1.00 11.31 220 GLY B O 1
ATOM 4221 N N . PHE B 1 221 ? 4.718 -19.217 -12.007 1.00 11.24 221 PHE B N 1
ATOM 4222 C CA . PHE B 1 221 ? 4.996 -19.199 -10.606 1.00 10.86 221 PHE B CA 1
ATOM 4223 C C . PHE B 1 221 ? 6.515 -19.231 -10.364 1.00 10.97 221 PHE B C 1
ATOM 4224 O O . PHE B 1 221 ? 6.983 -18.467 -9.555 1.00 12.49 221 PHE B O 1
ATOM 4232 N N . GLU B 1 222 ? 7.205 -20.100 -11.086 1.00 11.47 222 GLU B N 1
ATOM 4233 C CA . GLU B 1 222 ? 8.673 -20.198 -10.938 1.00 12.94 222 GLU B CA 1
ATOM 4234 C C . GLU B 1 222 ? 9.356 -19.003 -11.440 1.00 13.88 222 GLU B C 1
ATOM 4235 O O . GLU B 1 222 ? 10.387 -18.624 -10.870 1.00 14.47 222 GLU B O 1
ATOM 4241 N N . THR B 1 223 ? 8.839 -18.297 -12.464 1.00 12.78 223 THR B N 1
ATOM 4242 C CA . THR B 1 223 ? 9.475 -17.048 -12.931 1.00 11.73 223 THR B CA 1
ATOM 4243 C C . THR B 1 223 ? 9.400 -16.078 -11.812 1.00 12.26 223 THR B C 1
ATOM 4244 O O . THR B 1 223 ? 10.393 -15.318 -11.528 1.00 13.64 223 THR B O 1
ATOM 4248 N N . LEU B 1 224 ? 8.241 -15.921 -11.180 1.00 11.39 224 LEU B N 1
ATOM 4249 C CA . LEU B 1 224 ? 8.140 -14.902 -10.136 1.00 12.99 224 LEU B CA 1
ATOM 4250 C C . LEU B 1 224 ? 8.976 -15.288 -8.913 1.00 14.30 224 LEU B C 1
ATOM 4251 O O . LEU B 1 224 ? 9.595 -14.432 -8.301 1.00 15.00 224 LEU B O 1
ATOM 4256 N N . THR B 1 225 ? 8.973 -16.564 -8.485 1.00 12.60 225 THR B N 1
ATOM 4257 C CA . THR B 1 225 ? 9.734 -16.901 -7.286 1.00 14.58 225 THR B CA 1
ATOM 4258 C C . THR B 1 225 ? 11.221 -16.778 -7.651 1.00 14.83 225 THR B C 1
ATOM 4259 O O . THR B 1 225 ? 11.997 -16.362 -6.699 1.00 16.62 225 THR B O 1
ATOM 4263 N N . GLU B 1 226 ? 11.655 -17.188 -8.811 1.00 15.24 226 GLU B N 1
ATOM 4264 C CA . GLU B 1 226 ? 13.124 -16.954 -9.112 1.00 16.24 226 GLU B CA 1
ATOM 4265 C C . GLU B 1 226 ? 13.486 -15.553 -9.067 1.00 20.76 226 GLU B C 1
ATOM 4266 O O . GLU B 1 226 ? 14.683 -15.220 -8.750 1.00 21.90 226 GLU B O 1
ATOM 4272 N N . ALA B 1 227 ? 12.597 -14.662 -9.441 1.00 18.12 227 ALA B N 1
ATOM 4273 C CA . ALA B 1 227 ? 12.872 -13.225 -9.463 1.00 17.99 227 ALA B CA 1
ATOM 4274 C C . ALA B 1 227 ? 12.719 -12.598 -8.094 1.00 18.78 227 ALA B C 1
ATOM 4275 O O . ALA B 1 227 ? 12.869 -11.384 -7.945 1.00 21.46 227 ALA B O 1
ATOM 4277 N N . GLY B 1 228 ? 12.503 -13.373 -7.041 1.00 16.11 228 GLY B N 1
ATOM 4278 C CA . GLY B 1 228 ? 12.449 -12.907 -5.688 1.00 18.80 228 GLY B CA 1
ATOM 4279 C C . GLY B 1 228 ? 11.139 -12.586 -5.053 1.00 20.53 228 GLY B C 1
ATOM 4280 O O . GLY B 1 228 ? 11.060 -12.234 -3.856 1.00 24.47 228 GLY B O 1
ATOM 4281 N N . TYR B 1 229 ? 10.020 -12.810 -5.794 1.00 16.35 229 TYR B N 1
ATOM 4282 C CA . TYR B 1 229 ? 8.736 -12.584 -5.224 1.00 18.22 229 TYR B CA 1
ATOM 4283 C C . TYR B 1 229 ? 8.350 -13.733 -4.324 1.00 18.60 229 TYR B C 1
ATOM 4284 O O . TYR B 1 229 ? 8.771 -14.932 -4.604 1.00 17.93 229 TYR B O 1
ATOM 4293 N N . PRO B 1 230 ? 7.572 -13.445 -3.266 1.00 17.92 230 PRO B N 1
ATOM 4294 C CA . PRO B 1 230 ? 7.254 -14.449 -2.290 1.00 19.64 230 PRO B CA 1
ATOM 4295 C C . PRO B 1 230 ? 6.287 -15.550 -2.906 1.00 16.70 230 PRO B C 1
ATOM 4296 O O . PRO B 1 230 ? 5.469 -15.199 -3.700 1.00 16.75 230 PRO B O 1
ATOM 4300 N N . PRO B 1 231 ? 6.426 -16.811 -2.565 1.00 14.33 231 PRO B N 1
ATOM 4301 C CA . PRO B 1 231 ? 5.586 -17.868 -3.153 1.00 14.49 231 PRO B CA 1
ATOM 4302 C C . PRO B 1 231 ? 4.136 -17.665 -2.880 1.00 14.43 231 PRO B C 1
ATOM 4303 O O . PRO B 1 231 ? 3.323 -17.988 -3.750 1.00 13.43 231 PRO B O 1
ATOM 4307 N N . GLU B 1 232 ? 3.730 -17.149 -1.746 1.00 15.13 232 GLU B N 1
ATOM 4308 C CA . GLU B 1 232 ? 2.275 -16.946 -1.532 1.00 14.04 232 GLU B CA 1
ATOM 4309 C C . GLU B 1 232 ? 1.708 -15.918 -2.480 1.00 13.37 232 GLU B C 1
ATOM 4310 O O . GLU B 1 232 ? 0.564 -16.081 -3.021 1.00 13.84 232 GLU B O 1
ATOM 4316 N N . LEU B 1 233 ? 2.479 -14.857 -2.778 1.00 14.24 233 LEU B N 1
ATOM 4317 C CA . LEU B 1 233 ? 1.999 -13.859 -3.734 1.00 12.86 233 LEU B CA 1
ATOM 4318 C C . LEU B 1 233 ? 1.988 -14.575 -5.106 1.00 14.40 233 LEU B C 1
ATOM 4319 O O . LEU B 1 233 ? 0.989 -14.361 -5.873 1.00 13.85 233 LEU B O 1
ATOM 4324 N N . ALA B 1 234 ? 2.986 -15.358 -5.478 1.00 12.70 234 ALA B N 1
ATOM 4325 C CA . ALA B 1 234 ? 3.027 -15.926 -6.822 1.00 12.75 234 ALA B CA 1
ATOM 4326 C C . ALA B 1 234 ? 1.829 -16.921 -6.927 1.00 11.81 234 ALA B C 1
ATOM 4327 O O . ALA B 1 234 ? 1.246 -17.020 -8.003 1.00 12.86 234 ALA B O 1
ATOM 4329 N N . TYR B 1 235 ? 1.419 -17.595 -5.866 1.00 10.70 235 TYR B N 1
ATOM 4330 C CA . TYR B 1 235 ? 0.272 -18.482 -5.894 1.00 10.80 235 TYR B CA 1
ATOM 4331 C C . TYR B 1 235 ? -0.976 -17.681 -6.196 1.00 11.40 235 TYR B C 1
ATOM 4332 O O . TYR B 1 235 ? -1.825 -18.064 -7.074 1.00 10.81 235 TYR B O 1
ATOM 4341 N N . PHE B 1 236 ? -1.213 -16.552 -5.492 1.00 10.88 236 PHE B N 1
ATOM 4342 C CA . PHE B 1 236 ? -2.472 -15.832 -5.721 1.00 10.61 236 PHE B CA 1
ATOM 4343 C C . PHE B 1 236 ? -2.503 -15.228 -7.092 1.00 12.88 236 PHE B C 1
ATOM 4344 O O . PHE B 1 236 ? -3.546 -15.249 -7.724 1.00 15.52 236 PHE B O 1
ATOM 4352 N N . GLU B 1 237 ? -1.373 -14.839 -7.655 1.00 12.93 237 GLU B N 1
ATOM 4353 C CA . GLU B 1 237 ? -1.315 -14.226 -8.980 1.00 13.49 237 GLU B CA 1
ATOM 4354 C C . GLU B 1 237 ? -1.404 -15.211 -10.080 1.00 14.01 237 GLU B C 1
ATOM 4355 O O . GLU B 1 237 ? -2.232 -14.969 -10.972 1.00 18.67 237 GLU B O 1
ATOM 4361 N N . CYS B 1 238 ? -0.669 -16.294 -10.052 1.00 13.92 238 CYS B N 1
ATOM 4362 C CA . CYS B 1 238 ? -0.604 -17.215 -11.253 1.00 15.55 238 CYS B CA 1
ATOM 4363 C C . CYS B 1 238 ? -1.556 -18.363 -11.162 1.00 14.54 238 CYS B C 1
ATOM 4364 O O . CYS B 1 238 ? -1.940 -18.969 -12.189 1.00 17.31 238 CYS B O 1
ATOM 4367 N N . TYR B 1 239 ? -1.944 -18.753 -9.995 1.00 11.56 239 TYR B N 1
ATOM 4368 C CA . TYR B 1 239 ? -2.705 -19.985 -9.837 1.00 10.64 239 TYR B CA 1
ATOM 4369 C C . TYR B 1 239 ? -4.120 -19.683 -9.373 1.00 9.93 239 TYR B C 1
ATOM 4370 O O . TYR B 1 239 ? -5.084 -19.990 -10.084 1.00 10.54 239 TYR B O 1
ATOM 4379 N N . HIS B 1 240 ? -4.291 -19.029 -8.220 1.00 10.46 240 HIS B N 1
ATOM 4380 C CA . HIS B 1 240 ? -5.640 -18.858 -7.690 1.00 8.87 240 HIS B CA 1
ATOM 4381 C C . HIS B 1 240 ? -6.526 -17.998 -8.609 1.00 9.94 240 HIS B C 1
ATOM 4382 O O . HIS B 1 240 ? -7.720 -18.312 -8.775 1.00 9.73 240 HIS B O 1
ATOM 4389 N N . GLU B 1 241 ? -5.933 -16.953 -9.195 1.00 9.53 241 GLU B N 1
ATOM 4390 C CA . GLU B 1 241 ? -6.724 -16.066 -10.076 1.00 11.15 241 GLU B CA 1
ATOM 4391 C C . GLU B 1 241 ? -7.138 -16.750 -11.375 1.00 10.06 241 GLU B C 1
ATOM 4392 O O . GLU B 1 241 ? -8.120 -16.344 -12.028 1.00 11.78 241 GLU B O 1
ATOM 4398 N N . MET B 1 242 ? -6.479 -17.842 -11.754 1.00 10.17 242 MET B N 1
ATOM 4399 C CA A MET B 1 242 ? -6.857 -18.500 -13.030 0.72 11.36 242 MET B CA 1
ATOM 4400 C CA B MET B 1 242 ? -6.833 -18.392 -13.056 0.28 12.27 242 MET B CA 1
ATOM 4401 C C . MET B 1 242 ? -8.289 -18.901 -13.079 1.00 11.61 242 MET B C 1
ATOM 4402 O O . MET B 1 242 ? -8.997 -18.758 -14.109 1.00 11.28 242 MET B O 1
ATOM 4411 N N . LYS B 1 243 ? -8.826 -19.406 -11.958 1.00 12.69 243 LYS B N 1
ATOM 4412 C CA . LYS B 1 243 ? -10.219 -19.878 -11.959 1.00 11.04 243 LYS B CA 1
ATOM 4413 C C . LYS B 1 243 ? -11.133 -18.751 -12.290 1.00 11.38 243 LYS B C 1
ATOM 4414 O O . LYS B 1 243 ? -12.203 -18.972 -12.863 1.00 12.28 243 LYS B O 1
ATOM 4420 N N . MET B 1 244 ? -10.786 -17.597 -11.813 1.00 10.91 244 MET B N 1
ATOM 4421 C CA . MET B 1 244 ? -11.657 -16.440 -11.948 1.00 11.92 244 MET B CA 1
ATOM 4422 C C . MET B 1 244 ? -11.727 -15.948 -13.414 1.00 11.16 244 MET B C 1
ATOM 4423 O O . MET B 1 244 ? -12.803 -15.694 -13.925 1.00 11.82 244 MET B O 1
ATOM 4428 N N . ILE B 1 245 ? -10.574 -15.896 -14.059 1.00 10.61 245 ILE B N 1
ATOM 4429 C CA . ILE B 1 245 ? -10.505 -15.573 -15.480 1.00 10.87 245 ILE B CA 1
ATOM 4430 C C . ILE B 1 245 ? -11.216 -16.605 -16.309 1.00 11.00 245 ILE B C 1
ATOM 4431 O O . ILE B 1 245 ? -12.088 -16.268 -17.165 1.00 11.16 245 ILE B O 1
ATOM 4436 N N . VAL B 1 246 ? -10.989 -17.901 -15.998 1.00 11.28 246 VAL B N 1
ATOM 4437 C CA . VAL B 1 246 ? -11.635 -18.919 -16.814 1.00 12.14 246 VAL B CA 1
ATOM 4438 C C . VAL B 1 246 ? -13.154 -18.913 -16.572 1.00 10.93 246 VAL B C 1
ATOM 4439 O O . VAL B 1 246 ? -13.842 -19.247 -17.534 1.00 10.92 246 VAL B O 1
ATOM 4443 N N . ASP B 1 247 ? -13.581 -18.644 -15.394 1.00 10.37 247 ASP B N 1
ATOM 4444 C CA . ASP B 1 247 ? -15.030 -18.604 -15.179 1.00 10.45 247 ASP B CA 1
ATOM 4445 C C . ASP B 1 247 ? -15.698 -17.600 -16.136 1.00 11.87 247 ASP B C 1
ATOM 4446 O O . ASP B 1 247 ? -16.752 -17.918 -16.728 1.00 12.68 247 ASP B O 1
ATOM 4451 N N . LEU B 1 248 ? -15.133 -16.384 -16.243 1.00 10.81 248 LEU B N 1
ATOM 4452 C CA . LEU B 1 248 ? -15.700 -15.440 -17.184 1.00 9.64 248 LEU B CA 1
ATOM 4453 C C . LEU B 1 248 ? -15.712 -15.942 -18.570 1.00 9.23 248 LEU B C 1
ATOM 4454 O O . LEU B 1 248 ? -16.667 -15.749 -19.311 1.00 10.56 248 LEU B O 1
ATOM 4459 N N . MET B 1 249 ? -14.597 -16.539 -19.019 1.00 10.36 249 MET B N 1
ATOM 4460 C CA . MET B 1 249 ? -14.577 -17.082 -20.397 1.00 10.55 249 MET B CA 1
ATOM 4461 C C . MET B 1 249 ? -15.643 -18.154 -20.604 1.00 10.48 249 MET B C 1
ATOM 4462 O O . MET B 1 249 ? -16.331 -18.247 -21.630 1.00 9.09 249 MET B O 1
ATOM 4467 N N . TYR B 1 250 ? -15.776 -19.045 -19.606 1.00 10.07 250 TYR B N 1
ATOM 4468 C CA . TYR B 1 250 ? -16.762 -20.184 -19.697 1.00 9.32 250 TYR B CA 1
ATOM 4469 C C . TYR B 1 250 ? -18.167 -19.689 -19.809 1.00 9.65 250 TYR B C 1
ATOM 4470 O O . TYR B 1 250 ? -18.981 -20.318 -20.516 1.00 10.65 250 TYR B O 1
ATOM 4479 N N . GLU B 1 251 ? -18.455 -18.641 -19.067 1.00 10.33 251 GLU B N 1
ATOM 4480 C CA . GLU B 1 251 ? -19.898 -18.234 -18.958 1.00 10.58 251 GLU B CA 1
ATOM 4481 C C . GLU B 1 251 ? -20.190 -17.305 -20.121 1.00 11.19 251 GLU B C 1
ATOM 4482 O O . GLU B 1 251 ? -21.315 -17.343 -20.722 1.00 13.68 251 GLU B O 1
ATOM 4488 N N . SER B 1 252 ? -19.232 -16.435 -20.588 1.00 10.45 252 SER B N 1
ATOM 4489 C CA . SER B 1 252 ? -19.577 -15.289 -21.399 1.00 11.55 252 SER B CA 1
ATOM 4490 C C . SER B 1 252 ? -18.677 -14.961 -22.508 1.00 11.55 252 SER B C 1
ATOM 4491 O O . SER B 1 252 ? -18.885 -13.978 -23.274 1.00 13.79 252 SER B O 1
ATOM 4494 N N . GLY B 1 253 ? -17.657 -15.792 -22.770 1.00 9.78 253 GLY B N 1
ATOM 4495 C CA . GLY B 1 253 ? -16.719 -15.614 -23.918 1.00 11.18 253 GLY B CA 1
ATOM 4496 C C . GLY B 1 253 ? -15.478 -14.789 -23.566 1.00 10.72 253 GLY B C 1
ATOM 4497 O O . GLY B 1 253 ? -15.459 -14.036 -22.563 1.00 10.45 253 GLY B O 1
ATOM 4498 N N . ILE B 1 254 ? -14.476 -14.928 -24.415 1.00 11.21 254 ILE B N 1
ATOM 4499 C CA . ILE B 1 254 ? -13.300 -14.116 -24.264 1.00 10.10 254 ILE B CA 1
ATOM 4500 C C . ILE B 1 254 ? -13.672 -12.685 -24.383 1.00 10.63 254 ILE B C 1
ATOM 4501 O O . ILE B 1 254 ? -13.074 -11.833 -23.663 1.00 10.17 254 ILE B O 1
ATOM 4506 N N . HIS B 1 255 ? -14.608 -12.309 -25.214 1.00 11.81 255 HIS B N 1
ATOM 4507 C CA . HIS B 1 255 ? -14.899 -10.831 -25.294 1.00 11.73 255 HIS B CA 1
ATOM 4508 C C . HIS B 1 255 ? -15.378 -10.300 -23.980 1.00 11.19 255 HIS B C 1
ATOM 4509 O O . HIS B 1 255 ? -15.034 -9.115 -23.694 1.00 11.88 255 HIS B O 1
ATOM 4516 N N . PHE B 1 256 ? -16.130 -11.035 -23.186 1.00 10.31 256 PHE B N 1
ATOM 4517 C CA . PHE B 1 256 ? -16.600 -10.532 -21.897 1.00 9.59 256 PHE B CA 1
ATOM 4518 C C . PHE B 1 256 ? -15.458 -10.548 -20.895 1.00 10.03 256 PHE B C 1
ATOM 4519 O O . PHE B 1 256 ? -15.278 -9.605 -20.085 1.00 9.88 256 PHE B O 1
ATOM 4527 N N . MET B 1 257 ? -14.633 -11.601 -20.887 1.00 9.07 257 MET B N 1
ATOM 4528 C CA . MET B 1 257 ? -13.525 -11.590 -19.916 1.00 9.04 257 MET B CA 1
ATOM 4529 C C . MET B 1 257 ? -12.638 -10.363 -20.211 1.00 10.12 257 MET B C 1
ATOM 4530 O O . MET B 1 257 ? -12.202 -9.736 -19.293 1.00 9.11 257 MET B O 1
ATOM 4535 N N . ASN B 1 258 ? -12.367 -10.085 -21.488 1.00 10.49 258 ASN B N 1
ATOM 4536 C CA . ASN B 1 258 ? -11.530 -8.900 -21.858 1.00 10.69 258 ASN B CA 1
ATOM 4537 C C . ASN B 1 258 ? -12.206 -7.640 -21.602 1.00 12.26 258 ASN B C 1
ATOM 4538 O O . ASN B 1 258 ? -11.443 -6.684 -21.278 1.00 12.90 258 ASN B O 1
ATOM 4543 N N . TYR B 1 259 ? -13.531 -7.577 -21.509 1.00 10.49 259 TYR B N 1
ATOM 4544 C CA . TYR B 1 259 ? -14.210 -6.364 -21.064 1.00 10.01 259 TYR B CA 1
ATOM 4545 C C . TYR B 1 259 ? -14.108 -6.241 -19.533 1.00 10.16 259 TYR B C 1
ATOM 4546 O O . TYR B 1 259 ? -14.017 -5.083 -19.053 1.00 10.77 259 TYR B O 1
ATOM 4555 N N . SER B 1 260 ? -14.090 -7.308 -18.797 1.00 8.69 260 SER B N 1
ATOM 4556 C CA . SER B 1 260 ? -13.957 -7.194 -17.395 1.00 8.80 260 SER B CA 1
ATOM 4557 C C . SER B 1 260 ? -12.598 -6.803 -16.892 1.00 9.21 260 SER B C 1
ATOM 4558 O O . SER B 1 260 ? -12.502 -5.952 -15.971 1.00 10.55 260 SER B O 1
ATOM 4561 N N . ILE B 1 261 ? -11.545 -7.337 -17.464 1.00 8.05 261 ILE B N 1
ATOM 4562 C CA . ILE B 1 261 ? -10.179 -6.954 -17.076 1.00 8.08 261 ILE B CA 1
ATOM 4563 C C . ILE B 1 261 ? -9.849 -5.520 -17.577 1.00 8.31 261 ILE B C 1
ATOM 4564 O O . ILE B 1 261 ? -10.540 -4.942 -18.398 1.00 9.42 261 ILE B O 1
ATOM 4569 N N . SER B 1 262 ? -8.869 -4.965 -16.914 1.00 8.88 262 SER B N 1
ATOM 4570 C CA . SER B 1 262 ? -8.455 -3.604 -17.279 1.00 8.97 262 SER B CA 1
ATOM 4571 C C . SER B 1 262 ? -7.937 -3.500 -18.728 1.00 9.73 262 SER B C 1
ATOM 4572 O O . SER B 1 262 ? -7.509 -4.454 -19.367 1.00 7.71 262 SER B O 1
ATOM 4575 N N . ASN B 1 263 ? -7.909 -2.269 -19.239 1.00 10.01 263 ASN B N 1
ATOM 4576 C CA . ASN B 1 263 ? -7.238 -2.081 -20.556 1.00 9.46 263 ASN B CA 1
ATOM 4577 C C . ASN B 1 263 ? -5.817 -2.400 -20.470 1.00 10.76 263 ASN B C 1
ATOM 4578 O O . ASN B 1 263 ? -5.252 -2.861 -21.457 1.00 9.25 263 ASN B O 1
ATOM 4583 N N . THR B 1 264 ? -5.158 -2.144 -19.350 1.00 9.75 264 THR B N 1
ATOM 4584 C CA . THR B 1 264 ? -3.747 -2.510 -19.161 1.00 9.23 264 THR B CA 1
ATOM 4585 C C . THR B 1 264 ? -3.557 -3.979 -19.323 1.00 9.81 264 THR B C 1
ATOM 4586 O O . THR B 1 264 ? -2.651 -4.430 -20.061 1.00 9.84 264 THR B O 1
ATOM 4590 N N . ALA B 1 265 ? -4.444 -4.791 -18.743 1.00 8.24 265 ALA B N 1
ATOM 4591 C CA . ALA B 1 265 ? -4.297 -6.272 -18.801 1.00 8.73 265 ALA B CA 1
ATOM 4592 C C . ALA B 1 265 ? -4.613 -6.693 -20.233 1.00 8.84 265 ALA B C 1
ATOM 4593 O O . ALA B 1 265 ? -4.066 -7.652 -20.716 1.00 9.16 265 ALA B O 1
ATOM 4595 N N . GLU B 1 266 ? -5.668 -6.121 -20.861 1.00 8.91 266 GLU B N 1
ATOM 4596 C CA . GLU B 1 266 ? -6.026 -6.592 -22.173 1.00 8.73 266 GLU B CA 1
ATOM 4597 C C . GLU B 1 266 ? -4.971 -6.269 -23.169 1.00 8.66 266 GLU B C 1
ATOM 4598 O O . GLU B 1 266 ? -4.619 -7.124 -24.005 1.00 8.95 266 GLU B O 1
ATOM 4604 N N . TYR B 1 267 ? -4.391 -5.075 -23.136 1.00 8.30 267 TYR B N 1
ATOM 4605 C CA . TYR B 1 267 ? -3.213 -4.849 -24.011 1.00 8.91 267 TYR B CA 1
ATOM 4606 C C . TYR B 1 267 ? -2.120 -5.844 -23.751 1.00 9.34 267 TYR B C 1
ATOM 4607 O O . TYR B 1 267 ? -1.496 -6.368 -24.645 1.00 10.13 267 TYR B O 1
ATOM 4616 N N . GLY B 1 268 ? -1.831 -6.077 -22.459 1.00 9.86 268 GLY B N 1
ATOM 4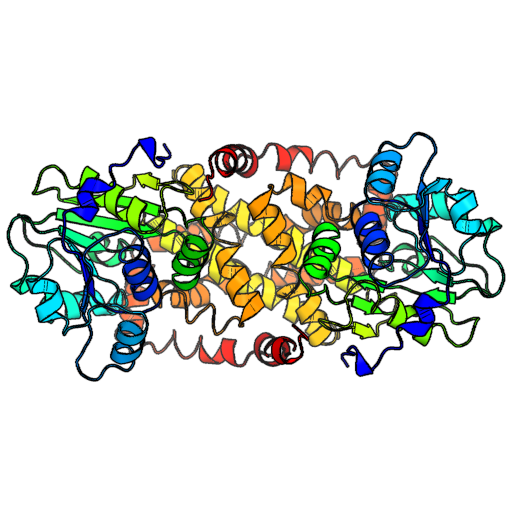617 C CA . GLY B 1 268 ? -0.798 -7.081 -22.031 1.00 10.23 268 GLY B CA 1
ATOM 4618 C C . GLY B 1 268 ? -1.154 -8.436 -22.600 1.00 9.14 268 GLY B C 1
ATOM 4619 O O . GLY B 1 268 ? -0.187 -9.105 -23.116 1.00 10.65 268 GLY B O 1
ATOM 4620 N N . GLU B 1 269 ? -2.395 -8.857 -22.576 1.00 8.51 269 GLU B N 1
ATOM 4621 C CA . GLU B 1 269 ? -2.740 -10.151 -23.144 1.00 10.01 269 GLU B CA 1
ATOM 4622 C C . GLU B 1 269 ? -2.370 -10.256 -24.588 1.00 10.38 269 GLU B C 1
ATOM 4623 O O . GLU B 1 269 ? -1.768 -11.249 -25.037 1.00 10.80 269 GLU B O 1
ATOM 4629 N N . TYR B 1 270 ? -2.711 -9.263 -25.372 1.00 10.00 270 TYR B N 1
ATOM 4630 C CA . TYR B 1 270 ? -2.541 -9.407 -26.796 1.00 9.89 270 TYR B CA 1
ATOM 4631 C C . TYR B 1 270 ? -1.042 -9.307 -27.148 1.00 11.17 270 TYR B C 1
ATOM 4632 O O . TYR B 1 270 ? -0.623 -9.937 -28.126 1.00 13.66 270 TYR B O 1
ATOM 4641 N N . TYR B 1 271 ? -0.246 -8.566 -26.393 1.00 10.93 271 TYR B N 1
ATOM 4642 C CA . TYR B 1 271 ? 1.206 -8.451 -26.648 1.00 10.72 271 TYR B CA 1
ATOM 4643 C C . TYR B 1 271 ? 1.903 -9.681 -26.169 1.00 13.35 271 TYR B C 1
ATOM 4644 O O . TYR B 1 271 ? 2.858 -10.094 -26.868 1.00 13.77 271 TYR B O 1
ATOM 4653 N N . ALA B 1 272 ? 1.566 -10.305 -25.060 1.00 10.45 272 ALA B N 1
ATOM 4654 C CA . ALA B 1 272 ? 2.402 -11.316 -24.488 1.00 10.63 272 ALA B CA 1
ATOM 4655 C C . ALA B 1 272 ? 1.990 -12.664 -24.941 1.00 11.66 272 ALA B C 1
ATOM 4656 O O . ALA B 1 272 ? 2.837 -13.586 -24.916 1.00 12.98 272 ALA B O 1
ATOM 4658 N N . GLY B 1 273 ? 0.715 -12.919 -25.211 1.00 10.92 273 GLY B N 1
ATOM 4659 C CA . GLY B 1 273 ? 0.254 -14.298 -25.509 1.00 11.64 273 GLY B CA 1
ATOM 4660 C C . GLY B 1 273 ? 1.143 -14.993 -26.542 1.00 12.15 273 GLY B C 1
ATOM 4661 O O . GLY B 1 273 ? 1.533 -16.165 -26.294 1.00 14.33 273 GLY B O 1
ATOM 4662 N N . PRO B 1 274 ? 1.345 -14.436 -27.715 1.00 13.16 274 PRO B N 1
ATOM 4663 C CA . PRO B 1 274 ? 2.141 -15.110 -28.771 1.00 14.01 274 PRO B CA 1
ATOM 4664 C C . PRO B 1 274 ? 3.581 -15.256 -28.439 1.00 14.41 274 PRO B C 1
ATOM 4665 O O . PRO B 1 274 ? 4.280 -16.025 -29.143 1.00 16.64 274 PRO B O 1
ATOM 4669 N N . LYS B 1 275 ? 4.089 -14.582 -27.424 1.00 13.46 275 LYS B N 1
ATOM 4670 C CA . LYS B 1 275 ? 5.524 -14.726 -27.024 1.00 12.43 275 LYS B CA 1
ATOM 4671 C C . LYS B 1 275 ? 5.609 -15.983 -26.097 1.00 12.34 275 LYS B C 1
ATOM 4672 O O . LYS B 1 275 ? 6.560 -16.780 -26.236 1.00 12.90 275 LYS B O 1
ATOM 4678 N N . VAL B 1 276 ? 4.626 -16.219 -25.177 1.00 10.41 276 VAL B N 1
ATOM 4679 C CA . VAL B 1 276 ? 4.706 -17.363 -24.290 1.00 11.63 276 VAL B CA 1
ATOM 4680 C C . VAL B 1 276 ? 4.219 -18.628 -25.027 1.00 11.42 276 VAL B C 1
ATOM 4681 O O . VAL B 1 276 ? 4.871 -19.696 -24.887 1.00 11.86 276 VAL B O 1
ATOM 4685 N N . ILE B 1 277 ? 3.105 -18.567 -25.762 1.00 11.30 277 ILE B N 1
ATOM 4686 C CA . ILE B 1 277 ? 2.641 -19.680 -26.649 1.00 12.14 277 ILE B CA 1
ATOM 4687 C C . ILE B 1 277 ? 3.096 -19.341 -28.011 1.00 12.96 277 ILE B C 1
ATOM 4688 O O . ILE B 1 277 ? 2.368 -18.644 -28.759 1.00 14.00 277 ILE B O 1
ATOM 4693 N N . ASN B 1 278 ? 4.322 -19.783 -28.292 1.00 12.89 278 ASN B N 1
ATOM 4694 C CA . ASN B 1 278 ? 5.085 -19.292 -29.448 1.00 13.90 278 ASN B CA 1
ATOM 4695 C C . ASN B 1 278 ? 5.046 -20.305 -30.601 1.00 14.73 278 ASN B C 1
ATOM 4696 O O . ASN B 1 278 ? 4.353 -21.274 -30.597 1.00 13.62 278 ASN B O 1
ATOM 4701 N N A GLU B 1 279 ? 5.948 -20.051 -31.567 0.61 14.01 279 GLU B N 1
ATOM 4702 N N B GLU B 1 279 ? 5.580 -19.962 -31.791 0.39 13.33 279 GLU B N 1
ATOM 4703 C CA A GLU B 1 279 ? 5.869 -20.855 -32.751 0.61 16.13 279 GLU B CA 1
ATOM 4704 C CA B GLU B 1 279 ? 5.660 -20.990 -32.864 0.39 15.50 279 GLU B CA 1
ATOM 4705 C C A GLU B 1 279 ? 6.317 -22.257 -32.468 0.61 13.32 279 GLU B C 1
ATOM 4706 C C B GLU B 1 279 ? 6.342 -22.349 -32.436 0.39 13.54 279 GLU B C 1
ATOM 4707 O O A GLU B 1 279 ? 5.658 -23.227 -33.064 0.61 12.31 279 GLU B O 1
ATOM 4708 O O B GLU B 1 279 ? 5.967 -23.421 -32.878 0.39 12.72 279 GLU B O 1
ATOM 4719 N N . GLN B 1 280 ? 7.287 -22.355 -31.549 1.00 14.21 280 GLN B N 1
ATOM 4720 C CA . GLN B 1 280 ? 7.710 -23.661 -31.040 1.00 14.05 280 GLN B CA 1
ATOM 4721 C C . GLN B 1 280 ? 6.586 -24.364 -30.275 1.00 14.24 280 GLN B C 1
ATOM 4722 O O . GLN B 1 280 ? 6.458 -25.620 -30.380 1.00 14.82 280 GLN B O 1
ATOM 4728 N N . SER B 1 281 ? 5.835 -23.647 -29.475 1.00 13.47 281 SER B N 1
ATOM 4729 C CA . SER B 1 281 ? 4.705 -24.274 -28.777 1.00 12.71 281 SER B CA 1
ATOM 4730 C C . SER B 1 281 ? 3.708 -24.848 -29.773 1.00 13.12 281 SER B C 1
ATOM 4731 O O . SER B 1 281 ? 3.161 -25.944 -29.602 1.00 11.95 281 SER B O 1
ATOM 4734 N N . ARG B 1 282 ? 3.397 -24.124 -30.859 1.00 11.37 282 ARG B N 1
ATOM 4735 C CA . ARG B 1 282 ? 2.510 -24.568 -31.875 1.00 11.79 282 ARG B CA 1
ATOM 4736 C C . ARG B 1 282 ? 3.067 -25.766 -32.620 1.00 11.97 282 ARG B C 1
ATOM 4737 O O . ARG B 1 282 ? 2.280 -26.688 -32.957 1.00 12.08 282 ARG B O 1
ATOM 4745 N N . GLU B 1 283 ? 4.376 -25.746 -32.927 1.00 13.09 283 GLU B N 1
ATOM 4746 C CA A GLU B 1 283 ? 4.939 -26.939 -33.569 0.53 13.83 283 GLU B CA 1
ATOM 4747 C CA B GLU B 1 283 ? 5.043 -26.916 -33.525 0.47 14.32 283 GLU B CA 1
ATOM 4748 C C . GLU B 1 283 ? 4.896 -28.141 -32.593 1.00 11.81 283 GLU B C 1
ATOM 4749 O O . GLU B 1 283 ? 4.584 -29.272 -33.052 1.00 13.06 283 GLU B O 1
ATOM 4760 N N . ALA B 1 284 ? 5.077 -27.899 -31.282 1.00 12.30 284 ALA B N 1
ATOM 4761 C CA . ALA B 1 284 ? 4.956 -29.016 -30.305 1.00 10.75 284 ALA B CA 1
ATOM 4762 C C . ALA B 1 284 ? 3.568 -29.521 -30.286 1.00 13.03 284 ALA B C 1
ATOM 4763 O O . ALA B 1 284 ? 3.360 -30.766 -30.175 1.00 11.85 284 ALA B O 1
ATOM 4765 N N . MET B 1 285 ? 2.570 -28.706 -30.436 1.00 11.38 285 MET B N 1
ATOM 4766 C CA . MET B 1 285 ? 1.168 -29.212 -30.516 1.00 10.57 285 MET B CA 1
ATOM 4767 C C . MET B 1 285 ? 0.965 -30.082 -31.687 1.00 11.67 285 MET B C 1
ATOM 4768 O O . MET B 1 285 ? 0.262 -31.126 -31.602 1.00 11.23 285 MET B O 1
ATOM 4773 N N . LYS B 1 286 ? 1.536 -29.723 -32.848 1.00 13.06 286 LYS B N 1
ATOM 4774 C CA . LYS B 1 286 ? 1.337 -30.530 -34.046 1.00 13.16 286 LYS B CA 1
ATOM 4775 C C . LYS B 1 286 ? 2.121 -31.896 -33.825 1.00 11.46 286 LYS B C 1
ATOM 4776 O O . LYS B 1 286 ? 1.544 -32.910 -34.238 1.00 12.69 286 LYS B O 1
ATOM 4782 N N . GLU B 1 287 ? 3.256 -31.891 -33.144 1.00 10.18 287 GLU B N 1
ATOM 4783 C CA . GLU B 1 287 ? 3.933 -33.152 -32.867 1.00 12.52 287 GLU B CA 1
ATOM 4784 C C . GLU B 1 287 ? 3.141 -34.018 -31.910 1.00 12.30 287 GLU B C 1
ATOM 4785 O O . GLU B 1 287 ? 3.110 -35.275 -32.074 1.00 12.37 287 GLU B O 1
ATOM 4791 N N . ILE B 1 288 ? 2.530 -33.384 -30.893 1.00 10.78 288 ILE B N 1
ATOM 4792 C CA . ILE B 1 288 ? 1.681 -34.121 -29.938 1.00 10.21 288 ILE B CA 1
ATOM 4793 C C . ILE B 1 288 ? 0.569 -34.806 -30.714 1.00 9.98 288 ILE B C 1
ATOM 4794 O O . ILE B 1 288 ? 0.288 -36.029 -30.515 1.00 10.14 288 ILE B O 1
ATOM 4799 N N . LEU B 1 289 ? -0.087 -34.093 -31.636 1.00 10.34 289 LEU B N 1
ATOM 4800 C CA . LEU B 1 289 ? -1.152 -34.683 -32.398 1.00 10.18 289 LEU B CA 1
ATOM 4801 C C . LEU B 1 289 ? -0.634 -35.793 -33.301 1.00 10.59 289 LEU B C 1
ATOM 4802 O O . LEU B 1 289 ? -1.270 -36.833 -33.419 1.00 11.91 289 LEU B O 1
ATOM 4807 N N . LYS B 1 290 ? 0.564 -35.628 -33.903 1.00 11.66 290 LYS B N 1
ATOM 4808 C CA . LYS B 1 290 ? 1.058 -36.660 -34.811 1.00 13.14 290 LYS B CA 1
ATOM 4809 C C . LYS B 1 290 ? 1.347 -37.958 -34.033 1.00 11.55 290 LYS B C 1
ATOM 4810 O O . LYS B 1 290 ? 1.011 -39.034 -34.500 1.00 13.53 290 LYS B O 1
ATOM 4816 N N . ARG B 1 291 ? 1.860 -37.864 -32.784 1.00 11.61 291 ARG B N 1
ATOM 4817 C CA . ARG B 1 291 ? 2.140 -39.077 -32.022 1.00 11.64 291 ARG B CA 1
ATOM 4818 C C . ARG B 1 291 ? 0.863 -39.690 -31.478 1.00 11.81 291 ARG B C 1
ATOM 4819 O O . ARG B 1 291 ? 0.775 -40.913 -31.265 1.00 12.41 291 ARG B O 1
ATOM 4827 N N . ILE B 1 292 ? -0.188 -38.939 -31.315 1.00 11.26 292 ILE B N 1
ATOM 4828 C CA . ILE B 1 292 ? -1.450 -39.503 -31.032 1.00 11.15 292 ILE B CA 1
ATOM 4829 C C . ILE B 1 292 ? -2.007 -40.266 -32.262 1.00 13.66 292 ILE B C 1
ATOM 4830 O O . ILE B 1 292 ? -2.420 -41.433 -32.173 1.00 14.93 292 ILE B O 1
ATOM 4835 N N . GLN B 1 293 ? -2.029 -39.606 -33.400 1.00 13.85 293 GLN B N 1
ATOM 4836 C CA . GLN B 1 293 ? -2.645 -40.215 -34.592 1.00 14.92 293 GLN B CA 1
ATOM 4837 C C . GLN B 1 293 ? -1.795 -41.440 -34.985 1.00 16.42 293 GLN B C 1
ATOM 4838 O O . GLN B 1 293 ? -2.437 -42.406 -35.520 1.00 20.72 293 GLN B O 1
ATOM 4844 N N . ASP B 1 294 ? -0.500 -41.471 -34.818 1.00 15.22 294 ASP B N 1
ATOM 4845 C CA . ASP B 1 294 ? 0.285 -42.645 -35.336 1.00 16.60 294 ASP B CA 1
ATOM 4846 C C . ASP B 1 294 ? 0.365 -43.794 -34.299 1.00 17.20 294 ASP B C 1
ATOM 4847 O O . ASP B 1 294 ? 0.971 -44.823 -34.652 1.00 19.60 294 ASP B O 1
ATOM 4852 N N . GLY B 1 295 ? -0.276 -43.622 -33.104 1.00 14.15 295 GLY B N 1
ATOM 4853 C CA . GLY B 1 295 ? -0.262 -44.687 -32.046 1.00 14.87 295 GLY B CA 1
ATOM 4854 C C . GLY B 1 295 ? 0.990 -44.723 -31.210 1.00 13.11 295 GLY B C 1
ATOM 4855 O O . GLY B 1 295 ? 1.055 -45.580 -30.289 1.00 14.46 295 GLY B O 1
ATOM 4856 N N . SER B 1 296 ? 1.966 -43.870 -31.431 1.00 13.58 296 SER B N 1
ATOM 4857 C CA . SER B 1 296 ? 3.158 -43.937 -30.663 1.00 12.83 296 SER B CA 1
ATOM 4858 C C . SER B 1 296 ? 2.977 -43.481 -29.205 1.00 11.42 296 SER B C 1
ATOM 4859 O O . SER B 1 296 ? 3.615 -43.993 -28.284 1.00 11.26 296 SER B O 1
ATOM 4862 N N . PHE B 1 297 ? 2.133 -42.427 -28.998 1.00 10.03 297 PHE B N 1
ATOM 4863 C CA . PHE B 1 297 ? 1.910 -42.052 -27.613 1.00 11.11 297 PHE B CA 1
ATOM 4864 C C . PHE B 1 297 ? 1.162 -43.239 -26.907 1.00 10.41 297 PHE B C 1
ATOM 4865 O O . PHE B 1 297 ? 1.547 -43.529 -25.773 1.00 10.40 297 PHE B O 1
ATOM 4873 N N . ALA B 1 298 ? 0.181 -43.867 -27.514 1.00 10.31 298 ALA B N 1
ATOM 4874 C CA . ALA B 1 298 ? -0.568 -44.962 -26.857 1.00 11.30 298 ALA B CA 1
ATOM 4875 C C . ALA B 1 298 ? 0.445 -46.075 -26.446 1.00 10.99 298 ALA B C 1
ATOM 4876 O O . ALA B 1 298 ? 0.378 -46.551 -25.328 1.00 11.82 298 ALA B O 1
ATOM 4878 N N . GLN B 1 299 ? 1.398 -46.387 -27.299 1.00 11.51 299 GLN B N 1
ATOM 4879 C CA . GLN B 1 299 ? 2.327 -47.442 -26.955 1.00 11.38 299 GLN B CA 1
ATOM 4880 C C . GLN B 1 299 ? 3.257 -47.012 -25.879 1.00 10.63 299 GLN B C 1
ATOM 4881 O O . GLN B 1 299 ? 3.622 -47.815 -25.039 1.00 11.15 299 GLN B O 1
ATOM 4887 N N . GLU B 1 300 ? 3.727 -45.772 -25.872 1.00 8.99 300 GLU B N 1
ATOM 4888 C CA . GLU B 1 300 ? 4.537 -45.257 -24.811 1.00 11.10 300 GLU B CA 1
ATOM 4889 C C . GLU B 1 300 ? 3.808 -45.368 -23.428 1.00 10.32 300 GLU B C 1
ATOM 4890 O O . GLU B 1 300 ? 4.391 -45.788 -22.420 1.00 10.63 300 GLU B O 1
ATOM 4896 N N . PHE B 1 301 ? 2.551 -44.938 -23.397 1.00 10.16 301 PHE B N 1
ATOM 4897 C CA . PHE B 1 301 ? 1.771 -44.993 -22.188 1.00 9.85 301 PHE B CA 1
ATOM 4898 C C . PHE B 1 301 ? 1.611 -46.475 -21.749 1.00 8.95 301 PHE B C 1
ATOM 4899 O O . PHE B 1 301 ? 1.844 -46.756 -20.564 1.00 10.09 301 PHE B O 1
ATOM 4907 N N . VAL B 1 302 ? 1.195 -47.360 -22.642 1.00 9.63 302 VAL B N 1
ATOM 4908 C CA . VAL B 1 302 ? 1.002 -48.762 -22.211 1.00 10.34 302 VAL B CA 1
ATOM 4909 C C . VAL B 1 302 ? 2.370 -49.363 -21.823 1.00 10.62 302 VAL B C 1
ATOM 4910 O O . VAL B 1 302 ? 2.388 -50.120 -20.829 1.00 10.77 302 VAL B O 1
ATOM 4914 N N . ASP B 1 303 ? 3.493 -49.004 -22.462 1.00 11.08 303 ASP B N 1
ATOM 4915 C CA . ASP B 1 303 ? 4.744 -49.518 -21.967 1.00 11.28 303 ASP B CA 1
ATOM 4916 C C . ASP B 1 303 ? 5.046 -49.048 -20.582 1.00 10.62 303 ASP B C 1
ATOM 4917 O O . ASP B 1 303 ? 5.544 -49.827 -19.763 1.00 12.36 303 ASP B O 1
ATOM 4922 N N . ASP B 1 304 ? 4.749 -47.763 -20.197 1.00 10.87 304 ASP B N 1
ATOM 4923 C CA . ASP B 1 304 ? 4.972 -47.363 -18.856 1.00 10.49 304 ASP B CA 1
ATOM 4924 C C . ASP B 1 304 ? 4.096 -48.138 -17.863 1.00 12.00 304 ASP B C 1
ATOM 4925 O O . ASP B 1 304 ? 4.471 -48.492 -16.758 1.00 10.98 304 ASP B O 1
ATOM 4930 N N . CYS B 1 305 ? 2.834 -48.338 -18.253 1.00 11.03 305 CYS B N 1
ATOM 4931 C CA . CYS B 1 305 ? 1.943 -49.151 -17.422 1.00 10.52 305 CYS B CA 1
ATOM 4932 C C . CYS B 1 305 ? 2.428 -50.561 -17.237 1.00 10.93 305 CYS B C 1
ATOM 4933 O O . CYS B 1 305 ? 2.274 -51.037 -16.123 1.00 15.24 305 CYS B O 1
ATOM 4936 N N . ASN B 1 306 ? 3.096 -51.134 -18.190 1.00 11.58 306 ASN B N 1
ATOM 4937 C CA . ASN B 1 306 ? 3.608 -52.497 -18.070 1.00 11.69 306 ASN B CA 1
ATOM 4938 C C . ASN B 1 306 ? 4.967 -52.422 -17.373 1.00 14.42 306 ASN B C 1
ATOM 4939 O O . ASN B 1 306 ? 5.534 -53.525 -17.162 1.00 18.66 306 ASN B O 1
ATOM 4944 N N . ASN B 1 307 ? 5.491 -51.292 -16.976 1.00 12.47 307 ASN B N 1
ATOM 4945 C CA . ASN B 1 307 ? 6.637 -51.155 -16.134 1.00 11.68 307 ASN B CA 1
ATOM 4946 C C . ASN B 1 307 ? 6.281 -50.514 -14.807 1.00 11.91 307 ASN B C 1
ATOM 4947 O O . ASN B 1 307 ? 6.979 -49.619 -14.311 1.00 11.89 307 ASN B O 1
ATOM 4952 N N . GLY B 1 308 ? 5.163 -50.906 -14.226 1.00 12.43 308 GLY B N 1
ATOM 4953 C CA . GLY B 1 308 ? 4.825 -50.477 -12.927 1.00 12.11 308 GLY B CA 1
ATOM 4954 C C . GLY B 1 308 ? 4.505 -48.975 -12.789 1.00 10.33 308 GLY B C 1
ATOM 4955 O O . GLY B 1 308 ? 4.711 -48.425 -11.735 1.00 11.52 308 GLY B O 1
ATOM 4956 N N . HIS B 1 309 ? 4.036 -48.403 -13.887 1.00 9.19 309 HIS B N 1
ATOM 4957 C CA . HIS B 1 309 ? 3.827 -46.936 -13.889 1.00 10.78 309 HIS B CA 1
ATOM 4958 C C . HIS B 1 309 ? 5.047 -46.145 -13.413 1.00 9.65 309 HIS B C 1
ATOM 4959 O O . HIS B 1 309 ? 4.886 -45.070 -12.765 1.00 10.26 309 HIS B O 1
ATOM 4966 N N . LYS B 1 310 ? 6.266 -46.605 -13.803 1.00 10.56 310 LYS B N 1
ATOM 4967 C CA . LYS B 1 310 ? 7.385 -46.067 -13.190 1.00 12.26 310 LYS B CA 1
ATOM 4968 C C . LYS B 1 310 ? 7.529 -44.525 -13.489 1.00 10.17 310 LYS B C 1
ATOM 4969 O O . LYS B 1 310 ? 7.713 -43.721 -12.566 1.00 9.98 310 LYS B O 1
ATOM 4975 N N . ARG B 1 311 ? 7.363 -44.131 -14.749 1.00 10.09 311 ARG B N 1
ATOM 4976 C CA . ARG B 1 311 ? 7.490 -42.700 -15.150 1.00 11.28 311 ARG B CA 1
ATOM 4977 C C . ARG B 1 311 ? 6.323 -41.850 -14.620 1.00 11.19 311 ARG B C 1
ATOM 4978 O O . ARG B 1 311 ? 6.511 -40.742 -14.112 1.00 10.93 311 ARG B O 1
ATOM 4986 N N . LEU B 1 312 ? 5.115 -42.388 -14.715 1.00 10.11 312 LEU B N 1
ATOM 4987 C CA . LEU B 1 312 ? 3.963 -41.644 -14.207 1.00 9.70 312 LEU B CA 1
ATOM 4988 C C . LEU B 1 312 ? 4.190 -41.321 -12.738 1.00 9.31 312 LEU B C 1
ATOM 4989 O O . LEU B 1 312 ? 3.887 -40.188 -12.293 1.00 10.79 312 LEU B O 1
ATOM 4994 N N . LEU B 1 313 ? 4.596 -42.287 -11.922 1.00 9.51 313 LEU B N 1
ATOM 4995 C CA . LEU B 1 313 ? 4.676 -42.042 -10.482 1.00 9.79 313 LEU B CA 1
ATOM 4996 C C . LEU B 1 313 ? 5.908 -41.222 -10.095 1.00 9.64 313 LEU B C 1
ATOM 4997 O O . LEU B 1 313 ? 5.769 -40.398 -9.162 1.00 11.57 313 LEU B O 1
ATOM 5002 N N A GLU B 1 314 ? 7.012 -41.319 -10.845 0.65 7.41 314 GLU B N 1
ATOM 5003 N N C GLU B 1 314 ? 7.023 -41.344 -10.816 0.11 8.56 314 GLU B N 1
ATOM 5004 C CA A GLU B 1 314 ? 8.095 -40.394 -10.499 0.65 9.77 314 GLU B CA 1
ATOM 5005 C CA B GLU B 1 314 ? 7.947 -40.845 -11.495 0.24 12.14 314 GLU B CA 1
ATOM 5006 C CA C GLU B 1 314 ? 8.180 -40.474 -10.565 0.11 8.43 314 GLU B CA 1
ATOM 5007 C C A GLU B 1 314 ? 7.634 -38.959 -10.845 0.65 7.96 314 GLU B C 1
ATOM 5008 C C C GLU B 1 314 ? 7.762 -38.990 -10.684 0.11 8.02 314 GLU B C 1
ATOM 5009 O O A GLU B 1 314 ? 7.982 -38.028 -10.085 0.65 8.77 314 GLU B O 1
ATOM 5010 O O C GLU B 1 314 ? 7.660 -38.252 -9.680 0.11 7.73 314 GLU B O 1
ATOM 5026 N N A GLN B 1 315 ? 6.895 -38.764 -11.965 0.65 8.95 315 GLN B N 1
ATOM 5027 N N B GLN B 1 315 ? 7.032 -38.672 -11.668 0.24 8.76 315 GLN B N 1
ATOM 5028 C CA A GLN B 1 315 ? 6.492 -37.409 -12.301 0.65 8.59 315 GLN B CA 1
ATOM 5029 C CA B GLN B 1 315 ? 6.601 -37.323 -12.019 0.24 8.42 315 GLN B CA 1
ATOM 5030 C C A GLN B 1 315 ? 5.383 -36.955 -11.311 0.65 8.76 315 GLN B C 1
ATOM 5031 C C B GLN B 1 315 ? 5.392 -36.906 -11.166 0.24 9.12 315 GLN B C 1
ATOM 5032 O O A GLN B 1 315 ? 5.350 -35.698 -10.963 0.65 9.93 315 GLN B O 1
ATOM 5033 O O B GLN B 1 315 ? 5.259 -35.705 -10.811 0.24 9.38 315 GLN B O 1
ATOM 5044 N N . ARG B 1 316 ? 4.501 -37.826 -10.803 1.00 9.43 316 ARG B N 1
ATOM 5045 C CA . ARG B 1 316 ? 3.514 -37.483 -9.826 1.00 11.10 316 ARG B CA 1
ATOM 5046 C C . ARG B 1 316 ? 4.171 -37.031 -8.501 1.00 11.75 316 ARG B C 1
ATOM 5047 O O . ARG B 1 316 ? 3.760 -36.019 -7.927 1.00 11.95 316 ARG B O 1
ATOM 5055 N N . GLU B 1 317 ? 5.199 -37.809 -8.054 1.00 11.51 317 GLU B N 1
ATOM 5056 C CA . GLU B 1 317 ? 5.885 -37.380 -6.865 1.00 11.25 317 GLU B CA 1
ATOM 5057 C C . GLU B 1 317 ? 6.497 -35.969 -7.062 1.00 12.63 317 GLU B C 1
ATOM 5058 O O . GLU B 1 317 ? 6.389 -35.145 -6.087 1.00 13.42 317 GLU B O 1
ATOM 5064 N N . ALA B 1 318 ? 7.134 -35.721 -8.186 1.00 11.36 318 ALA B N 1
ATOM 5065 C CA . ALA B 1 318 ? 7.768 -34.399 -8.386 1.00 11.73 318 ALA B CA 1
ATOM 5066 C C . ALA B 1 318 ? 6.761 -33.260 -8.376 1.00 13.35 318 ALA B C 1
ATOM 5067 O O . ALA B 1 318 ? 6.987 -32.263 -7.656 1.00 15.89 318 ALA B O 1
ATOM 5069 N N . ILE B 1 319 ? 5.591 -33.418 -8.964 1.00 11.61 319 ILE B N 1
ATOM 5070 C CA . ILE B 1 319 ? 4.684 -32.256 -8.884 1.00 11.37 319 ILE B CA 1
ATOM 5071 C C . ILE B 1 319 ? 4.002 -32.172 -7.572 1.00 11.99 319 ILE B C 1
ATOM 5072 O O . ILE B 1 319 ? 3.770 -31.056 -7.064 1.00 12.96 319 ILE B O 1
ATOM 5077 N N . ASN B 1 320 ? 3.761 -33.263 -6.889 1.00 11.35 320 ASN B N 1
ATOM 5078 C CA . ASN B 1 320 ? 3.024 -33.210 -5.597 1.00 12.75 320 ASN B CA 1
ATOM 5079 C C . ASN B 1 320 ? 3.887 -32.544 -4.551 1.00 13.42 320 ASN B C 1
ATOM 5080 O O . ASN B 1 320 ? 3.318 -32.054 -3.554 1.00 15.19 320 ASN B O 1
ATOM 5085 N N . THR B 1 321 ? 5.183 -32.570 -4.724 1.00 13.25 321 THR B N 1
ATOM 5086 C CA . THR B 1 321 ? 6.098 -31.934 -3.749 1.00 14.77 321 THR B CA 1
ATOM 5087 C C . THR B 1 321 ? 6.719 -30.638 -4.274 1.00 16.12 321 THR B C 1
ATOM 5088 O O . THR B 1 321 ? 7.575 -30.001 -3.603 1.00 17.36 321 THR B O 1
ATOM 5092 N N . HIS B 1 322 ? 6.202 -30.136 -5.362 1.00 12.30 322 HIS B N 1
ATOM 5093 C CA . HIS B 1 322 ? 6.648 -28.798 -5.888 1.00 13.16 322 HIS B CA 1
ATOM 5094 C C . HIS B 1 322 ? 6.193 -27.676 -4.929 1.00 12.75 322 HIS B C 1
ATOM 5095 O O . HIS B 1 322 ? 5.096 -27.811 -4.333 1.00 12.79 322 HIS B O 1
ATOM 5102 N N . PRO B 1 323 ? 7.009 -26.614 -4.764 1.00 14.58 323 PRO B N 1
ATOM 5103 C CA . PRO B 1 323 ? 6.564 -25.521 -3.965 1.00 16.34 323 PRO B CA 1
ATOM 5104 C C . PRO B 1 323 ? 5.166 -24.898 -4.312 1.00 15.73 323 PRO B C 1
ATOM 5105 O O . PRO B 1 323 ? 4.502 -24.425 -3.413 1.00 14.94 323 PRO B O 1
ATOM 5109 N N . ILE B 1 324 ? 4.693 -25.022 -5.517 1.00 12.20 324 ILE B N 1
ATOM 5110 C CA . ILE B 1 324 ? 3.368 -24.516 -5.817 1.00 12.62 324 ILE B CA 1
ATOM 5111 C C . ILE B 1 324 ? 2.313 -25.306 -5.071 1.00 13.95 324 ILE B C 1
ATOM 5112 O O . ILE B 1 324 ? 1.220 -24.795 -4.643 1.00 13.61 324 ILE B O 1
ATOM 5117 N N . GLU B 1 325 ? 2.572 -26.624 -4.867 1.00 12.79 325 GLU B N 1
ATOM 5118 C CA . GLU B 1 325 ? 1.627 -27.424 -4.174 1.00 13.05 325 GLU B CA 1
ATOM 5119 C C . GLU B 1 325 ? 1.725 -27.270 -2.670 1.00 13.24 325 GLU B C 1
ATOM 5120 O O . GLU B 1 325 ? 0.692 -27.275 -2.029 1.00 14.15 325 GLU B O 1
ATOM 5126 N N . THR B 1 326 ? 2.921 -27.130 -2.128 1.00 13.27 326 THR B N 1
ATOM 5127 C CA . THR B 1 326 ? 3.047 -26.967 -0.674 1.00 15.42 326 THR B CA 1
ATOM 5128 C C . THR B 1 326 ? 2.502 -25.607 -0.297 1.00 13.89 326 THR B C 1
ATOM 5129 O O . THR B 1 326 ? 1.744 -25.504 0.702 1.00 15.01 326 THR B O 1
ATOM 5133 N N . THR B 1 327 ? 2.786 -24.590 -1.115 1.00 13.35 327 THR B N 1
ATOM 5134 C CA . THR B 1 327 ? 2.233 -23.250 -0.813 1.00 13.66 327 THR B CA 1
ATOM 5135 C C . THR B 1 327 ? 0.770 -23.220 -0.952 1.00 12.40 327 THR B C 1
ATOM 5136 O O . THR B 1 327 ? 0.004 -22.739 -0.018 1.00 13.24 327 THR B O 1
ATOM 5140 N N . GLY B 1 328 ? 0.237 -23.833 -2.014 1.00 9.86 328 GLY B N 1
ATOM 5141 C CA . GLY B 1 328 ? -1.233 -23.875 -2.149 1.00 11.56 328 GLY B CA 1
ATOM 5142 C C . GLY B 1 328 ? -1.944 -24.607 -1.095 1.00 12.11 328 GLY B C 1
ATOM 5143 O O . GLY B 1 328 ? -2.985 -24.153 -0.668 1.00 12.64 328 GLY B O 1
ATOM 5144 N N . ALA B 1 329 ? -1.389 -25.769 -0.655 1.00 12.25 329 ALA B N 1
ATOM 5145 C CA . ALA B 1 329 ? -2.170 -26.500 0.382 1.00 13.30 329 ALA B CA 1
ATOM 5146 C C . ALA B 1 329 ? -2.255 -25.578 1.632 1.00 11.88 329 ALA B C 1
ATOM 5147 O O . ALA B 1 329 ? -3.335 -25.554 2.316 1.00 11.76 329 ALA B O 1
ATOM 5149 N N . GLN B 1 330 ? -1.153 -24.901 1.998 1.00 11.33 330 GLN B N 1
ATOM 5150 C CA B GLN B 1 330 ? -1.253 -24.131 3.221 0.64 13.27 330 GLN B CA 1
ATOM 5151 C CA C GLN B 1 330 ? -1.142 -24.027 3.202 0.36 13.40 330 GLN B CA 1
ATOM 5152 C C . GLN B 1 330 ? -2.199 -22.926 3.042 1.00 12.69 330 GLN B C 1
ATOM 5153 O O . GLN B 1 330 ? -3.065 -22.660 3.874 1.00 14.48 330 GLN B O 1
ATOM 5164 N N . ILE B 1 331 ? -2.129 -22.195 1.893 1.00 11.74 331 ILE B N 1
ATOM 5165 C CA . ILE B 1 331 ? -3.093 -21.132 1.631 1.00 11.01 331 ILE B CA 1
ATOM 5166 C C . ILE B 1 331 ? -4.506 -21.555 1.660 1.00 12.31 331 ILE B C 1
ATOM 5167 O O . ILE B 1 331 ? -5.373 -20.939 2.294 1.00 13.54 331 ILE B O 1
ATOM 5172 N N . ARG B 1 332 ? -4.849 -22.690 0.978 1.00 11.06 332 ARG B N 1
ATOM 5173 C CA . ARG B 1 332 ? -6.244 -23.045 0.887 1.00 11.89 332 ARG B CA 1
ATOM 5174 C C . ARG B 1 332 ? -6.769 -23.444 2.255 1.00 12.62 332 ARG B C 1
ATOM 5175 O O . ARG B 1 332 ? -7.977 -23.301 2.533 1.00 13.82 332 ARG B O 1
ATOM 5183 N N . SER B 1 333 ? -5.867 -23.990 3.093 1.00 12.56 333 SER B N 1
ATOM 5184 C CA . SER B 1 333 ? -6.405 -24.432 4.461 1.00 13.59 333 SER B CA 1
ATOM 5185 C C . SER B 1 333 ? -6.856 -23.260 5.305 1.00 13.97 333 SER B C 1
ATOM 5186 O O . SER B 1 333 ? -7.528 -23.521 6.303 1.00 16.83 333 SER B O 1
ATOM 5189 N N . MET B 1 334 ? -6.511 -22.035 4.938 1.00 13.19 334 MET B N 1
ATOM 5190 C CA . MET B 1 334 ? -6.867 -20.860 5.812 1.00 14.65 334 MET B CA 1
ATOM 5191 C C . MET B 1 334 ? -7.980 -20.085 5.246 1.00 15.39 334 MET B C 1
ATOM 5192 O O . MET B 1 334 ? -8.413 -19.073 5.869 1.00 17.59 334 MET B O 1
ATOM 5197 N N . PHE B 1 335 ? -8.603 -20.509 4.144 1.00 13.89 335 PHE B N 1
ATOM 5198 C CA . PHE B 1 335 ? -9.797 -19.790 3.638 1.00 15.80 335 PHE B CA 1
ATOM 5199 C C . PHE B 1 335 ? -10.931 -19.833 4.646 1.00 18.79 335 PHE B C 1
ATOM 5200 O O . PHE B 1 335 ? -11.204 -20.909 5.210 1.00 18.98 335 PHE B O 1
ATOM 5208 N N . SER B 1 336 ? -11.638 -18.742 4.834 1.00 17.13 336 SER B N 1
ATOM 5209 C CA . SER B 1 336 ? -12.640 -18.615 5.983 1.00 19.93 336 SER B CA 1
ATOM 5210 C C . SER B 1 336 ? -13.924 -19.371 5.754 1.00 28.49 336 SER B C 1
ATOM 5211 O O . SER B 1 336 ? -14.511 -19.883 6.754 1.00 31.76 336 SER B O 1
ATOM 5214 N N . TRP B 1 337 ? -14.419 -19.447 4.511 0.87 25.40 337 TRP B N 1
ATOM 5215 C CA . TRP B 1 337 ? -15.652 -20.189 4.154 0.87 32.04 337 TRP B CA 1
ATOM 5216 C C . TRP B 1 337 ? -15.455 -21.696 4.101 0.87 28.66 337 TRP B C 1
ATOM 5217 O O . TRP B 1 337 ? -14.282 -22.155 4.128 0.87 35.05 337 TRP B O 1
#

GO terms:
  GO:0004455 ketol-acid reductoisomerase activity (F, EXP)

Foldseek 3Di:
DWAFPVRADLVVQLVWEEEEEDCPLQSVLLQLLLVVSNHHYEYADPPPDPCVVVCVVSPHHYYHLQVSQLPGLEYEYPDDPLCVLVCCVPRHQVNHDQNGEYEYQALLCVVVVSDDHDQRYWYKYWHFPDIRVVLRVQVVVVAHGATEIETPHDNPVCSVNNRRSSRVSSRRNRPTYHYDYNLVRNLVSQLCCCQPVPNVLVVVLVVQLCVQVVVPDDSLVSCVPRPVCVVVLVVCCVPPRPVRSLVPDDPVVNVVCVVCVCVVCDPVSVVVSVVSSVCSNVCNVVVVVSVCVVVVVVVVVVVVVVVCPDVSNVSVVVVVVPDDDD/DWAFPVRADLVQQLPWEEEEEDCPLQRVLLQLLLVVSNHHYEYADDPPDPCQVVSVVSPHHYDHLQVSLQVGLEYEYPDDPLCVLVCCVPRHQVNHDQNGEYEYQALLCVVVPSDDHDARYWYKYWHFPDTRVVLNVQVVVVAGGATEIETPHDNPVCSVNNRRSSCVSSHNNRPTYHYDYNLVRNLVSQLCCCLPNPNVLVVQLVVQLVVCVVVPDDSLVSLVVRPVCVVVLVVCCVVPRPVRSLVVDDPVVNVVCVVCVCVVCDVVSVVVSVVSSVCSNVCNVVVVVSVCVVVVVPVVVVVVVVVCPDSSNVSVVVVVVPDPD

Nearest PDB structures (foldseek):
  4kqw-assembly1_B  TM=1.003E+00  e=1.452E-62  Slackia exigua ATCC 700122
  4kqx-assembly1_A  TM=1.001E+00  e=1.835E-57  Slackia exigua ATCC 700122
  8upq-assembly3_F-2  TM=9.904E-01  e=1.987E-44  Campylobacter jejuni
  1np3-assembly1_A  TM=9.208E-01  e=1.875E-45  Pseudomonas aeruginosa
  7q03-assembly1_A  TM=9.902E-01  e=1.137E-42  Methanothermococcus thermolithotrophicus DSM 2095

Sequence (651 aa):
TILYEQDVDPKVIQGLKVGIIGYGSQGHAHALNLMMDSGVDVVRVGLREGSSSWKTAEEAGLKVTDMDTAAEEADVIIMVLVPDEIQPKVYQEHIAAHLKAGNTLAFAHGFNIHYGYYIVPPEDVNVIMMCAPKGPGHIVRRQFTEGSSGVPDLACVQQQDATGNAWDIVLSYCCWGVVGGARSSGIIKATFAEEETEEDLFGEQAVLCGGLVELVKAGFETLTEAGYYPPELAYFECYHEMMKMIVDLMYESGIHFMMNYSISNTAEYGEYYAGPKVINEQQSREAMKEILKRIQDGSFAQEFVDDCNNGHKRLLEEQQREAINTHPIETTGAQQIRSMFSWITILYEQDVDPKVIQGLKVGIIGYGSQGHAHALNLMMDSGVDVVRVGLREGSSSWKTAEEAGLKVTTDMDTAAEEADVIMVLVPDEIQPKVYQEHIAAHLKAGNTLAFAHGFNIHYGYIVPPEEDVNVIMCAPKGPGHIVRRQFTEGSGVPDLACVQQDATGNAWDIVLSYCWGVGGARSSGIIKATFAEEETEEDLFGEQAVLCGGLVELVKAGFETLTEAGYPPELAYFECYHEMMKMIVDLMYESGIHFMNYSISNTAEYGEYYAGPKVINEEQSREEAMKEILKRIQDGSFAQEFVDDCNNGHKRLLEEEQQREAINTHPIETTGAQQIRSMFSW

CATH classification: 3.40.50.720 (+1 more: 6.10.240.10)

B-factor: mean 17.18, std 9.24, range [6.98, 76.96]

InterPro domains:
  IPR000506 Ketol-acid reductoisomerase, C-terminal [PF01450] (194-337)
  IPR000506 Ketol-acid reductoisomerase, C-terminal [PS51851] (193-338)
  IPR008927 6-phosphogluconate dehydrogenase-like, C-terminal domain superfamily [SSF48179] (194-339)
  IPR013023 Ketol-acid reductoisomerase [MF_00435] (12-339)
  IPR013023 Ketol-acid reductoisomerase [PTHR21371] (15-340)
  IPR013023 Ketol-acid reductoisomerase [TIGR00465] (25-338)
  IPR013116 Ketol-acid reductoisomerase, N-terminal [PF07991] (25-188)
  IPR013116 Ketol-acid reductoisomerase, N-terminal [PS51850] (12-192)
  IPR014359 Ketol-acid reductoisomerase, prokaryotic [PIRSF000116] (23-338)
  IPR036291 NAD(P)-binding domain superfamily [SSF51735] (13-193)

Secondary structure (DSSP, 8-state):
-EE-GGGS-HHHHHTS-EEEE--SHHHHHHHHHHHHTT--EEEEE-TT-HHHHHHHHTT-EEEEHHHHHHH-SEEEE-S-GGGHHHHHHHHTGGG--TT-EEEESSSHHHHTTS----TTSEEEEEEESS-HHHHHHHHHTT----EEEEEEE-SSS-HHHHHHHHHHHHTGGGT-EEE--HHHHHHHHHHIIIIIITHHHHHHHHHHHHHHHHTT--HHHHIIIIIIHHHHHHHHHHHH-HHHHHHHS-HHHHHHHHHHHHHHS-HHHHHHHHHHHHHHHTTHHHHHHHHHHTTTTHHHHHHHHHHHTSHHHHHHHHHHHT----/-EE-GGGS-HHHHHTS-EEEE--SHHHHHHHHHHHHTT--EEEEE-TT-HHHHHHHHTT-EEEEHHHHHHH-SEEEE-S-GGGHHHHHHHHTGGG--TT-EEEESSSHHHHTTS----TTSEEEEEEESS-HHHHHHHHHTT----EEEEEEE-SSS-HHHHHHHHHHHTTGGGT-EEE--HHHHHHHHHHIIIIIITHHHHHHHHHHHHHHHHTT--HHHHIIIIIITHHHHHHHHHHH-HHHHHHHS-HHHHHHHHHHHHHHS-HHHHHHHHHHHHHHHTTHHHHHHHHHHTTTTHHHHHHHHHHHTSHHHHHHHHHHHT---

Radius of gyration: 26.76 Å; Cα contacts (8 Å, |Δi|>4): 1409; chains: 2; bounding box: 50×85×53 Å

Solvent-accessible surface area: 22698 Å² total; per-residue (Å²): 114,21,38,21,101,143,63,17,68,35,159,33,0,74,64,44,97,0,0,0,0,5,27,42,27,38,0,30,0,0,0,17,0,0,62,77,15,55,11,58,7,10,0,0,16,183,133,75,30,106,35,45,135,75,0,89,123,41,56,11,112,20,26,44,15,43,49,0,0,85,83,4,46,1,0,0,1,19,26,63,11,36,75,9,29,130,17,5,119,94,51,0,32,96,34,22,97,80,41,14,2,0,0,1,18,24,0,1,3,20,62,53,46,84,4,118,20,62,140,90,3,0,1,1,0,0,0,12,4,5,7,1,48,3,0,45,80,12,19,82,123,36,12,0,1,2,1,2,0,0,31,103,46,66,48,59,61,56,0,77,75,7,0,15,0,1,0,45,0,0,1,0,3,72,0,0,0,6,102,9,85,8,39,39,1,0,25,0,23,0,0,0,16,0,0,0,2,2,1,0,0,6,14,0,0,41,0,0,2,38,9,0,42,127,45,64,18,42,52,37,2,0,0,1,1,0,4,0,17,2,29,0,2,3,10,2,4,21,74,38,0,1,87,53,0,5,158,2,17,51,35,1,4,1,4,0,7,22,26,0,1,69,91,0,2,11,122,87,0,44,103,17,0,103,84,0,10,123,52,0,86,91,20,39,0,3,93,49,0,18,76,14,21,122,90,60,45,127,121,1,76,86,31,76,109,63,9,55,84,25,78,0,8,81,16,0,52,91,0,31,83,85,42,54,132,142,115,21,36,22,85,147,61,18,66,32,160,33,0,75,64,44,90,0,0,0,0,6,26,41,28,38,0,31,0,0,0,18,0,0,64,77,15,52,10,62,13,3,0,0,16,182,132,80,30,107,35,48,146,72,0,88,142,42,56,12,110,17,19,39,16,46,47,0,0,88,63,4,49,0,0,0,1,18,25,63,10,35,69,9,30,130,14,5,115,94,50,1,32,95,34,23,101,80,40,14,2,0,0,1,18,25,0,0,3,21,62,53,45,81,3,120,23,60,139,78,2,0,2,1,0,0,0,12,3,6,7,1,46,3,0,44,80,13,19,82,122,8,12,0,1,1,1,2,0,0,32,103,58,65,48,59,61,57,0,81,71,6,0,16,0,0,0,43,0,1,0,0,4,42,0,0,0,7,102,10,87,6,38,40,1,0,25,0,23,0,0,0,16,0,0,0,2,2,1,0,0,5,14,0,0,41,0,0,2,36,9,0,42,128,46,64,21,41,51,35,2,0,0,2,2,0,4,0,18,2,30,0,2,3,11,2,3,22,75,39,0,1,89,52,0,4,160,2,18,52,35,0,4,2,10,0,6,22,21,0,2,70,93,0,2,22,130,81,0,42,89,9,0,95,83,1,10,120,53,0,84,92,19,40,0,4,89,43,1,17,76,6,20,122,92,58,46,119,119,2,76,100,67,78,109,59,9,54,84,27,78,0,8,79,16,0,50,91,0,31,84,84,30,80,132